Protein AF-0000000076745855 (afdb_homodimer)

Sequence (560 aa):
MFISVYEHQSVTKAADSLKVTQSTVSHGLNQLRKIVKDELFVASGRSIAPTPKATELINHAREIVIAMQTFASPQQYDPSTDTNGFTVAANDYEIETIIKPMFHRFQKEAPKSSLHIAPAKTQLQWASLLRTGNVDLVLSPELTSNESDLVQTKVLSDVDVCFYNPSKQRAPKTLEQYCKMPHAIMSFGQSHQTEIDTLLHKSGKRRRVVASAPSFASIASLIKETNIIATMPARLAESIFEDFEQAPLPFELPPFNIVKVWHNRNKQSQRHSWFKDLMKMFISVYEHQSVTKAADSLKVTQSTVSHGLNQLRKIVKDELFVASGRSIAPTPKATELINHAREIVIAMQTFASPQQYDPSTDTNGFTVAANDYEIETIIKPMFHRFQKEAPKSSLHIAPAKTQLQWASLLRTGNVDLVLSPELTSNESDLVQTKVLSDVDVCFYNPSKQRAPKTLEQYCKMPHAIMSFGQSHQTEIDTLLHKSGKRRRVVASAPSFASIASLIKETNIIATMPARLAESIFEDFEQAPLPFELPPFNIVKVWHNRNKQSQRHSWFKDLMK

Secondary structure (DSSP, 8-state):
-HHHHHHHT-HHHHHHHHTS-HHHHHHHHHHHHHHHTS-SEEEETTEEEE-HHHHHHHHHHHHHHHHHHHHH--PPP-GGG--S-EEEEE-HHHIIIIIHHHHHHHHHH-TT--EEEEEP--HHHHHHHHHHTS-SEEEEEPP----TTEEEEEEEEE-EEEEE-TTT-----SHHHHHHSEEEEE-SSS----HHHHHHHHTT---EEEEEESSHHHHHHHHTTSS-EEEEEGGGGGTTTTTSEEE--SS----EEEEEEEEGGGTT-HHHHHHHHTT-/-HHHHHHHT-HHHHHHHHTS-HHHHHHHHHHHHHHHTS-SEEEETTEEEE-HHHHHHHHHHHHHHHHHHHHH--PPP-GGG----EEEEE-HHHIIIIIHHHHHHHHHH-TT--EEEEEP--HHHHHHHHHHTS-SEEEEEPP----TTEEEEEEEEE-EEEEE-TTT-PPP-SHHHHHHSEEEEE-SSS----HHHHHHHHTT---EEEEEESSHHHHHHHHTTSS-EEEEEGGGGGTTTTTSEEE--SS----EEEEEEEEGGGTT-HHHHHHHHTT-

Nearest PDB structures (foldseek):
  9f14-assembly1_A  TM=6.151E-01  e=1.549E-17  Klebsiella aerogenes
  3fxq-assembly1_A  TM=5.606E-01  e=2.799E-16  Comamonas testosteroni
  5y2v-assembly1_C  TM=5.536E-01  e=9.251E-16  Synechocystis sp. PCC 6803 substr. Kazusa
  3hhg-assembly1_D  TM=5.554E-01  e=1.011E-14  Neisseria meningitidis serogroup B
  7dwo-assembly1_A  TM=5.468E-01  e=3.743E-12  Aliivibrio fischeri ES114

Structure (mmCIF, N/CA/C/O backbone):
data_AF-0000000076745855-model_v1
#
loop_
_entity.id
_entity.type
_entity.pdbx_description
1 polymer 'Transcriptional regulator'
#
loop_
_atom_site.group_PDB
_atom_site.id
_atom_site.type_symbol
_atom_site.label_atom_id
_atom_site.label_alt_id
_atom_site.label_comp_id
_atom_site.label_asym_id
_atom_site.label_entity_id
_atom_site.label_seq_id
_atom_site.pdbx_PDB_ins_code
_atom_site.Cartn_x
_atom_site.Cartn_y
_atom_site.Cartn_z
_atom_site.occupancy
_atom_site.B_iso_or_equiv
_atom_site.auth_seq_id
_atom_site.auth_comp_id
_atom_site.auth_asym_id
_atom_site.auth_atom_id
_atom_site.pdbx_PDB_model_num
ATOM 1 N N . MET A 1 1 ? 3.566 21.266 27.062 1 74.88 1 MET A N 1
ATOM 2 C CA . MET A 1 1 ? 4.984 21.031 27.328 1 74.88 1 MET A CA 1
ATOM 3 C C . MET A 1 1 ? 5.488 19.812 26.578 1 74.88 1 MET A C 1
ATOM 5 O O . MET A 1 1 ? 6.434 19.906 25.781 1 74.88 1 MET A O 1
ATOM 9 N N . PHE A 1 2 ? 4.832 18.703 26.781 1 83.19 2 PHE A N 1
ATOM 10 C CA . PHE A 1 2 ? 5.215 17.469 26.109 1 83.19 2 PHE A CA 1
ATOM 11 C C . PHE A 1 2 ? 5.176 17.641 24.594 1 83.19 2 PHE A C 1
ATOM 13 O O . PHE A 1 2 ? 6.148 17.328 23.906 1 83.19 2 PHE A O 1
ATOM 20 N N . ILE A 1 3 ? 4.191 18.188 24.125 1 76.25 3 ILE A N 1
ATOM 21 C CA . ILE A 1 3 ? 4.016 18.391 22.703 1 76.25 3 ILE A CA 1
ATOM 22 C C . ILE A 1 3 ? 5.121 19.281 22.156 1 76.25 3 ILE A C 1
ATOM 24 O O . ILE A 1 3 ? 5.707 19.016 21.109 1 76.25 3 ILE A O 1
ATOM 28 N N . SER A 1 4 ? 5.383 20.281 22.875 1 76 4 SER A N 1
ATOM 29 C CA . SER A 1 4 ? 6.41 21.219 22.453 1 76 4 SER A CA 1
ATOM 30 C C . SER A 1 4 ? 7.785 20.562 22.406 1 76 4 SER A C 1
ATOM 32 O O . SER A 1 4 ? 8.562 20.797 21.469 1 76 4 SER A O 1
ATOM 34 N N . VAL A 1 5 ? 8.031 19.781 23.344 1 81.44 5 VAL A N 1
ATOM 35 C CA . VAL A 1 5 ? 9.312 19.094 23.359 1 81.44 5 VAL A CA 1
ATOM 36 C C . VAL A 1 5 ? 9.383 18.094 22.203 1 81.44 5 VAL A C 1
ATOM 38 O O . VAL A 1 5 ? 10.43 17.938 21.578 1 81.44 5 VAL A O 1
ATOM 41 N N . TYR A 1 6 ? 8.289 17.484 21.984 1 79.38 6 TYR A N 1
ATOM 42 C CA . TYR A 1 6 ? 8.211 16.547 20.875 1 79.38 6 TYR A CA 1
ATOM 43 C C . TYR A 1 6 ? 8.477 17.234 19.547 1 79.38 6 TYR A C 1
ATOM 45 O O . TYR A 1 6 ? 9.211 16.719 18.703 1 79.38 6 TYR A O 1
ATOM 53 N N . GLU A 1 7 ? 7.984 18.344 19.359 1 75 7 GLU A N 1
ATOM 54 C CA . GLU A 1 7 ? 8.078 19.094 18.109 1 75 7 GLU A CA 1
ATOM 55 C C . GLU A 1 7 ? 9.477 19.672 17.922 1 75 7 GLU A C 1
ATOM 57 O O . GLU A 1 7 ? 10.016 19.641 16.812 1 75 7 GLU A O 1
ATOM 62 N N . HIS A 1 8 ? 10.062 20.141 18.953 1 72.94 8 HIS A N 1
ATOM 63 C CA . HIS A 1 8 ? 11.336 20.844 18.859 1 72.94 8 HIS A CA 1
ATOM 64 C C . HIS A 1 8 ? 12.508 19.906 19.109 1 72.94 8 HIS A C 1
ATOM 66 O O . HIS A 1 8 ? 13.656 20.234 18.828 1 72.94 8 HIS A O 1
ATOM 72 N N . GLN A 1 9 ? 12.211 18.75 19.672 1 77.88 9 GLN A N 1
ATOM 73 C CA . GLN A 1 9 ? 13.203 17.766 20.109 1 77.88 9 GLN A CA 1
ATOM 74 C C . GLN A 1 9 ? 14.297 18.438 20.938 1 77.88 9 GLN A C 1
ATOM 76 O O . GLN A 1 9 ? 15.484 18.141 20.766 1 77.88 9 GLN A O 1
ATOM 81 N N . SER A 1 10 ? 13.875 19.344 21.625 1 78.94 10 SER A N 1
ATOM 82 C CA . SER A 1 10 ? 14.734 20.109 22.516 1 78.94 10 SER A CA 1
ATOM 83 C C . SER A 1 10 ? 13.938 20.703 23.672 1 78.94 10 SER A C 1
ATOM 85 O O . SER A 1 10 ? 12.898 21.328 23.469 1 78.94 10 SER A O 1
ATOM 87 N N . VAL A 1 11 ? 14.492 20.516 24.875 1 83.44 11 VAL A N 1
ATOM 88 C CA . VAL A 1 11 ? 13.836 21.062 26.047 1 83.44 11 VAL A CA 1
ATOM 89 C C . VAL A 1 11 ? 13.992 22.578 26.078 1 83.44 11 VAL A C 1
ATOM 91 O O . VAL A 1 11 ? 13.047 23.297 26.391 1 83.44 11 VAL A O 1
ATOM 94 N N . THR A 1 12 ? 15.164 22.953 25.672 1 84.12 12 THR A N 1
ATOM 95 C CA . THR A 1 12 ? 15.461 24.391 25.688 1 84.12 12 THR A CA 1
ATOM 96 C C . THR A 1 12 ? 14.578 25.141 24.688 1 84.12 12 THR A C 1
ATOM 98 O O . THR A 1 12 ? 13.969 26.141 25.031 1 84.12 12 THR A O 1
ATOM 101 N N . LYS A 1 13 ? 14.484 24.609 23.578 1 84.12 13 LYS A N 1
ATOM 102 C CA . LYS A 1 13 ? 13.68 25.25 22.531 1 84.12 13 LYS A CA 1
ATOM 103 C C . LYS A 1 13 ? 12.195 25.203 22.891 1 84.12 13 LYS A C 1
ATOM 105 O O . LYS A 1 13 ? 11.461 26.156 22.609 1 84.12 13 LYS A O 1
ATOM 110 N N . ALA A 1 14 ? 11.852 24.125 23.406 1 84.12 14 ALA A N 1
ATOM 111 C CA . ALA A 1 14 ? 10.469 24 23.859 1 84.12 14 ALA A CA 1
ATOM 112 C C . ALA A 1 14 ? 10.141 25.047 24.922 1 84.12 14 ALA A C 1
ATOM 114 O O . ALA A 1 14 ? 9.086 25.688 24.875 1 84.12 14 ALA A O 1
ATOM 115 N N . ALA A 1 15 ? 11 25.25 25.812 1 82.44 15 ALA A N 1
ATOM 116 C CA . ALA A 1 15 ? 10.812 26.25 26.875 1 82.44 15 ALA A CA 1
ATOM 117 C C . ALA A 1 15 ? 10.688 27.656 26.297 1 82.44 15 ALA A C 1
ATOM 119 O O . ALA A 1 15 ? 9.805 28.422 26.688 1 82.44 15 ALA A O 1
ATOM 120 N N . ASP A 1 16 ? 11.523 27.859 25.391 1 81.5 16 ASP A N 1
ATOM 121 C CA . ASP A 1 16 ? 11.508 29.156 24.734 1 81.5 16 ASP A CA 1
ATOM 122 C C . ASP A 1 16 ? 10.188 29.391 24 1 81.5 16 ASP A C 1
ATOM 124 O O . ASP 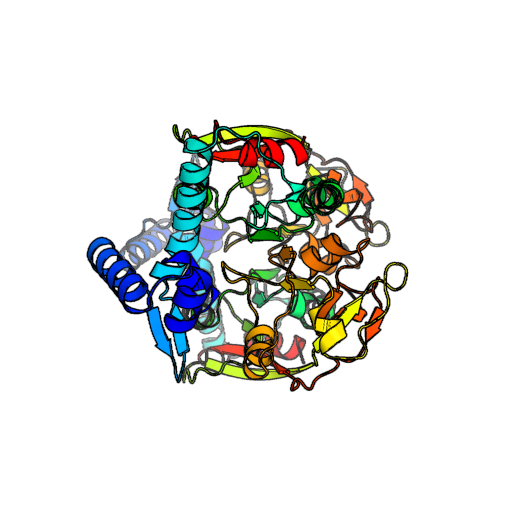A 1 16 ? 9.594 30.469 24.094 1 81.5 16 ASP A O 1
ATOM 128 N N . SER A 1 17 ? 9.773 28.406 23.391 1 79.81 17 SER A N 1
ATOM 129 C CA . SER A 1 17 ? 8.547 28.516 22.594 1 79.81 17 SER A CA 1
ATOM 130 C C . SER A 1 17 ? 7.332 28.719 23.5 1 79.81 17 SER A C 1
ATOM 132 O O . SER A 1 17 ? 6.371 29.375 23.109 1 79.81 17 SER A O 1
ATOM 134 N N . LEU A 1 18 ? 7.395 28.172 24.578 1 75.69 18 LEU A N 1
ATOM 135 C CA . LEU A 1 18 ? 6.281 28.219 25.531 1 75.69 18 LEU A CA 1
ATOM 136 C C . LEU A 1 18 ? 6.422 29.406 26.469 1 75.69 18 LEU A C 1
ATOM 138 O O . LEU A 1 18 ? 5.523 29.688 27.266 1 75.69 18 LEU A O 1
ATOM 142 N N . LYS A 1 19 ? 7.555 30.109 26.344 1 83.44 19 LYS A N 1
ATOM 143 C CA . LYS A 1 19 ? 7.871 31.234 27.219 1 83.44 19 LYS A CA 1
ATOM 144 C C . LYS A 1 19 ? 7.832 30.844 28.688 1 83.44 19 LYS A C 1
ATOM 146 O O . LYS A 1 19 ? 7.238 31.531 29.516 1 83.44 19 LYS A O 1
ATOM 151 N N . VAL A 1 20 ? 8.32 29.688 28.953 1 80.75 20 VAL A N 1
ATOM 152 C CA . VAL A 1 20 ? 8.531 29.203 30.312 1 80.75 20 VAL A CA 1
ATOM 153 C C . VAL A 1 20 ? 10 28.844 30.516 1 80.75 20 VAL A C 1
ATOM 155 O O . VAL A 1 20 ? 10.797 28.922 29.578 1 80.75 20 VAL A O 1
ATOM 158 N N . THR A 1 21 ? 10.32 28.609 31.688 1 80 21 THR A N 1
ATOM 159 C CA . THR A 1 21 ? 11.703 28.234 31.984 1 80 21 THR A CA 1
ATOM 160 C C . THR A 1 21 ? 11.961 26.781 31.609 1 80 21 THR A C 1
ATOM 162 O O . THR A 1 21 ? 11.031 25.984 31.547 1 80 21 THR A O 1
ATOM 165 N N . GLN A 1 22 ? 13.211 26.516 31.344 1 85.19 22 GLN A N 1
ATOM 166 C CA . GLN A 1 22 ? 13.617 25.141 31.062 1 85.19 22 GLN A CA 1
ATOM 167 C C . GLN A 1 22 ? 13.25 24.219 32.219 1 85.19 22 GLN A C 1
ATOM 169 O O . GLN A 1 22 ? 12.891 23.062 31.984 1 85.19 22 GLN A O 1
ATOM 174 N N . SER A 1 23 ? 13.406 24.688 33.406 1 83.19 23 SER A N 1
ATOM 175 C CA . SER A 1 23 ? 13.07 23.891 34.562 1 83.19 23 SER A CA 1
ATOM 176 C C . SER A 1 23 ? 11.602 23.5 34.594 1 83.19 23 SER A C 1
ATOM 178 O O . SER A 1 23 ? 11.258 22.375 34.938 1 83.19 23 SER A O 1
ATOM 180 N N . THR A 1 24 ? 10.859 24.375 34.219 1 76.88 24 THR A N 1
ATOM 181 C CA . THR A 1 24 ? 9.422 24.125 34.156 1 76.88 24 THR A CA 1
ATOM 182 C C . THR A 1 24 ? 9.109 23.016 33.156 1 76.88 24 THR A C 1
ATOM 184 O O . THR A 1 24 ? 8.32 22.109 33.438 1 76.88 24 THR A O 1
ATOM 187 N N . VAL A 1 25 ? 9.727 23.109 32 1 82.06 25 VAL A N 1
ATOM 188 C CA . VAL A 1 25 ? 9.523 22.094 30.984 1 82.06 25 VAL A CA 1
ATOM 189 C C . VAL A 1 25 ? 10.055 20.75 31.469 1 82.06 25 VAL A C 1
ATOM 191 O O . VAL A 1 25 ? 9.391 19.719 31.328 1 82.06 25 VAL A O 1
ATOM 194 N N . SER A 1 26 ? 11.141 20.75 32.062 1 83.12 26 SER A N 1
ATOM 195 C CA . SER A 1 26 ? 11.75 19.531 32.594 1 83.12 26 SER A CA 1
ATOM 196 C C . SER A 1 26 ? 10.891 18.906 33.688 1 83.12 26 SER A C 1
ATOM 198 O O . SER A 1 26 ? 10.719 17.688 33.719 1 83.12 26 SER A O 1
ATOM 200 N N . HIS A 1 27 ? 10.461 19.734 34.5 1 77 27 HIS A N 1
ATOM 201 C CA . HIS A 1 27 ? 9.602 19.266 35.562 1 77 27 HIS A CA 1
ATOM 202 C C . HIS A 1 27 ? 8.328 18.625 35 1 77 27 HIS A C 1
ATOM 204 O O . HIS A 1 27 ? 7.926 17.547 35.438 1 77 27 HIS A O 1
ATOM 210 N N . GLY A 1 28 ? 7.734 19.328 34.125 1 78.19 28 GLY A N 1
ATOM 211 C CA . GLY A 1 28 ? 6.555 18.797 33.469 1 78.19 28 GLY A CA 1
ATOM 212 C C . GLY A 1 28 ? 6.816 17.469 32.781 1 78.19 28 GLY A C 1
ATOM 213 O O . GLY A 1 28 ? 6.012 16.531 32.906 1 78.19 28 GLY A O 1
ATOM 214 N N . LEU A 1 29 ? 7.883 17.406 32.156 1 83.25 29 LEU A N 1
ATOM 215 C CA . LEU A 1 29 ? 8.25 16.188 31.438 1 83.25 29 LEU A CA 1
ATOM 216 C C . LEU A 1 29 ? 8.508 15.047 32.438 1 83.25 29 LEU A C 1
ATOM 218 O O . LEU A 1 29 ? 8.125 13.906 32.188 1 83.25 29 LEU A O 1
ATOM 222 N N . ASN A 1 30 ? 9.141 15.406 33.5 1 80.06 30 ASN A N 1
ATOM 223 C CA . ASN A 1 30 ? 9.414 14.406 34.531 1 80.06 30 ASN A CA 1
ATOM 224 C C . ASN A 1 30 ? 8.125 13.859 35.125 1 80.06 30 ASN A C 1
ATOM 226 O O . ASN A 1 30 ? 8.023 12.664 35.406 1 80.06 30 ASN A O 1
ATOM 230 N N . GLN A 1 31 ? 7.258 14.719 35.344 1 77.38 31 GLN A N 1
ATOM 231 C CA . GLN A 1 31 ? 5.965 14.273 35.875 1 77.38 31 GLN A CA 1
ATOM 232 C C . GLN A 1 31 ? 5.289 13.32 34.875 1 77.38 31 GLN A C 1
ATOM 234 O O . GLN A 1 31 ? 4.719 12.305 35.281 1 77.38 31 GLN A O 1
ATOM 239 N N . LEU A 1 32 ? 5.387 13.703 33.688 1 80 32 LEU A N 1
ATOM 240 C CA . LEU A 1 32 ? 4.77 12.867 32.656 1 80 32 LEU A CA 1
ATOM 241 C C . LEU A 1 32 ? 5.473 11.523 32.562 1 80 32 LEU A C 1
ATOM 243 O O . LEU A 1 32 ? 4.824 10.492 32.375 1 80 32 LEU A O 1
ATOM 247 N N . ARG A 1 33 ? 6.742 11.539 32.656 1 81.94 33 ARG A N 1
ATOM 248 C CA . ARG A 1 33 ? 7.527 10.312 32.656 1 81.94 33 ARG A CA 1
ATOM 249 C C . ARG A 1 33 ? 7.07 9.359 33.75 1 81.94 33 ARG A C 1
ATOM 251 O O . ARG A 1 33 ? 6.957 8.148 33.531 1 81.94 33 ARG A O 1
ATOM 258 N N . LYS A 1 34 ? 6.828 9.938 34.812 1 75.81 34 LYS A N 1
ATOM 259 C CA . LYS A 1 34 ? 6.391 9.141 35.969 1 75.81 34 LYS A CA 1
ATOM 260 C C . LYS A 1 34 ? 5.016 8.523 35.719 1 75.81 34 LYS A C 1
ATOM 262 O O . LYS A 1 34 ? 4.762 7.379 36.094 1 75.81 34 LYS A O 1
ATOM 267 N N . ILE A 1 35 ? 4.301 9.211 35.125 1 72.25 35 ILE A N 1
ATOM 268 C CA . ILE A 1 35 ? 2.93 8.781 34.906 1 72.25 35 ILE A CA 1
ATOM 269 C C . ILE A 1 35 ? 2.918 7.672 33.844 1 72.25 35 ILE A C 1
ATOM 271 O O . ILE A 1 35 ? 2.221 6.668 34 1 72.25 35 ILE A O 1
ATOM 275 N N . VAL A 1 36 ? 3.709 7.887 32.844 1 75.94 36 VAL A N 1
ATOM 276 C CA . VAL A 1 36 ? 3.617 6.992 31.688 1 75.94 36 VAL A CA 1
ATOM 277 C C . VAL A 1 36 ? 4.652 5.875 31.828 1 75.94 36 VAL A C 1
ATOM 279 O O . VAL A 1 36 ? 4.652 4.926 31.031 1 75.94 36 VAL A O 1
ATOM 282 N N . LYS A 1 37 ? 5.523 5.992 32.781 1 79.88 37 LYS A N 1
ATOM 283 C CA . LYS A 1 37 ? 6.582 5.023 33.062 1 79.88 37 LYS A CA 1
ATOM 284 C C . LYS A 1 37 ? 7.438 4.797 31.812 1 79.88 37 LYS A C 1
ATOM 286 O O . LYS A 1 37 ? 7.684 3.65 31.422 1 79.88 37 LYS A O 1
ATOM 291 N N . ASP A 1 38 ? 7.75 5.832 31.156 1 80.38 38 ASP A N 1
ATOM 292 C CA . ASP A 1 38 ? 8.602 5.906 29.969 1 80.38 38 ASP A CA 1
ATOM 293 C C . ASP A 1 38 ? 9.438 7.18 29.984 1 80.38 38 ASP A C 1
ATOM 295 O O . ASP A 1 38 ? 8.969 8.234 30.422 1 80.38 38 ASP A O 1
ATOM 299 N N . GLU A 1 39 ? 10.648 7.094 29.484 1 85.06 39 GLU A N 1
ATOM 300 C CA . GLU A 1 39 ? 11.539 8.25 29.438 1 85.06 39 GLU A CA 1
ATOM 301 C C . GLU A 1 39 ? 11.016 9.305 28.469 1 85.06 39 GLU A C 1
ATOM 303 O O . GLU A 1 39 ? 11.367 10.484 28.578 1 85.06 39 GLU A O 1
ATOM 308 N N . LEU A 1 40 ? 10.172 8.953 27.516 1 82.38 40 LEU A N 1
ATOM 309 C CA . LEU A 1 40 ? 9.523 9.773 26.5 1 82.38 40 LEU A CA 1
ATOM 310 C C . LEU A 1 40 ? 10.531 10.305 25.5 1 82.38 40 LEU A C 1
ATOM 312 O O . LEU A 1 40 ? 10.305 10.242 24.281 1 82.38 40 LEU A O 1
ATOM 316 N N . PHE A 1 41 ? 11.703 10.773 26.047 1 84.81 41 PHE A N 1
ATOM 317 C CA . PHE A 1 41 ? 12.781 11.258 25.188 1 84.81 41 PHE A CA 1
ATOM 318 C C . PHE A 1 41 ? 14.125 10.734 25.672 1 84.81 41 PHE A C 1
ATOM 320 O O . PHE A 1 41 ? 14.375 10.664 26.891 1 84.81 41 PHE A O 1
ATOM 327 N N . VAL A 1 42 ? 14.875 10.258 24.625 1 79.56 42 VAL A N 1
ATOM 328 C CA . VAL A 1 42 ? 16.219 9.766 24.953 1 79.56 42 VAL A CA 1
ATOM 329 C C . VAL A 1 42 ? 17.266 10.586 24.203 1 79.56 42 VAL A C 1
ATOM 331 O O . VAL A 1 42 ? 16.969 11.188 23.156 1 79.56 42 VAL A O 1
ATOM 334 N N . ALA A 1 43 ? 18.453 10.57 24.828 1 73.69 43 ALA A N 1
ATOM 335 C CA . ALA A 1 43 ? 19.562 11.297 24.203 1 73.69 43 ALA A CA 1
ATOM 336 C C . ALA A 1 43 ? 19.891 10.727 22.828 1 73.69 43 ALA A C 1
ATOM 338 O O . ALA A 1 43 ? 19.906 9.5 22.656 1 73.69 43 ALA A O 1
ATOM 339 N N . SER A 1 44 ? 19.891 11.531 21.953 1 69.25 44 SER A N 1
ATOM 340 C CA . SER A 1 44 ? 20.328 11.211 20.609 1 69.25 44 SER A CA 1
ATOM 341 C C . SER A 1 44 ? 21.344 12.219 20.109 1 69.25 44 SER A C 1
ATOM 343 O O . SER A 1 44 ? 21 13.195 19.438 1 69.25 44 SER A O 1
ATOM 345 N N . GLY A 1 45 ? 22.594 11.945 20.281 1 56.69 45 GLY A N 1
ATOM 346 C CA . GLY A 1 45 ? 23.625 12.938 20 1 56.69 45 GLY A CA 1
ATOM 347 C C . GLY A 1 45 ? 23.469 14.211 20.812 1 56.69 45 GLY A C 1
ATOM 348 O O . GLY A 1 45 ? 23.422 14.172 22.047 1 56.69 45 GLY A O 1
ATOM 349 N N . ARG A 1 46 ? 23.438 15.484 20.219 1 63.56 46 ARG A N 1
ATOM 350 C CA . ARG A 1 46 ? 23.297 16.766 20.875 1 63.56 46 ARG A CA 1
ATOM 351 C C . ARG A 1 46 ? 21.828 17.141 21.047 1 63.56 46 ARG A C 1
ATOM 353 O O . ARG A 1 46 ? 21.5 18.219 21.547 1 63.56 46 ARG A O 1
ATOM 360 N N . SER A 1 47 ? 20.938 16.219 20.562 1 71 47 SER A N 1
ATOM 361 C CA . SER A 1 47 ? 19.5 16.469 20.656 1 71 47 SER A CA 1
ATOM 362 C C . SER A 1 47 ? 18.797 15.305 21.359 1 71 47 SER A C 1
ATOM 364 O O . SER A 1 47 ? 19.438 14.414 21.906 1 71 47 SER A O 1
ATOM 366 N N . ILE A 1 48 ? 17.516 15.484 21.641 1 77.31 48 ILE A N 1
ATOM 367 C CA . ILE A 1 48 ? 16.719 14.406 22.203 1 77.31 48 ILE A CA 1
ATOM 368 C C . ILE A 1 48 ? 15.781 13.828 21.141 1 77.31 48 ILE A C 1
ATOM 370 O O . ILE A 1 48 ? 15.391 14.531 20.219 1 77.31 48 ILE A O 1
ATOM 374 N N . ALA A 1 49 ? 15.609 12.477 21.25 1 76.81 49 ALA A N 1
ATOM 375 C CA . ALA A 1 49 ? 14.703 11.773 20.344 1 76.81 49 ALA A CA 1
ATOM 376 C C . ALA A 1 49 ? 13.547 11.141 21.109 1 76.81 49 ALA A C 1
ATOM 378 O O . ALA A 1 49 ? 13.734 10.625 22.219 1 76.81 49 ALA A O 1
ATOM 379 N N . PRO A 1 50 ? 12.312 11.227 20.5 1 78 50 PRO A N 1
ATOM 380 C CA . PRO A 1 50 ? 11.172 10.594 21.172 1 78 50 PRO A CA 1
ATOM 381 C C . PRO A 1 50 ? 11.289 9.07 21.203 1 78 50 PRO A C 1
ATOM 383 O O . PRO A 1 50 ? 11.805 8.461 20.266 1 78 50 PRO A O 1
ATOM 386 N N . THR A 1 51 ? 10.844 8.516 22.344 1 75.56 51 THR A N 1
ATOM 387 C CA . THR A 1 51 ? 10.68 7.07 22.422 1 75.56 51 THR A CA 1
ATOM 388 C C . THR A 1 51 ? 9.484 6.621 21.578 1 75.56 51 THR A C 1
ATOM 390 O O . THR A 1 51 ? 8.656 7.441 21.188 1 75.56 51 THR A O 1
ATOM 393 N N . PRO A 1 52 ? 9.461 5.324 21.328 1 64.25 52 PRO A N 1
ATOM 394 C CA . PRO A 1 52 ? 8.258 4.812 20.656 1 64.25 52 PRO A CA 1
ATOM 395 C C . PRO A 1 52 ? 6.977 5.156 21.422 1 64.25 52 PRO A C 1
ATOM 397 O O . PRO A 1 52 ? 5.969 5.516 20.797 1 64.25 52 PRO A O 1
ATOM 400 N N . LYS A 1 53 ? 7.062 5.125 22.656 1 69.69 53 LYS A N 1
ATOM 401 C CA . LYS A 1 53 ? 5.91 5.465 23.484 1 69.69 53 LYS A CA 1
ATOM 402 C C . LYS A 1 53 ? 5.543 6.941 23.328 1 69.69 53 LYS A C 1
ATOM 404 O O . LYS A 1 53 ? 4.363 7.289 23.266 1 69.69 53 LYS A O 1
ATOM 409 N N . ALA A 1 54 ? 6.531 7.781 23.344 1 72.5 54 ALA A N 1
ATOM 410 C CA . ALA A 1 54 ? 6.281 9.203 23.125 1 72.5 54 ALA A CA 1
ATOM 411 C C . ALA A 1 54 ? 5.59 9.445 21.797 1 72.5 54 ALA A C 1
ATOM 413 O O . ALA A 1 54 ? 4.656 10.25 21.703 1 72.5 54 ALA A O 1
ATOM 414 N N . THR A 1 55 ? 6.016 8.695 20.891 1 67.81 55 THR A N 1
ATOM 415 C CA . THR A 1 55 ? 5.465 8.828 19.547 1 67.81 55 THR A CA 1
ATOM 416 C C . THR A 1 55 ? 4.008 8.375 19.516 1 67.81 55 THR A C 1
ATOM 418 O O . THR A 1 55 ? 3.184 8.969 18.812 1 67.81 55 THR A O 1
ATOM 421 N N . GLU A 1 56 ? 3.771 7.445 20.297 1 66.44 56 GLU A N 1
ATOM 422 C CA . GLU A 1 56 ? 2.4 6.965 20.406 1 66.44 56 GLU A CA 1
ATOM 423 C C . GLU A 1 56 ? 1.52 7.977 21.141 1 66.44 56 GLU A C 1
ATOM 425 O O . GLU A 1 56 ? 0.355 8.164 20.781 1 66.44 56 GLU A O 1
ATOM 430 N N . LEU A 1 57 ? 2.115 8.672 22.047 1 71.75 57 LEU A N 1
ATOM 431 C CA . LEU A 1 57 ? 1.337 9.492 22.969 1 71.75 57 LEU A CA 1
ATOM 432 C C . LEU A 1 57 ? 1.073 10.875 22.375 1 71.75 57 LEU A C 1
ATOM 434 O O . LEU A 1 57 ? 0.15 11.57 22.812 1 71.75 57 LEU A O 1
ATOM 438 N N . ILE A 1 58 ? 1.898 11.195 21.438 1 73.81 58 ILE A N 1
ATOM 439 C CA . ILE A 1 58 ? 1.875 12.578 21 1 73.81 58 ILE A CA 1
ATOM 440 C C . ILE A 1 58 ? 0.501 12.914 20.422 1 73.81 58 ILE A C 1
ATOM 442 O O . ILE A 1 58 ? -0.037 14 20.672 1 73.81 58 ILE A O 1
ATOM 446 N 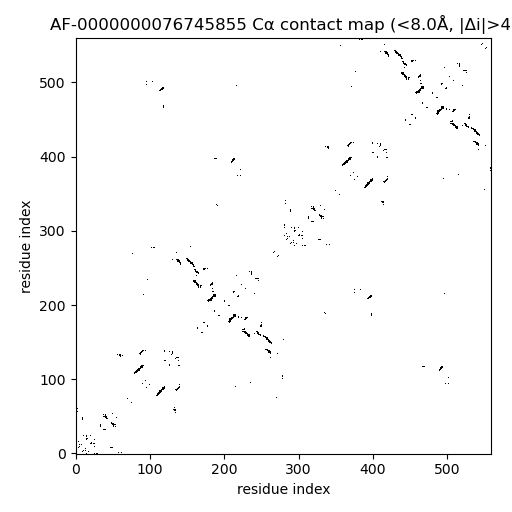N . ASN A 1 59 ? 0 12.055 19.797 1 64.19 59 ASN A N 1
ATOM 447 C CA . ASN A 1 59 ? -1.303 12.328 19.188 1 64.19 59 ASN A CA 1
ATOM 448 C C . ASN A 1 59 ? -2.389 12.469 20.266 1 64.19 59 ASN A C 1
ATOM 450 O O . ASN A 1 59 ? -3.248 13.344 20.156 1 64.19 59 ASN A O 1
ATOM 454 N N . HIS A 1 60 ? -2.246 11.648 21.188 1 65 60 HIS A N 1
ATOM 455 C CA . HIS A 1 60 ? -3.184 11.742 22.297 1 65 60 HIS A CA 1
ATOM 456 C C . HIS A 1 60 ? -3.045 13.07 23.031 1 65 60 HIS A C 1
ATOM 458 O O . HIS A 1 60 ? -4.047 13.703 23.375 1 65 60 HIS A O 1
ATOM 464 N N . ALA A 1 61 ? -1.898 13.398 23.25 1 70.5 61 ALA A N 1
ATOM 465 C CA . ALA A 1 61 ? -1.635 14.664 23.938 1 70.5 61 ALA A CA 1
ATOM 466 C C . ALA A 1 61 ? -2.215 15.844 23.172 1 70.5 61 ALA A C 1
ATOM 468 O O . ALA A 1 61 ? -2.826 16.734 23.75 1 70.5 61 ALA A O 1
ATOM 469 N N . ARG A 1 62 ? -2.053 15.695 21.906 1 65.62 62 ARG A N 1
ATOM 470 C CA . ARG A 1 62 ? -2.566 16.766 21.062 1 65.62 62 ARG A CA 1
ATOM 471 C C . ARG A 1 62 ? -4.086 16.859 21.156 1 65.62 62 ARG A C 1
ATOM 473 O O . ARG A 1 62 ? -4.637 17.969 21.25 1 65.62 62 ARG A O 1
ATOM 480 N N . GLU A 1 63 ? -4.691 15.852 21.25 1 61.56 63 GLU A N 1
ATOM 481 C CA . GLU A 1 63 ? -6.145 15.805 21.375 1 61.56 63 GLU A CA 1
ATOM 482 C C . GLU A 1 63 ? -6.602 16.438 22.688 1 61.56 63 GLU A C 1
ATOM 484 O O . GLU A 1 63 ? -7.602 17.156 22.719 1 61.56 63 GLU A O 1
ATOM 489 N N . ILE A 1 64 ? -5.906 16.109 23.656 1 60.53 64 ILE A N 1
ATOM 490 C CA . ILE A 1 64 ? -6.242 16.625 24.984 1 60.53 64 ILE A CA 1
ATOM 491 C C . ILE A 1 64 ? -6.102 18.141 25 1 60.53 64 ILE A C 1
ATOM 493 O O . ILE A 1 64 ? -6.957 18.844 25.531 1 60.53 64 ILE A O 1
ATOM 497 N N . VAL A 1 65 ? -5.07 18.547 24.422 1 61.38 65 VAL A N 1
ATOM 498 C CA . VAL A 1 65 ? -4.84 20 24.406 1 61.38 65 VAL A CA 1
ATOM 499 C C . VAL A 1 65 ? -5.965 20.688 23.625 1 61.38 65 VAL A C 1
ATOM 501 O O . VAL A 1 65 ? -6.48 21.719 24.062 1 61.38 65 VAL A O 1
ATOM 504 N N . ILE A 1 66 ? -6.344 20.094 22.594 1 58.44 66 ILE A N 1
ATOM 505 C CA . ILE A 1 66 ? -7.426 20.641 21.797 1 58.44 66 ILE A CA 1
ATOM 506 C C . ILE A 1 66 ? -8.719 20.641 22.594 1 58.44 66 ILE A C 1
ATOM 508 O O . ILE A 1 66 ? -9.461 21.625 22.594 1 58.44 66 ILE A O 1
ATOM 512 N N . ALA A 1 67 ? -8.922 19.578 23.25 1 57.62 67 ALA A N 1
ATOM 513 C CA . ALA A 1 67 ? -10.117 19.469 24.078 1 57.62 67 ALA A CA 1
ATOM 514 C C . ALA A 1 67 ? -10.125 20.531 25.188 1 57.62 67 ALA A C 1
ATOM 516 O O . ALA A 1 67 ? -11.164 21.125 25.469 1 57.62 67 ALA A O 1
ATOM 517 N N . MET A 1 68 ? -9.039 20.734 25.703 1 57.06 68 MET A N 1
ATOM 518 C CA . MET A 1 68 ? -8.914 21.719 26.766 1 57.06 68 MET A CA 1
ATOM 519 C C . MET A 1 68 ? -9.141 23.125 26.234 1 57.06 68 MET A C 1
ATOM 521 O O . MET A 1 68 ? -9.758 23.953 26.906 1 57.06 68 MET A O 1
ATOM 525 N N . GLN A 1 69 ? -8.617 23.266 25.156 1 56.19 69 GLN A N 1
ATOM 526 C CA . GLN A 1 69 ? -8.789 24.578 24.531 1 56.19 69 GLN A CA 1
ATOM 527 C C . GLN A 1 69 ? -10.258 24.828 24.188 1 56.19 69 GLN A C 1
ATOM 529 O O . GLN A 1 69 ? -10.758 25.938 24.359 1 56.19 69 GLN A O 1
ATOM 534 N N . THR A 1 70 ? -10.828 23.844 23.719 1 56.81 70 THR A N 1
ATOM 535 C CA . THR A 1 70 ? -12.242 23.938 23.391 1 56.81 70 THR A CA 1
ATOM 536 C C . THR A 1 70 ? -13.062 24.203 24.656 1 56.81 70 THR A C 1
ATOM 538 O O . THR A 1 70 ? -14.055 24.938 24.625 1 56.81 70 THR A O 1
ATOM 541 N N . PHE A 1 71 ? -12.734 23.594 25.641 1 53.53 71 PHE A N 1
ATOM 542 C CA . PHE A 1 71 ? -13.398 23.797 26.922 1 53.53 71 PHE A CA 1
ATOM 543 C C . PHE A 1 71 ? -13.242 25.234 27.391 1 53.53 71 PHE A C 1
ATOM 545 O O . PHE A 1 71 ? -14.188 25.844 27.891 1 53.53 71 PHE A O 1
ATOM 552 N N . ALA A 1 72 ? -12.109 25.734 27.266 1 53.88 72 ALA A N 1
ATOM 553 C CA . ALA A 1 72 ? -11.812 27.078 27.781 1 53.88 72 ALA A CA 1
ATOM 554 C C . ALA A 1 72 ? -12.484 28.141 26.938 1 53.88 72 ALA A C 1
ATOM 556 O O . ALA A 1 72 ? -12.859 29.203 27.438 1 53.88 72 ALA A O 1
ATOM 557 N N . SER A 1 73 ? -12.562 28.047 25.703 1 51.38 73 SER A N 1
ATOM 558 C CA . SER A 1 73 ? -13.211 29.031 24.859 1 51.38 73 SER A CA 1
ATOM 559 C C . SER A 1 73 ? -14.125 28.375 23.828 1 51.38 73 SER A C 1
ATOM 561 O O . SER A 1 73 ? -13.656 27.859 22.812 1 51.38 73 SER A O 1
ATOM 563 N N . PRO A 1 74 ? -15.336 28.219 24.297 1 55.41 74 PRO A N 1
ATOM 564 C CA . PRO A 1 74 ? -16.312 27.609 23.391 1 55.41 74 PRO A CA 1
ATOM 565 C C . PRO A 1 74 ? -16.312 28.266 22.016 1 55.41 74 PRO A C 1
ATOM 567 O O . PRO A 1 74 ? -17.375 28.359 21.375 1 55.41 74 PRO A O 1
ATOM 570 N N . GLN A 1 75 ? -15.18 28.75 21.609 1 63.12 75 GLN A N 1
ATOM 571 C CA . GLN A 1 75 ? -15.188 29.375 20.297 1 63.12 75 GLN A CA 1
ATOM 572 C C . GLN A 1 75 ? -15.406 28.328 19.203 1 63.12 75 GLN A C 1
ATOM 574 O O . GLN A 1 75 ? -15.039 27.156 19.359 1 63.12 75 GLN A O 1
ATOM 579 N N . GLN A 1 76 ? -16.203 28.719 18.25 1 82.25 76 GLN A N 1
ATOM 580 C CA . GLN A 1 76 ? -16.5 27.938 17.062 1 82.25 76 GLN A CA 1
ATOM 581 C C . GLN A 1 76 ? -15.219 27.5 16.359 1 82.25 76 GLN A C 1
ATOM 583 O O . GLN A 1 76 ? -14.266 28.266 16.25 1 82.25 76 GLN A O 1
ATOM 588 N N . TYR A 1 77 ? -15.055 26.328 16.047 1 86.81 77 TYR A N 1
ATOM 589 C CA . TYR A 1 77 ? -13.906 25.797 15.328 1 86.81 77 TYR A CA 1
ATOM 590 C C . TYR A 1 77 ? -13.719 26.5 13.992 1 86.81 77 TYR A C 1
ATOM 592 O O . TYR A 1 77 ? -14.68 26.703 13.242 1 86.81 77 TYR A O 1
ATOM 600 N N . ASP A 1 78 ? -12.492 26.969 13.766 1 92.5 78 ASP A N 1
ATOM 601 C CA . ASP A 1 78 ? -12.125 27.609 12.508 1 92.5 78 ASP A CA 1
ATOM 602 C C . ASP A 1 78 ? -11 26.828 11.82 1 92.5 78 ASP A C 1
ATOM 604 O O . ASP A 1 78 ? -9.836 26.938 12.219 1 92.5 78 ASP A O 1
ATOM 608 N N . PRO A 1 79 ? -11.32 26.109 10.734 1 95.12 79 PRO A N 1
ATOM 609 C CA . PRO A 1 79 ? -10.297 25.312 10.055 1 95.12 79 PRO A CA 1
ATOM 610 C C . PRO A 1 79 ? -9.172 26.172 9.477 1 95.12 79 PRO A C 1
ATOM 612 O O . PRO A 1 79 ? -8.039 25.703 9.344 1 95.12 79 PRO A O 1
ATOM 615 N N . SER A 1 80 ? -9.43 27.344 9.195 1 95.56 80 SER A N 1
ATOM 616 C CA . SER A 1 80 ? -8.445 28.188 8.531 1 95.56 80 SER A CA 1
ATOM 617 C C . SER A 1 80 ? -7.254 28.484 9.438 1 95.56 80 SER A C 1
ATOM 619 O O . SER A 1 80 ? -6.184 28.859 8.961 1 95.56 80 SER A O 1
ATOM 621 N N . THR A 1 81 ? -7.488 28.266 10.719 1 92.94 81 THR A N 1
ATOM 622 C CA . THR A 1 81 ? -6.418 28.578 11.664 1 92.94 81 THR A CA 1
ATOM 623 C C . THR A 1 81 ? -5.844 27.297 12.266 1 92.94 81 THR A C 1
ATOM 625 O O . THR A 1 81 ? -4.887 27.344 13.039 1 92.94 81 THR A O 1
ATOM 628 N N . ASP A 1 82 ? -6.363 26.203 11.922 1 91.56 82 ASP A N 1
ATOM 629 C CA . ASP A 1 82 ? -5.934 24.922 12.477 1 91.56 82 ASP A CA 1
ATOM 630 C C . ASP A 1 82 ? -4.578 24.5 11.914 1 91.56 82 ASP A C 1
ATOM 632 O O . ASP A 1 82 ? -4.418 24.375 10.695 1 91.56 82 ASP A O 1
ATOM 636 N N . THR A 1 83 ? -3.629 24.266 12.773 1 89.62 83 THR A N 1
ATOM 637 C CA . THR A 1 83 ? -2.291 23.875 12.344 1 89.62 83 THR A CA 1
ATOM 638 C C . THR A 1 83 ? -2.045 22.391 12.625 1 89.62 83 THR A C 1
ATOM 640 O O . THR A 1 83 ? -0.993 21.859 12.273 1 89.62 83 THR A O 1
ATOM 643 N N . ASN A 1 84 ? -3.053 21.797 13.227 1 86.31 84 ASN A N 1
ATOM 644 C CA . ASN A 1 84 ? -2.908 20.375 13.555 1 86.31 84 ASN A CA 1
ATOM 645 C C . ASN A 1 84 ? -3.289 19.484 12.375 1 86.31 84 ASN A C 1
ATOM 647 O O . ASN A 1 84 ? -4.238 19.781 11.648 1 86.31 84 ASN A O 1
ATOM 651 N N . GLY A 1 85 ? -2.654 18.391 12.281 1 91.38 85 GLY A N 1
ATOM 652 C CA . GLY A 1 85 ? -2.908 17.484 11.188 1 91.38 85 GLY A CA 1
ATOM 653 C C . GLY A 1 85 ? -4.09 16.562 11.438 1 91.38 85 GLY A C 1
ATOM 654 O O . GLY A 1 85 ? -4.523 16.391 12.578 1 91.38 85 GLY A O 1
ATOM 655 N N . PHE A 1 86 ? -4.594 16.047 10.367 1 94 86 PHE A N 1
ATOM 656 C CA . PHE A 1 86 ? -5.609 15 10.383 1 94 86 PHE A CA 1
ATOM 657 C C . PHE A 1 86 ? -5.039 13.688 9.867 1 94 86 PHE A C 1
ATOM 659 O O . PHE A 1 86 ? -4.211 13.68 8.953 1 94 86 PHE A O 1
ATOM 666 N N . THR A 1 87 ? -5.512 12.594 10.461 1 92.88 87 THR A N 1
ATOM 667 C CA . THR A 1 87 ? -5.074 11.273 10.016 1 92.88 87 THR A CA 1
ATOM 668 C C . THR A 1 87 ? -6.273 10.406 9.633 1 92.88 87 THR A C 1
ATOM 670 O O . THR A 1 87 ? -7.215 10.258 10.422 1 92.88 87 THR A O 1
ATOM 673 N N . VAL A 1 88 ? -6.18 9.844 8.469 1 94.69 88 VAL A N 1
ATOM 674 C CA . VAL A 1 88 ? -7.223 8.953 7.961 1 94.69 88 VAL A CA 1
ATOM 675 C C . VAL A 1 88 ? -6.602 7.629 7.52 1 94.69 88 VAL A C 1
ATOM 677 O O . VAL A 1 88 ? -5.562 7.617 6.848 1 94.69 88 VAL A O 1
ATOM 680 N N . ALA A 1 89 ? -7.215 6.547 7.941 1 93.06 89 ALA A N 1
ATOM 681 C CA . ALA A 1 89 ? -6.805 5.246 7.422 1 93.06 89 ALA A CA 1
ATOM 682 C C . ALA A 1 89 ? -7.656 4.836 6.227 1 93.06 89 ALA A C 1
ATOM 684 O O . ALA A 1 89 ? -8.891 4.855 6.297 1 93.06 89 ALA A O 1
ATOM 685 N N . ALA A 1 90 ? -6.973 4.477 5.145 1 93.25 90 ALA A N 1
ATOM 686 C CA . ALA A 1 90 ? -7.684 4.156 3.908 1 93.25 90 ALA A CA 1
ATOM 687 C C . ALA A 1 90 ? -6.797 3.354 2.959 1 93.25 90 ALA A C 1
ATOM 689 O O . ALA A 1 90 ? -5.578 3.529 2.943 1 93.25 90 ALA A O 1
ATOM 690 N N . ASN A 1 91 ? -7.465 2.559 2.148 1 91.44 91 ASN A N 1
ATOM 691 C CA . ASN A 1 91 ? -6.777 1.945 1.018 1 91.44 91 ASN A CA 1
ATOM 692 C C . ASN A 1 91 ? -6.883 2.807 -0.237 1 91.44 91 ASN A C 1
ATOM 694 O O . ASN A 1 91 ? -7.496 3.875 -0.212 1 91.44 91 ASN A O 1
ATOM 698 N N . ASP A 1 92 ? -6.188 2.355 -1.315 1 93.94 92 ASP A N 1
ATOM 699 C CA . ASP A 1 92 ? -6.117 3.213 -2.496 1 93.94 92 ASP A CA 1
ATOM 700 C C . ASP A 1 92 ? -7.488 3.35 -3.156 1 93.94 92 ASP A C 1
ATOM 702 O O . ASP A 1 92 ? -7.75 4.332 -3.855 1 93.94 92 ASP A O 1
ATOM 706 N N . TYR A 1 93 ? -8.445 2.438 -2.834 1 95.94 93 TYR A N 1
ATOM 707 C CA . TYR A 1 93 ? -9.797 2.645 -3.33 1 95.94 93 TYR A CA 1
ATOM 708 C C . TYR A 1 93 ? -10.422 3.885 -2.705 1 95.94 93 TYR A C 1
ATOM 710 O O . TYR A 1 93 ? -10.938 4.754 -3.414 1 95.94 93 TYR A O 1
ATOM 718 N N . GLU A 1 94 ? -10.383 3.977 -1.419 1 96.25 94 GLU A N 1
ATOM 719 C CA . GLU A 1 94 ? -10.977 5.109 -0.719 1 96.25 94 GLU A CA 1
ATOM 720 C C . GLU A 1 94 ? -10.211 6.398 -1.005 1 96.25 94 GLU A C 1
ATOM 722 O O . GLU A 1 94 ? -10.805 7.48 -1.059 1 96.25 94 GLU A O 1
ATOM 727 N N . ILE A 1 95 ? -8.961 6.266 -1.157 1 96.31 95 ILE A N 1
ATOM 728 C CA . ILE A 1 95 ? -8.172 7.445 -1.509 1 96.31 95 ILE A CA 1
ATOM 729 C C . ILE A 1 95 ? -8.688 8.031 -2.824 1 96.31 95 ILE A C 1
ATOM 731 O O . ILE A 1 95 ? -8.945 9.227 -2.918 1 96.31 95 ILE A O 1
ATOM 735 N N . GLU A 1 96 ? -8.914 7.227 -3.783 1 96.88 96 GLU A N 1
ATOM 736 C CA . GLU A 1 96 ? -9.312 7.668 -5.117 1 96.88 96 GLU A CA 1
ATOM 737 C C . GLU A 1 96 ? -10.75 8.18 -5.113 1 96.88 96 GLU A C 1
ATOM 739 O O . GLU A 1 96 ? -11.078 9.141 -5.82 1 96.88 96 GLU A O 1
ATOM 744 N N . THR A 1 97 ? -11.602 7.574 -4.305 1 97.06 97 THR A N 1
ATOM 745 C CA . THR A 1 97 ? -13.031 7.812 -4.477 1 97.06 97 THR A CA 1
ATOM 746 C C . THR A 1 97 ? -13.531 8.836 -3.461 1 97.06 97 THR A C 1
ATOM 748 O O . THR A 1 97 ? -14.562 9.469 -3.672 1 97.06 97 THR A O 1
ATOM 751 N N . ILE A 1 98 ? -12.805 8.977 -2.396 1 97.5 98 ILE A N 1
ATOM 752 C CA . ILE A 1 98 ? -13.32 9.828 -1.333 1 97.5 98 ILE A CA 1
ATOM 753 C C . ILE A 1 98 ? -12.305 10.922 -1.003 1 97.5 98 ILE A C 1
ATOM 755 O O . ILE A 1 98 ? -12.625 12.109 -1.047 1 97.5 98 ILE A O 1
ATOM 759 N N . ILE A 1 99 ? -11.078 10.586 -0.746 1 97.75 99 ILE A N 1
ATOM 760 C CA . ILE A 1 99 ? -10.094 11.523 -0.209 1 97.75 99 ILE A CA 1
ATOM 761 C C . ILE A 1 99 ? -9.664 12.5 -1.3 1 97.75 99 ILE A C 1
ATOM 763 O O . ILE A 1 99 ? -9.641 13.719 -1.081 1 97.75 99 ILE A O 1
ATOM 767 N N . LYS A 1 100 ? -9.312 11.977 -2.436 1 96.69 100 LYS A N 1
ATOM 768 C CA . LYS A 1 100 ? -8.836 12.82 -3.527 1 96.69 100 LYS A CA 1
ATOM 769 C C . LYS A 1 100 ? -9.867 13.883 -3.893 1 96.69 100 LYS A C 1
ATOM 771 O O . LYS A 1 100 ? -9.539 15.07 -3.982 1 96.69 100 LYS A O 1
ATOM 776 N N . PRO A 1 101 ? -11.133 13.547 -3.977 1 96.12 101 PRO A N 1
ATOM 777 C CA . PRO A 1 101 ? -12.133 14.555 -4.336 1 96.12 101 PRO A CA 1
ATOM 778 C C . PRO A 1 101 ? -12.258 15.656 -3.287 1 96.12 101 PRO A C 1
ATOM 780 O O . PRO A 1 101 ? -12.562 16.797 -3.627 1 96.12 101 PRO A O 1
ATOM 783 N N . MET A 1 102 ? -12.039 15.328 -2.102 1 96.56 102 MET A N 1
ATOM 784 C CA . MET A 1 102 ? -12.234 16.328 -1.058 1 96.56 102 MET A CA 1
ATOM 785 C C . MET A 1 102 ? -10.945 17.078 -0.771 1 96.56 102 MET A C 1
ATOM 787 O O . MET A 1 102 ? -10.945 18.078 -0.052 1 96.56 102 MET A O 1
ATOM 791 N N . PHE A 1 103 ? -9.859 16.672 -1.24 1 97.69 103 PHE A N 1
ATOM 792 C CA . PHE A 1 103 ? -8.547 17.172 -0.845 1 97.69 103 PHE A CA 1
ATOM 793 C C . PHE A 1 103 ? -8.391 18.641 -1.203 1 97.69 103 PHE A C 1
ATOM 795 O O . PHE A 1 103 ? -7.809 19.406 -0.437 1 97.69 103 PHE A O 1
ATOM 802 N N . HIS A 1 104 ? -8.914 19 -2.328 1 94.19 104 HIS A N 1
ATOM 803 C CA . HIS A 1 104 ? -8.836 20.406 -2.742 1 94.19 104 HIS A CA 1
ATOM 804 C C . HIS A 1 104 ? -9.523 21.312 -1.739 1 94.19 104 HIS A C 1
ATOM 806 O O . HIS A 1 104 ? -8.977 22.359 -1.354 1 94.19 104 HIS A O 1
ATOM 812 N N . ARG A 1 105 ? -10.688 20.891 -1.371 1 96.25 105 ARG A N 1
ATOM 813 C CA . ARG A 1 105 ? -11.422 21.656 -0.379 1 96.25 105 ARG A CA 1
ATOM 814 C C . ARG A 1 105 ? -10.68 21.703 0.948 1 96.25 105 ARG A C 1
ATOM 816 O O . ARG A 1 105 ? -10.625 22.75 1.604 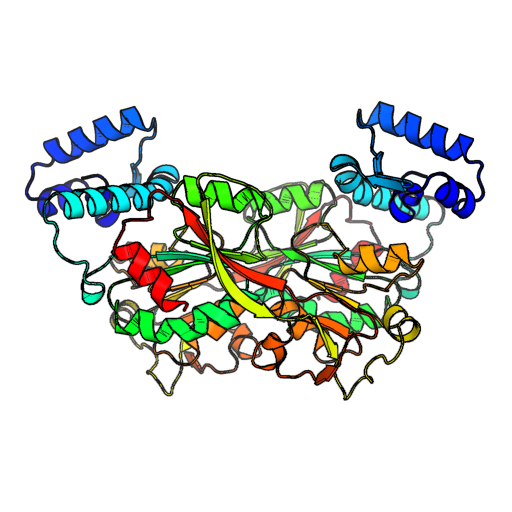1 96.25 105 ARG A O 1
ATOM 823 N N . PHE A 1 106 ? -10.141 20.625 1.358 1 97.75 106 PHE A N 1
ATOM 824 C CA . PHE A 1 106 ? -9.336 20.547 2.574 1 97.75 106 PHE A CA 1
ATOM 825 C C . PHE A 1 106 ? -8.203 21.562 2.549 1 97.75 106 PHE A C 1
ATOM 827 O O . PHE A 1 106 ? -8.023 22.328 3.5 1 97.75 106 PHE A O 1
ATOM 834 N N . GLN A 1 107 ? -7.488 21.625 1.441 1 96 107 GLN A N 1
ATOM 835 C CA . GLN A 1 107 ? -6.344 22.516 1.312 1 96 107 GLN A CA 1
ATOM 836 C C . GLN A 1 107 ? -6.777 23.969 1.361 1 96 107 GLN A C 1
ATOM 838 O O . GLN A 1 107 ? -6.082 24.812 1.929 1 96 107 GLN A O 1
ATOM 843 N N . LYS A 1 108 ? -7.863 24.234 0.786 1 96.38 108 LYS A N 1
ATOM 844 C CA . LYS A 1 108 ? -8.375 25.609 0.727 1 96.38 108 LYS A CA 1
ATOM 845 C C . LYS A 1 108 ? -8.883 26.062 2.092 1 96.38 108 LYS A C 1
ATOM 847 O O . LYS A 1 108 ? -8.578 27.172 2.535 1 96.38 108 LYS A O 1
ATOM 852 N N . GLU A 1 109 ? -9.602 25.234 2.748 1 97.38 109 GLU A N 1
ATOM 853 C CA . GLU A 1 109 ? -10.289 25.609 3.979 1 97.38 109 GLU A CA 1
ATOM 854 C C . GLU A 1 109 ? -9.367 25.484 5.188 1 97.38 109 GLU A C 1
ATOM 856 O O . GLU A 1 109 ? -9.523 26.219 6.172 1 97.38 109 GLU A O 1
ATOM 861 N N . ALA A 1 110 ? -8.438 24.594 5.152 1 97.38 110 ALA A N 1
ATOM 862 C CA . ALA A 1 110 ? -7.469 24.391 6.23 1 97.38 110 ALA A CA 1
ATOM 863 C C . ALA A 1 110 ? -6.039 24.469 5.703 1 97.38 110 ALA A C 1
ATOM 865 O O . ALA A 1 110 ? -5.281 23.5 5.812 1 97.38 110 ALA A O 1
ATOM 866 N N . PRO A 1 111 ? -5.652 25.578 5.242 1 95.94 111 PRO A N 1
ATOM 867 C CA . PRO A 1 111 ? -4.383 25.719 4.523 1 95.94 111 PRO A CA 1
ATOM 868 C C . PRO A 1 111 ? -3.17 25.516 5.426 1 95.94 111 PRO A C 1
ATOM 870 O O . PRO A 1 111 ? -2.061 25.297 4.93 1 95.94 111 PRO A O 1
ATOM 873 N N . LYS A 1 112 ? -3.348 25.594 6.699 1 95.5 112 LYS A N 1
ATOM 874 C CA . LYS A 1 112 ? -2.215 25.469 7.613 1 95.5 112 LYS A CA 1
ATOM 875 C C . LYS A 1 112 ? -2.119 24.047 8.18 1 95.5 112 LYS A C 1
ATOM 877 O O . LYS A 1 112 ? -1.167 23.719 8.891 1 95.5 112 LYS A O 1
ATOM 882 N N . SER A 1 113 ? -3.035 23.234 7.859 1 95.12 113 SER A N 1
ATOM 883 C CA . SER A 1 113 ? -3.076 21.875 8.375 1 95.12 113 SER A CA 1
ATOM 884 C C . SER A 1 113 ? -2.434 20.891 7.395 1 95.12 113 SER A C 1
ATOM 886 O O . SER A 1 113 ? -1.939 21.297 6.34 1 95.12 113 SER A O 1
ATOM 888 N N . SER A 1 114 ? -2.375 19.609 7.855 1 95.94 114 SER A N 1
ATOM 889 C CA . SER A 1 114 ? -1.843 18.547 7.02 1 95.94 114 SER A CA 1
ATOM 890 C C . SER A 1 114 ? -2.752 17.312 7.047 1 95.94 114 SER A C 1
ATOM 892 O O . SER A 1 114 ? -3.531 17.141 7.984 1 95.94 114 SER A O 1
ATOM 894 N N . LEU A 1 115 ? -2.66 16.594 5.98 1 96.81 115 LEU A N 1
ATOM 895 C CA . LEU A 1 115 ? -3.424 15.352 5.875 1 96.81 115 LEU A CA 1
ATOM 896 C C . LEU A 1 115 ? -2.494 14.148 5.789 1 96.81 115 LEU A C 1
ATOM 898 O O . LEU A 1 115 ? -1.68 14.047 4.867 1 96.81 115 LEU A O 1
ATOM 902 N N . HIS A 1 116 ? -2.695 13.258 6.711 1 94.81 116 HIS A N 1
ATOM 903 C CA . HIS A 1 116 ? -1.932 12.016 6.734 1 94.81 116 HIS A CA 1
ATOM 904 C C . HIS A 1 116 ? -2.826 10.812 6.434 1 94.81 116 HIS A C 1
ATOM 906 O O . HIS A 1 116 ? -3.814 10.586 7.137 1 94.81 116 HIS A O 1
ATOM 912 N N . ILE A 1 117 ? -2.398 10.07 5.445 1 94.88 117 ILE A N 1
ATOM 913 C CA . ILE A 1 117 ? -3.146 8.875 5.09 1 94.88 117 ILE A CA 1
ATOM 914 C C . ILE A 1 117 ? -2.35 7.633 5.492 1 94.88 117 ILE A C 1
ATOM 916 O O . ILE A 1 117 ? -1.276 7.371 4.941 1 94.88 117 ILE A O 1
ATOM 920 N N . ALA A 1 118 ? -2.934 6.883 6.383 1 89.75 118 ALA A N 1
ATOM 921 C CA . ALA A 1 118 ? -2.32 5.641 6.852 1 89.75 118 ALA A CA 1
ATOM 922 C C . ALA A 1 118 ? -2.883 4.438 6.102 1 89.75 118 ALA A C 1
ATOM 924 O O . ALA A 1 118 ? -4.043 4.445 5.68 1 89.75 118 ALA A O 1
ATOM 925 N N . PRO A 1 119 ? -1.985 3.439 5.941 1 81.94 119 PRO A N 1
ATOM 926 C CA . PRO A 1 119 ? -2.516 2.236 5.297 1 81.94 119 PRO A CA 1
ATOM 927 C C . PRO A 1 119 ? -3.594 1.545 6.125 1 81.94 119 PRO A C 1
ATOM 929 O O . PRO A 1 119 ? -3.502 1.508 7.355 1 81.94 119 PRO A O 1
ATOM 932 N N . ALA A 1 120 ? -4.617 1.151 5.312 1 67.56 120 ALA A N 1
ATOM 933 C CA . ALA A 1 120 ? -5.688 0.434 5.996 1 67.56 120 ALA A CA 1
ATOM 934 C C . ALA A 1 120 ? -5.238 -0.968 6.398 1 67.56 120 ALA A C 1
ATOM 936 O O . ALA A 1 120 ? -4.543 -1.646 5.637 1 67.56 120 ALA A O 1
ATOM 937 N N . LYS A 1 121 ? -5.352 -1.238 7.629 1 66 121 LYS A N 1
ATOM 938 C CA . LYS A 1 121 ? -5.066 -2.545 8.211 1 66 121 LYS A CA 1
ATOM 939 C C . LYS A 1 121 ? -6.324 -3.404 8.281 1 66 121 LYS A C 1
ATOM 941 O O . LYS A 1 121 ? -7.336 -3.086 7.648 1 66 121 LYS A O 1
ATOM 946 N N . THR A 1 122 ? -6.219 -4.52 8.836 1 61.47 122 THR A N 1
ATOM 947 C CA . THR A 1 122 ? -7.383 -5.367 9.047 1 61.47 122 THR A CA 1
ATOM 948 C C . THR A 1 122 ? -8.414 -4.66 9.922 1 61.47 122 THR A C 1
ATOM 950 O O . THR A 1 122 ? -8.086 -3.707 10.633 1 61.47 122 THR A O 1
ATOM 953 N N . GLN A 1 123 ? -9.641 -5.062 9.75 1 61.94 123 GLN A N 1
ATOM 954 C CA . GLN A 1 123 ? -10.734 -4.496 10.531 1 61.94 123 GLN A CA 1
ATOM 955 C C . GLN A 1 123 ? -10.398 -4.465 12.016 1 61.94 123 GLN A C 1
ATOM 957 O O . GLN A 1 123 ? -10.703 -3.49 12.711 1 61.94 123 GLN A O 1
ATOM 962 N N . LEU A 1 124 ? -9.797 -5.504 12.422 1 60.91 124 LEU A N 1
ATOM 963 C CA . LEU A 1 124 ? -9.484 -5.625 13.844 1 60.91 124 LEU A CA 1
ATOM 964 C C . LEU A 1 124 ? -8.477 -4.566 14.273 1 60.91 124 LEU A C 1
ATOM 966 O O . LEU A 1 124 ? -8.5 -4.102 15.414 1 60.91 124 LEU A O 1
ATOM 970 N N . GLN A 1 125 ? -7.82 -4.117 13.406 1 73.69 125 GLN A N 1
ATOM 971 C CA . GLN A 1 125 ? -6.758 -3.186 13.766 1 73.69 125 GLN A CA 1
ATOM 972 C C . GLN A 1 125 ? -7.25 -1.742 13.711 1 73.69 125 GLN A C 1
ATOM 974 O O . GLN A 1 125 ? -6.676 -0.861 14.352 1 73.69 125 GLN A O 1
ATOM 979 N N . TRP A 1 126 ? -8.383 -1.577 13.148 1 76.31 126 TRP A N 1
ATOM 980 C CA . TRP A 1 126 ? -8.891 -0.22 12.992 1 76.31 126 TRP A CA 1
ATOM 981 C C . TRP A 1 126 ? -9.406 0.33 14.32 1 76.31 126 TRP A C 1
ATOM 983 O O . TRP A 1 126 ? -9.211 1.508 14.625 1 76.31 126 TRP A O 1
ATOM 993 N N . ALA A 1 127 ? -10.047 -0.626 15.008 1 74.94 127 ALA A N 1
ATOM 994 C CA . ALA A 1 127 ? -10.602 -0.209 16.297 1 74.94 127 ALA A CA 1
ATOM 995 C C . ALA A 1 127 ? -9.5 0.314 17.219 1 74.94 127 ALA A C 1
ATOM 997 O O . ALA A 1 127 ? -9.664 1.358 17.859 1 74.94 127 ALA A O 1
ATOM 998 N N . SER A 1 128 ? -8.508 -0.421 17.156 1 76.44 128 SER A N 1
ATOM 999 C CA . SER A 1 128 ? -7.395 -0.034 18.031 1 76.44 128 SER A CA 1
ATOM 1000 C C . SER A 1 128 ? -6.797 1.303 17.594 1 76.44 128 SER A C 1
ATOM 1002 O O . SER A 1 128 ? -6.465 2.139 18.438 1 76.44 128 SER A O 1
ATOM 1004 N N . LEU A 1 129 ? -6.723 1.551 16.344 1 78.38 129 LEU A N 1
ATOM 1005 C CA . LEU A 1 129 ? -6.184 2.797 15.812 1 78.38 129 LEU A CA 1
ATOM 1006 C C . LEU A 1 129 ? -7.059 3.982 16.219 1 78.38 129 LEU A C 1
ATOM 1008 O O . LEU A 1 129 ? -6.547 5.055 16.547 1 78.38 129 LEU A O 1
ATOM 1012 N N . LEU A 1 130 ? -8.289 3.744 16.25 1 82.12 130 LEU A N 1
ATOM 1013 C CA . LEU A 1 130 ? -9.234 4.797 16.594 1 82.12 130 LEU A CA 1
ATOM 1014 C C . LEU A 1 130 ? -9.25 5.055 18.094 1 82.12 130 LEU A C 1
ATOM 1016 O O . LEU A 1 130 ? -9.32 6.203 18.531 1 82.12 130 LEU A O 1
ATOM 1020 N N . ARG A 1 131 ? -9.133 3.975 18.797 1 76.19 131 ARG A N 1
ATOM 1021 C CA . ARG A 1 131 ? -9.18 4.078 20.25 1 76.19 131 ARG A CA 1
ATOM 1022 C C . ARG A 1 131 ? -7.953 4.816 20.781 1 76.19 131 ARG A C 1
ATOM 1024 O O . ARG A 1 131 ? -8.062 5.605 21.734 1 76.19 131 ARG A O 1
ATOM 1031 N N . THR A 1 132 ? -6.852 4.605 20.125 1 73.06 132 THR A N 1
ATOM 1032 C CA . THR A 1 132 ? -5.613 5.23 20.578 1 73.06 132 THR A CA 1
ATOM 1033 C C . THR A 1 132 ? -5.527 6.676 20.094 1 73.06 132 THR A C 1
ATOM 1035 O O . THR A 1 132 ? -4.699 7.449 20.594 1 73.06 132 THR A O 1
ATOM 1038 N N . GLY A 1 133 ? -6.27 6.988 19.109 1 77 133 GLY A N 1
ATOM 1039 C CA . GLY A 1 133 ? -6.25 8.336 18.562 1 77 133 GLY A CA 1
ATOM 1040 C C . GLY A 1 133 ? -5.188 8.531 17.5 1 77 133 GLY A C 1
ATOM 1041 O O . GLY A 1 133 ? -4.953 9.648 17.047 1 77 133 GLY A O 1
ATOM 1042 N N . ASN A 1 134 ? -4.617 7.535 17.078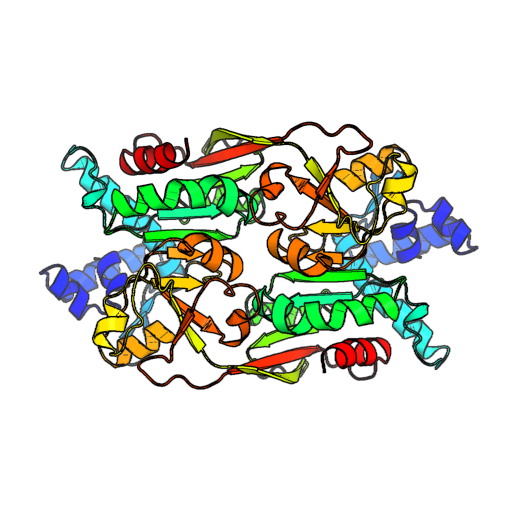 1 76.94 134 ASN A N 1
ATOM 1043 C CA . ASN A 1 134 ? -3.611 7.598 16.031 1 76.94 134 ASN A CA 1
ATOM 1044 C C . ASN A 1 134 ? -4.234 7.93 14.68 1 76.94 134 ASN A C 1
ATOM 1046 O O . ASN A 1 134 ? -3.555 8.438 13.781 1 76.94 134 ASN A O 1
ATOM 1050 N N . VAL A 1 135 ? -5.484 7.602 14.672 1 88.81 135 VAL A N 1
ATOM 1051 C CA . VAL A 1 135 ? -6.254 7.883 13.469 1 88.81 135 VAL A CA 1
ATOM 1052 C C . VAL A 1 135 ? -7.57 8.57 13.844 1 88.81 135 VAL A C 1
ATOM 1054 O O . VAL A 1 135 ? -8.227 8.18 14.812 1 88.81 135 VAL A O 1
ATOM 1057 N N . ASP A 1 136 ? -7.914 9.57 13.086 1 90.06 136 ASP A N 1
ATOM 1058 C CA . ASP A 1 136 ? -9.148 10.305 13.344 1 90.06 136 ASP A CA 1
ATOM 1059 C C . ASP A 1 136 ? -10.352 9.594 12.727 1 90.06 136 ASP A C 1
ATOM 1061 O O . ASP A 1 136 ? -11.453 9.633 13.281 1 90.06 136 ASP A O 1
ATOM 1065 N N . LEU A 1 137 ? -10.039 9.016 11.625 1 93 137 LEU A N 1
ATOM 1066 C CA . LEU A 1 137 ? -11.109 8.438 10.812 1 93 137 LEU A CA 1
ATOM 1067 C C . LEU A 1 137 ? -10.594 7.242 10.008 1 93 137 LEU A C 1
ATOM 1069 O O . LEU A 1 137 ? -9.461 7.254 9.531 1 93 137 LEU A O 1
ATOM 1073 N N . VAL A 1 138 ? -11.523 6.246 9.906 1 93.12 138 VAL A N 1
ATOM 1074 C CA . VAL A 1 138 ? -11.219 5.113 9.039 1 93.12 138 VAL A CA 1
ATOM 1075 C C . VAL A 1 138 ? -12.25 5.031 7.914 1 93.12 138 VAL A C 1
ATOM 1077 O O . VAL A 1 138 ? -13.453 5.148 8.164 1 93.12 138 VAL A O 1
ATOM 1080 N N . LEU A 1 139 ? -11.75 4.938 6.734 1 94.94 139 LEU A N 1
ATOM 1081 C CA . LEU A 1 139 ? -12.602 4.621 5.59 1 94.94 139 LEU A CA 1
ATOM 1082 C C . LEU A 1 139 ? -12.445 3.162 5.18 1 94.94 139 LEU A C 1
ATOM 1084 O O . LEU A 1 139 ? -11.336 2.711 4.879 1 94.94 139 LEU A O 1
ATOM 1088 N N . SER A 1 140 ? -13.594 2.461 5.211 1 91.81 140 SER A N 1
ATOM 1089 C CA . SER A 1 140 ? -13.5 1.026 4.961 1 91.81 140 SER A CA 1
ATOM 1090 C C . SER A 1 140 ? -14.859 0.451 4.559 1 91.81 140 SER A C 1
ATOM 1092 O O . SER A 1 140 ? -15.883 1.129 4.664 1 91.81 140 SER A O 1
ATOM 1094 N N . PRO A 1 141 ? -14.773 -0.774 4.043 1 88.56 141 PRO A N 1
ATOM 1095 C CA . PRO A 1 141 ? -16.062 -1.479 3.992 1 88.56 141 PRO A CA 1
ATOM 1096 C C . PRO A 1 141 ? -16.75 -1.55 5.352 1 88.56 141 PRO A C 1
ATOM 1098 O O . PRO A 1 141 ? -16.094 -1.461 6.391 1 88.56 141 PRO A O 1
ATOM 1101 N N . GLU A 1 142 ? -17.984 -1.71 5.324 1 87.31 142 GLU A N 1
ATOM 1102 C CA . GLU A 1 142 ? -18.812 -1.704 6.531 1 87.31 142 GLU A CA 1
ATOM 1103 C C . GLU A 1 142 ? -18.312 -2.736 7.539 1 87.31 142 GLU A C 1
ATOM 1105 O O . GLU A 1 142 ? -18 -3.871 7.172 1 87.31 142 GLU A O 1
ATOM 1110 N N . LEU A 1 143 ? -18.203 -2.279 8.758 1 77.94 143 LEU A N 1
ATOM 1111 C CA . LEU A 1 143 ? -17.781 -3.164 9.836 1 77.94 143 LEU A CA 1
ATOM 1112 C C . LEU A 1 143 ? -18.969 -3.975 10.359 1 77.94 143 LEU A C 1
ATOM 1114 O O . LEU A 1 143 ? -20.078 -3.457 10.469 1 77.94 143 LEU A O 1
ATOM 1118 N N . THR A 1 144 ? -18.641 -5.152 10.547 1 74.81 144 THR A N 1
ATOM 1119 C CA . THR A 1 144 ? -19.688 -6 11.102 1 74.81 144 THR A CA 1
ATOM 1120 C C . THR A 1 144 ? -19.594 -6.051 12.625 1 74.81 144 THR A C 1
ATOM 1122 O O . THR A 1 144 ? -20.531 -6.457 13.297 1 74.81 144 THR A O 1
ATOM 1125 N N . SER A 1 145 ? -18.453 -5.656 13.094 1 65.5 145 SER A N 1
ATOM 1126 C CA . SER A 1 145 ? -18.297 -5.754 14.539 1 65.5 145 SER A CA 1
ATOM 1127 C C . SER A 1 145 ? -19.062 -4.648 15.258 1 65.5 145 SER A C 1
ATOM 1129 O O . SER A 1 145 ? -19.234 -3.555 14.719 1 65.5 145 SER A O 1
ATOM 1131 N N . ASN A 1 146 ? -19.719 -5.082 16.297 1 65.31 146 ASN A N 1
ATOM 1132 C CA . ASN A 1 146 ? -20.469 -4.152 17.125 1 65.31 146 ASN A CA 1
ATOM 1133 C C . ASN A 1 146 ? -19.609 -3.594 18.266 1 65.31 146 ASN A C 1
ATOM 1135 O O . ASN A 1 146 ? -19.719 -4.043 19.406 1 65.31 146 ASN A O 1
ATOM 1139 N N . GLU A 1 147 ? -18.734 -2.855 17.766 1 72.5 147 GLU A N 1
ATOM 1140 C CA . GLU A 1 147 ? -17.984 -2.154 18.812 1 72.5 147 GLU A CA 1
ATOM 1141 C C . GLU A 1 147 ? -18.75 -0.921 19.297 1 72.5 147 GLU A C 1
ATOM 1143 O O . GLU A 1 147 ? -18.938 0.031 18.531 1 72.5 147 GLU A O 1
ATOM 1148 N N . SER A 1 148 ? -19.156 -0.865 20.484 1 77.94 148 SER A N 1
ATOM 1149 C CA . SER A 1 148 ? -20.078 0.14 21.031 1 77.94 148 SER A CA 1
ATOM 1150 C C . SER A 1 148 ? -19.406 1.512 21.078 1 77.94 148 SER A C 1
ATOM 1152 O O . SER A 1 148 ? -20.094 2.535 21.156 1 77.94 148 SER A O 1
ATOM 1154 N N . ASP A 1 149 ? -18.188 1.525 20.984 1 82.69 149 ASP A N 1
ATOM 1155 C CA . ASP A 1 149 ? -17.5 2.807 21.141 1 82.69 149 ASP A CA 1
ATOM 1156 C C . ASP A 1 149 ? -17.203 3.432 19.781 1 82.69 149 ASP A C 1
ATOM 1158 O O . ASP A 1 149 ? -16.656 4.531 19.719 1 82.69 149 ASP A O 1
ATOM 1162 N N . LEU A 1 150 ? -17.562 2.758 18.734 1 87.31 150 LEU A N 1
ATOM 1163 C CA . LEU A 1 150 ? -17.312 3.254 17.391 1 87.31 150 LEU A CA 1
ATOM 1164 C C . LEU A 1 150 ? -18.625 3.578 16.672 1 87.31 150 LEU A C 1
ATOM 1166 O O . LEU A 1 150 ? -19.625 2.877 16.859 1 87.31 150 LEU A O 1
ATOM 1170 N N . VAL A 1 151 ? -18.547 4.617 15.977 1 88.19 151 VAL A N 1
ATOM 1171 C CA . VAL A 1 151 ? -19.672 5.027 15.148 1 88.19 151 VAL A CA 1
ATOM 1172 C C . VAL A 1 151 ? -19.312 4.918 13.672 1 88.19 151 VAL A C 1
ATOM 1174 O O . VAL A 1 151 ? -18.188 5.223 13.281 1 88.19 151 VAL A O 1
ATOM 1177 N N . GLN A 1 152 ? -20.219 4.484 12.883 1 92.19 152 GLN A N 1
ATOM 1178 C CA . GLN A 1 152 ? -19.969 4.418 11.445 1 92.19 152 GLN A CA 1
ATOM 1179 C C . GLN A 1 152 ? -21.141 5 10.664 1 92.19 152 GLN A C 1
ATOM 1181 O O . GLN A 1 152 ? -22.297 4.836 11.055 1 92.19 152 GLN A O 1
ATOM 1186 N N . THR A 1 153 ? -20.844 5.707 9.586 1 93.81 153 THR A N 1
ATOM 1187 C CA . THR A 1 153 ? -21.844 6.234 8.664 1 93.81 153 THR A CA 1
ATOM 1188 C C . THR A 1 153 ? -21.469 5.906 7.219 1 93.81 153 THR A C 1
ATOM 1190 O O . THR A 1 153 ? -20.297 6 6.84 1 93.81 153 THR A O 1
ATOM 1193 N N . LYS A 1 154 ? -22.484 5.609 6.438 1 96.19 154 LYS A N 1
ATOM 1194 C CA . LYS A 1 154 ? -22.281 5.273 5.031 1 96.19 154 LYS A CA 1
ATOM 1195 C C . LYS A 1 154 ? -21.828 6.492 4.238 1 96.19 154 LYS A C 1
ATOM 1197 O O . LYS A 1 154 ? -22.375 7.586 4.402 1 96.19 154 LYS A O 1
ATOM 1202 N N . VAL A 1 155 ? -20.828 6.285 3.365 1 97.25 155 VAL A N 1
ATOM 1203 C CA . VAL A 1 155 ? -20.328 7.352 2.502 1 97.25 155 VAL A CA 1
ATOM 1204 C C . VAL A 1 155 ? -20.766 7.098 1.062 1 97.25 155 VAL A C 1
ATOM 1206 O O . VAL A 1 155 ? -21.25 8.008 0.39 1 97.25 155 VAL A O 1
ATOM 1209 N N . LEU A 1 156 ? -20.578 5.875 0.611 1 97.25 156 LEU A N 1
ATOM 1210 C CA . LEU A 1 156 ? -20.984 5.523 -0.744 1 97.25 156 LEU A CA 1
ATOM 1211 C C . LEU A 1 156 ? -21.234 4.023 -0.863 1 97.25 156 LEU A C 1
ATOM 1213 O O . LEU A 1 156 ? -20.969 3.266 0.071 1 97.25 156 LEU A O 1
ATOM 1217 N N . SER A 1 157 ? -21.844 3.654 -1.991 1 97.38 157 SER A N 1
ATOM 1218 C CA . SER A 1 157 ? -22.062 2.264 -2.379 1 97.38 157 SER A CA 1
ATOM 1219 C C . SER A 1 157 ? -21.422 1.967 -3.736 1 97.38 157 SER A C 1
ATOM 1221 O O . SER A 1 157 ? -21.297 2.861 -4.574 1 97.38 157 SER A O 1
ATOM 1223 N N . ASP A 1 158 ? -21.047 0.698 -3.883 1 97.69 158 ASP A N 1
ATOM 1224 C CA . ASP A 1 158 ? -20.438 0.29 -5.141 1 97.69 158 ASP A CA 1
ATOM 1225 C C . ASP A 1 158 ? -20.688 -1.188 -5.426 1 97.69 158 ASP A C 1
ATOM 1227 O O . ASP A 1 158 ? -21.297 -1.885 -4.609 1 97.69 158 ASP A O 1
ATOM 1231 N N . VAL A 1 159 ? -20.359 -1.634 -6.621 1 97.88 159 VAL A N 1
ATOM 1232 C CA . VAL A 1 159 ? -20.469 -3.027 -7.047 1 97.88 159 VAL A CA 1
ATOM 1233 C C . VAL A 1 159 ? -19.141 -3.479 -7.656 1 97.88 159 VAL A C 1
ATOM 1235 O O . VAL A 1 159 ? -18.359 -2.656 -8.148 1 97.88 159 VAL A O 1
ATOM 1238 N N . ASP A 1 160 ? -18.938 -4.801 -7.578 1 97.88 160 ASP A N 1
ATOM 1239 C CA . ASP A 1 160 ? -17.781 -5.352 -8.266 1 97.88 160 ASP A CA 1
ATOM 1240 C C . ASP A 1 160 ? -18.109 -5.691 -9.719 1 97.88 160 ASP A C 1
ATOM 1242 O O . ASP A 1 160 ? -19.203 -6.18 -10.016 1 97.88 160 ASP A O 1
ATOM 1246 N N . VAL A 1 161 ? -17.109 -5.465 -10.57 1 98.62 161 VAL A N 1
ATOM 1247 C CA . VAL A 1 161 ? -17.234 -5.77 -11.992 1 98.62 161 VAL A CA 1
ATOM 1248 C C . VAL A 1 161 ? -15.953 -6.426 -12.492 1 98.62 161 VAL A C 1
ATOM 1250 O O . VAL A 1 161 ? -14.953 -6.473 -11.773 1 98.62 161 VAL A O 1
ATOM 1253 N N . CYS A 1 162 ? -16.047 -6.941 -13.648 1 98.75 162 CYS A N 1
ATOM 1254 C CA . CYS A 1 162 ? -14.867 -7.527 -14.289 1 98.75 162 CYS A CA 1
ATOM 1255 C C . CYS A 1 162 ? -14.133 -6.492 -15.133 1 98.75 162 CYS A C 1
ATOM 1257 O O . CYS A 1 162 ? -14.719 -5.883 -16.031 1 98.75 162 CYS A O 1
ATOM 1259 N N . PHE A 1 163 ? -12.867 -6.266 -14.867 1 98.88 163 PHE A N 1
ATOM 1260 C CA . PHE A 1 163 ? -12.008 -5.426 -15.695 1 98.88 163 PHE A CA 1
ATOM 1261 C C . PHE A 1 163 ? -11.125 -6.281 -16.594 1 98.88 163 PHE A C 1
ATOM 1263 O O . PHE A 1 163 ? -10.578 -7.297 -16.156 1 98.88 163 PHE A O 1
ATOM 1270 N N . TYR A 1 164 ? -10.984 -5.855 -17.828 1 98.75 164 TYR A N 1
ATOM 1271 C CA . TYR A 1 164 ? -10.188 -6.59 -18.797 1 98.75 164 TYR A CA 1
ATOM 1272 C C . TYR A 1 164 ? -9.617 -5.652 -19.859 1 98.75 164 TYR A C 1
ATOM 1274 O O . TYR A 1 164 ? -10.125 -4.543 -20.047 1 98.75 164 TYR A O 1
ATOM 1282 N N . ASN A 1 165 ? -8.5 -6.027 -20.453 1 98.56 165 ASN A N 1
ATOM 1283 C CA . ASN A 1 165 ? -7.957 -5.332 -21.609 1 98.56 165 ASN A CA 1
ATOM 1284 C C . ASN A 1 165 ? -8.586 -5.832 -22.906 1 98.56 165 ASN A C 1
ATOM 1286 O O . ASN A 1 165 ? -8.336 -6.961 -23.328 1 98.56 165 ASN A O 1
ATOM 1290 N N . PRO A 1 166 ? -9.297 -4.977 -23.609 1 98 166 PRO A N 1
ATOM 1291 C CA . PRO A 1 166 ? -10.039 -5.43 -24.781 1 98 166 PRO A CA 1
ATOM 1292 C C . PRO A 1 166 ? -9.133 -5.773 -25.969 1 98 166 PRO A C 1
ATOM 1294 O O . PRO A 1 166 ? -9.555 -6.453 -26.906 1 98 166 PRO A O 1
ATOM 1297 N N . SER A 1 167 ? -7.941 -5.328 -25.938 1 98.19 167 SER A N 1
ATOM 1298 C CA . SER A 1 167 ? -6.996 -5.648 -27 1 98.19 167 SER A CA 1
ATOM 1299 C C . SER A 1 167 ? -6.383 -7.031 -26.797 1 98.19 167 SER A C 1
ATOM 1301 O O . SER A 1 167 ? -5.773 -7.582 -27.719 1 98.19 167 SER A O 1
ATOM 1303 N N . LYS A 1 168 ? -6.602 -7.605 -25.594 1 97.25 168 LYS A N 1
ATOM 1304 C CA . LYS A 1 168 ? -5.918 -8.859 -25.281 1 97.25 168 LYS A CA 1
ATOM 1305 C C . LYS A 1 168 ? -6.918 -9.992 -25.078 1 97.25 168 LYS A C 1
ATOM 1307 O O . LYS A 1 168 ? -6.551 -11.164 -25.141 1 97.25 168 LYS A O 1
ATOM 1312 N N . GLN A 1 169 ? -8.133 -9.617 -24.812 1 96.75 169 GLN A N 1
ATOM 1313 C CA . GLN A 1 169 ? -9.148 -10.633 -24.547 1 96.75 169 GLN A CA 1
ATOM 1314 C C . GLN A 1 169 ? -10.547 -10.023 -24.547 1 96.75 169 GLN A C 1
ATOM 1316 O O . GLN A 1 169 ? -10.695 -8.797 -24.516 1 96.75 169 GLN A O 1
ATOM 1321 N N . ARG A 1 170 ? -11.516 -10.891 -24.516 1 97.25 170 ARG A N 1
ATOM 1322 C CA . ARG A 1 170 ? -12.906 -10.477 -24.359 1 97.25 170 ARG A CA 1
ATOM 1323 C C . ARG A 1 170 ? -13.398 -10.75 -22.938 1 97.25 170 ARG A C 1
ATOM 1325 O O . ARG A 1 170 ? -12.82 -11.562 -22.219 1 97.25 170 ARG A O 1
ATOM 1332 N N . ALA A 1 171 ? -14.445 -10.086 -22.625 1 97.69 171 ALA A N 1
ATOM 1333 C CA . ALA A 1 171 ? -15.039 -10.312 -21.312 1 97.69 171 ALA A CA 1
ATOM 1334 C C . ALA A 1 171 ? -15.664 -11.703 -21.234 1 97.69 171 ALA A C 1
ATOM 1336 O O . ALA A 1 171 ? -16.203 -12.211 -22.219 1 97.69 171 ALA A O 1
ATOM 1337 N N . PRO A 1 172 ? -15.602 -12.273 -20.016 1 97.88 172 PRO A N 1
ATOM 1338 C CA . PRO A 1 172 ? -16.312 -13.547 -19.844 1 97.88 172 PRO A CA 1
ATOM 1339 C C . PRO A 1 172 ? -17.828 -13.367 -19.828 1 97.88 172 PRO A C 1
ATOM 1341 O O . PRO A 1 172 ? -18.344 -12.469 -19.172 1 97.88 172 PRO A O 1
ATOM 1344 N N . LYS A 1 173 ? -18.547 -14.312 -20.469 1 96.75 173 LYS A N 1
ATOM 1345 C CA . LYS A 1 173 ? -20 -14.242 -20.547 1 96.75 173 LYS A CA 1
ATOM 1346 C C . LYS A 1 173 ? -20.656 -15.281 -19.656 1 96.75 173 LYS A C 1
ATOM 1348 O O . LYS A 1 173 ? -21.828 -15.164 -19.312 1 96.75 173 LYS A O 1
ATOM 1353 N N . THR A 1 174 ? -19.875 -16.297 -19.391 1 97.31 174 THR A N 1
ATOM 1354 C CA . THR A 1 174 ? -20.391 -17.359 -18.531 1 97.31 174 THR A CA 1
ATOM 1355 C C . THR A 1 174 ? -19.469 -17.594 -17.344 1 97.31 174 THR A C 1
ATOM 1357 O O . THR A 1 174 ? -18.297 -17.203 -17.359 1 97.31 174 THR A O 1
ATOM 1360 N N . LEU A 1 175 ? -20.031 -18.297 -16.359 1 97.25 175 LEU A N 1
ATOM 1361 C CA . LEU A 1 175 ? -19.25 -18.641 -15.18 1 97.25 175 LEU A CA 1
ATOM 1362 C C . LEU A 1 175 ? -18.078 -19.547 -15.547 1 97.25 175 LEU A C 1
ATOM 1364 O O . LEU A 1 175 ? -16.984 -19.406 -14.992 1 97.25 175 LEU A O 1
ATOM 1368 N N . GLU A 1 176 ? -18.297 -20.406 -16.438 1 96.88 176 GLU A N 1
ATOM 1369 C CA . GLU A 1 176 ? -17.25 -21.312 -16.891 1 96.88 176 GLU A CA 1
ATOM 1370 C C . GLU A 1 176 ? -16.094 -20.547 -17.531 1 96.88 176 GLU A C 1
ATOM 1372 O O . GLU A 1 176 ? -14.93 -20.797 -17.234 1 96.88 176 GLU A O 1
ATOM 1377 N N . GLN A 1 177 ? -16.453 -19.625 -18.422 1 97.56 177 GLN A N 1
ATOM 1378 C CA . GLN A 1 177 ? -15.438 -18.797 -19.047 1 97.56 177 GLN A CA 1
ATOM 1379 C C . GLN A 1 177 ? -14.672 -17.984 -18 1 97.56 177 GLN A C 1
ATOM 1381 O O . GLN A 1 177 ? -13.438 -17.906 -18.062 1 97.56 177 GLN A O 1
ATOM 1386 N N . TYR A 1 178 ? -15.375 -17.438 -17.078 1 98.31 178 TYR A N 1
ATOM 1387 C CA . TYR A 1 178 ? -14.797 -16.641 -15.992 1 98.31 178 TYR A CA 1
ATOM 1388 C C . TYR A 1 178 ? -13.766 -17.453 -15.219 1 98.31 178 TYR A C 1
ATOM 1390 O O . TYR A 1 178 ? -12.656 -16.969 -14.953 1 98.31 178 TYR A O 1
ATOM 1398 N N . CYS A 1 179 ? -14.07 -18.656 -14.961 1 97.62 179 CYS A N 1
ATOM 1399 C CA . CYS A 1 179 ? -13.219 -19.516 -14.133 1 97.62 179 CYS A CA 1
ATOM 1400 C C . CYS A 1 179 ? -11.984 -19.969 -14.906 1 97.62 179 CYS A C 1
ATOM 1402 O O . CYS A 1 179 ? -10.938 -20.219 -14.312 1 97.62 179 CYS A O 1
ATOM 1404 N N . LYS A 1 180 ? -12.109 -20.047 -16.141 1 96.75 180 LYS A N 1
ATOM 1405 C CA . LYS A 1 180 ? -11.016 -20.547 -16.969 1 96.75 180 LYS A CA 1
ATOM 1406 C C . LYS A 1 180 ? -9.977 -19.453 -17.234 1 96.75 180 LYS A C 1
ATOM 1408 O O . LYS A 1 180 ? -8.812 -19.75 -17.484 1 96.75 180 LYS A O 1
ATOM 1413 N N . MET A 1 181 ? -10.359 -18.266 -17.219 1 97.75 181 MET A N 1
ATOM 1414 C CA . MET A 1 181 ? -9.461 -17.141 -17.5 1 97.75 181 MET A CA 1
ATOM 1415 C C . MET A 1 181 ? -8.492 -16.906 -16.359 1 97.75 181 MET A C 1
ATOM 1417 O O . MET A 1 181 ? -8.805 -17.219 -15.203 1 97.75 181 MET A O 1
ATOM 1421 N N . PRO A 1 182 ? -7.293 -16.375 -16.672 1 98.12 182 PRO A N 1
ATOM 1422 C CA . PRO A 1 182 ? -6.375 -16 -15.594 1 98.12 182 PRO A CA 1
ATOM 1423 C C . PRO A 1 182 ? -6.824 -14.758 -14.844 1 98.12 182 PRO A C 1
ATOM 1425 O O . PRO A 1 182 ? -7.246 -13.773 -15.453 1 98.12 182 PRO A O 1
ATOM 1428 N N . HIS A 1 183 ? -6.672 -14.82 -13.461 1 98.31 183 HIS A N 1
ATOM 1429 C CA . HIS A 1 183 ? -7.156 -13.742 -12.602 1 98.31 183 HIS A CA 1
ATOM 1430 C C . HIS A 1 183 ? -6.016 -13.109 -11.812 1 98.31 183 HIS A C 1
ATOM 1432 O O . HIS A 1 183 ? -5.102 -13.812 -11.367 1 98.31 183 HIS A O 1
ATOM 1438 N N . ALA A 1 184 ? -6.137 -11.836 -11.633 1 98.19 184 ALA A N 1
ATOM 1439 C CA . ALA A 1 184 ? -5.375 -11.141 -10.602 1 98.19 184 ALA A CA 1
ATOM 1440 C C . ALA A 1 184 ? -6.285 -10.672 -9.469 1 98.19 184 ALA A C 1
ATOM 1442 O O . ALA A 1 184 ? -7.414 -10.242 -9.711 1 98.19 184 ALA A O 1
ATOM 1443 N N . ILE A 1 185 ? -5.719 -10.75 -8.227 1 97 185 ILE A N 1
ATOM 1444 C CA . ILE A 1 185 ? -6.516 -10.336 -7.074 1 97 185 ILE A CA 1
ATOM 1445 C C . ILE A 1 185 ? -5.703 -9.391 -6.191 1 97 185 ILE A C 1
ATOM 1447 O O . ILE A 1 185 ? -4.473 -9.422 -6.215 1 97 185 ILE A O 1
ATOM 1451 N N . MET A 1 186 ? -6.449 -8.531 -5.512 1 93.62 186 MET A N 1
ATOM 1452 C CA . MET A 1 186 ? -5.824 -7.758 -4.445 1 93.62 186 MET A CA 1
ATOM 1453 C C . MET A 1 186 ? -5.77 -8.562 -3.15 1 93.62 186 MET A C 1
ATOM 1455 O O . MET A 1 186 ? -6.77 -9.148 -2.736 1 93.62 186 MET A O 1
ATOM 1459 N N . SER A 1 187 ? -4.586 -8.555 -2.537 1 86.38 187 SER A N 1
ATOM 1460 C CA . SER A 1 187 ? -4.43 -9.328 -1.312 1 86.38 187 SER A CA 1
ATOM 1461 C C . SER A 1 187 ? -3.514 -8.625 -0.32 1 86.38 187 SER A C 1
ATOM 1463 O O . SER A 1 187 ? -2.438 -8.148 -0.689 1 86.38 187 SER A O 1
ATOM 1465 N N . PHE A 1 188 ? -3.941 -8.391 1.012 1 70.25 188 PHE A N 1
ATOM 1466 C CA . PHE A 1 188 ? -3.16 -7.75 2.061 1 70.25 188 PHE A CA 1
ATOM 1467 C C . PHE A 1 188 ? -2.359 -8.773 2.85 1 70.25 188 PHE A C 1
ATOM 1469 O O . PHE A 1 188 ? -1.528 -8.414 3.686 1 70.25 188 PHE A O 1
ATOM 1476 N N . GLY A 1 189 ? -2.42 -9.938 2.479 1 65 189 GLY A N 1
ATOM 1477 C CA . GLY A 1 189 ? -1.755 -10.945 3.291 1 65 189 GLY A CA 1
ATOM 1478 C C . GLY A 1 189 ? -1.352 -12.172 2.5 1 65 189 GLY A C 1
ATOM 1479 O O . GLY A 1 189 ? -0.917 -12.062 1.352 1 65 189 GLY A O 1
ATOM 1480 N N . GLN A 1 190 ? -1.42 -13.125 3.305 1 61.44 190 GLN A N 1
ATOM 1481 C CA . GLN A 1 190 ? -0.939 -14.391 2.758 1 61.44 190 GLN A CA 1
ATOM 1482 C C . GLN A 1 190 ? -2.064 -15.156 2.062 1 61.44 190 GLN A C 1
ATOM 1484 O O . GLN A 1 190 ? -1.82 -16.172 1.405 1 61.44 190 GLN A O 1
ATOM 1489 N N . SER A 1 191 ? -3.193 -14.414 2.209 1 65.62 191 SER A N 1
ATOM 1490 C CA . SER A 1 191 ? -4.297 -15.125 1.573 1 65.62 191 SER A CA 1
ATOM 1491 C C . SER A 1 191 ? -4.289 -14.922 0.062 1 65.62 191 SER A C 1
ATOM 1493 O O . SER A 1 191 ? -4.027 -13.82 -0.42 1 65.62 191 SER A O 1
ATOM 1495 N N . HIS A 1 192 ? -4.527 -16.047 -0.567 1 75.81 192 HIS A N 1
ATOM 1496 C CA . HIS A 1 192 ? -4.605 -16 -2.023 1 75.81 192 HIS A CA 1
ATOM 1497 C C . HIS A 1 192 ? -6.043 -16.188 -2.502 1 75.81 192 HIS A C 1
ATOM 1499 O O . HIS A 1 192 ? -6.277 -16.609 -3.631 1 75.81 192 HIS A O 1
ATOM 1505 N N . GLN A 1 193 ? -6.941 -15.844 -1.525 1 83.06 193 GLN A N 1
ATOM 1506 C CA . GLN A 1 193 ? -8.352 -15.984 -1.865 1 83.06 193 GLN A CA 1
ATOM 1507 C C . GLN A 1 193 ? -9.148 -14.75 -1.445 1 83.06 193 GLN A C 1
ATOM 1509 O O . GLN A 1 193 ? -8.727 -14.008 -0.558 1 83.06 193 GLN A O 1
ATOM 1514 N N . THR A 1 194 ? -10.188 -14.586 -2.141 1 89.81 194 THR A N 1
ATOM 1515 C CA . THR A 1 194 ? -11.148 -13.539 -1.809 1 89.81 194 THR A CA 1
ATOM 1516 C C . THR A 1 194 ? -12.523 -14.141 -1.513 1 89.81 194 THR A C 1
ATOM 1518 O O . THR A 1 194 ? -12.695 -15.359 -1.569 1 89.81 194 THR A O 1
ATOM 1521 N N . GLU A 1 195 ? -13.469 -13.281 -1.136 1 87.94 195 GLU A N 1
ATOM 1522 C CA . GLU A 1 195 ? -14.836 -13.727 -0.893 1 87.94 195 GLU A CA 1
ATOM 1523 C C . GLU A 1 195 ? -15.422 -14.406 -2.125 1 87.94 195 GLU A C 1
ATOM 1525 O O . GLU A 1 195 ? -16.25 -15.312 -2.006 1 87.94 195 GLU A O 1
ATOM 1530 N N . ILE A 1 196 ? -14.953 -14.047 -3.248 1 94 196 ILE A N 1
ATOM 1531 C CA . ILE A 1 196 ? -15.43 -14.625 -4.5 1 94 196 ILE A CA 1
ATOM 1532 C C . ILE A 1 196 ? -15.07 -16.109 -4.555 1 94 196 ILE A C 1
ATOM 1534 O O . ILE A 1 196 ? -15.859 -16.922 -5.039 1 94 196 ILE A O 1
ATOM 1538 N N . ASP A 1 197 ? -13.961 -16.438 -4.082 1 92.06 197 ASP A N 1
ATOM 1539 C CA . ASP A 1 197 ? -13.539 -17.828 -4.086 1 92.06 197 ASP A CA 1
ATOM 1540 C C . ASP A 1 197 ? -14.445 -18.688 -3.209 1 92.06 197 ASP A C 1
ATOM 1542 O O . ASP A 1 197 ? -14.75 -19.828 -3.547 1 92.06 197 ASP A O 1
ATOM 1546 N N . THR A 1 198 ? -14.859 -18.125 -2.137 1 87.75 198 THR A N 1
ATOM 1547 C CA . THR A 1 198 ? -15.805 -18.812 -1.266 1 87.75 198 THR A CA 1
ATOM 1548 C C . THR A 1 198 ? -17.125 -19.062 -1.992 1 87.75 198 THR A C 1
ATOM 1550 O O . THR A 1 198 ? -17.688 -20.156 -1.907 1 87.75 198 THR A O 1
ATOM 1553 N N . LEU A 1 199 ? -17.547 -18.109 -2.658 1 90.69 199 LEU A N 1
ATOM 1554 C CA . LEU A 1 199 ? -18.781 -18.203 -3.414 1 90.69 199 LEU A CA 1
ATOM 1555 C C . LEU A 1 199 ? -18.672 -19.25 -4.516 1 90.69 199 LEU A C 1
ATOM 1557 O O . LEU A 1 199 ? -19.562 -20.078 -4.691 1 90.69 199 LEU A O 1
ATOM 1561 N N . LEU A 1 200 ? -17.578 -19.219 -5.234 1 93.19 200 LEU A N 1
ATOM 1562 C CA . LEU A 1 200 ? -17.359 -20.156 -6.328 1 93.19 200 LEU A CA 1
ATOM 1563 C C . LEU A 1 200 ? -17.266 -21.594 -5.812 1 93.19 200 LEU A C 1
ATOM 1565 O O . LEU A 1 200 ? -17.812 -22.516 -6.43 1 93.19 200 LEU A O 1
ATOM 1569 N N . HIS A 1 201 ? -16.688 -21.719 -4.734 1 88.31 201 HIS A N 1
ATOM 1570 C CA . HIS A 1 201 ? -16.531 -23.031 -4.133 1 88.31 201 HIS A CA 1
ATOM 1571 C C . HIS A 1 201 ? -17.875 -23.656 -3.809 1 88.31 201 HIS A C 1
ATOM 1573 O O . HIS A 1 201 ? -18.047 -24.875 -3.957 1 88.31 201 HIS A O 1
ATOM 1579 N N . LYS A 1 202 ? -18.75 -22.922 -3.34 1 88.75 202 LYS A N 1
ATOM 1580 C CA . LYS A 1 202 ? -20.094 -23.391 -3.029 1 88.75 202 LYS A CA 1
ATOM 1581 C C . LYS A 1 202 ? -20.766 -24 -4.262 1 88.75 202 LYS A C 1
ATOM 1583 O O . LYS A 1 202 ? -21.609 -24.891 -4.141 1 88.75 202 LYS A O 1
ATOM 1588 N N . SER A 1 203 ? -20.375 -23.578 -5.383 1 88.44 203 SER A N 1
ATOM 1589 C CA . SER A 1 203 ? -20.938 -24.078 -6.633 1 88.44 203 SER A CA 1
ATOM 1590 C C . SER A 1 203 ? -20.016 -25.125 -7.27 1 88.44 203 SER A C 1
ATOM 1592 O O . SER A 1 203 ? -20.188 -25.469 -8.438 1 88.44 203 SER A O 1
ATOM 1594 N N . GLY A 1 204 ? -18.953 -25.438 -6.586 1 91.44 204 GLY A N 1
ATOM 1595 C CA . GLY A 1 204 ? -18.016 -26.438 -7.074 1 91.44 204 GLY A CA 1
ATOM 1596 C C . GLY A 1 204 ? -17.078 -25.906 -8.141 1 91.44 204 GLY A C 1
ATOM 1597 O O . GLY A 1 204 ? -16.594 -26.672 -8.992 1 91.44 204 GLY A O 1
ATOM 1598 N N . LYS A 1 205 ? -16.984 -24.641 -8.172 1 94.25 205 LYS A N 1
ATOM 1599 C CA . LYS A 1 205 ? -16.141 -24 -9.18 1 94.25 205 LYS A CA 1
ATOM 1600 C C . LYS A 1 205 ? -14.914 -23.375 -8.531 1 94.25 205 LYS A C 1
ATOM 1602 O O . LYS A 1 205 ? -14.891 -23.125 -7.32 1 94.25 205 LYS A O 1
ATOM 1607 N N . ARG A 1 206 ? -13.883 -23.203 -9.391 1 93.75 206 ARG A N 1
ATOM 1608 C CA . ARG A 1 206 ? -12.648 -22.562 -8.961 1 93.75 206 ARG A CA 1
ATOM 1609 C C . ARG A 1 206 ? -12.07 -21.688 -10.078 1 93.75 206 ARG A C 1
ATOM 1611 O O . ARG A 1 206 ? -12.062 -22.094 -11.242 1 93.75 206 ARG A O 1
ATOM 1618 N N . ARG A 1 207 ? -11.641 -20.578 -9.625 1 95.19 207 ARG A N 1
ATOM 1619 C CA . ARG A 1 207 ? -10.953 -19.75 -10.609 1 95.19 207 ARG A CA 1
ATOM 1620 C C . ARG A 1 207 ? -9.445 -19.906 -10.508 1 95.19 207 ARG A C 1
ATOM 1622 O O . ARG A 1 207 ? -8.938 -20.453 -9.523 1 95.19 207 ARG A O 1
ATOM 1629 N N . ARG A 1 208 ? -8.797 -19.406 -11.539 1 93.62 208 ARG A N 1
ATOM 1630 C CA . ARG A 1 208 ? -7.348 -19.516 -11.617 1 93.62 208 ARG A CA 1
ATOM 1631 C C . ARG A 1 208 ? -6.684 -18.172 -11.297 1 93.62 208 ARG A C 1
ATOM 1633 O O . ARG A 1 208 ? -6.559 -17.312 -12.164 1 93.62 208 ARG A O 1
ATOM 1640 N N . VAL A 1 209 ? -6.164 -18.031 -10.117 1 95.69 209 VAL A N 1
ATOM 1641 C CA . VAL A 1 209 ? -5.449 -16.828 -9.727 1 95.69 209 VAL A CA 1
ATOM 1642 C C . VAL A 1 209 ? -3.971 -16.953 -10.094 1 95.69 209 VAL A C 1
ATOM 1644 O O . VAL A 1 209 ? -3.281 -17.844 -9.594 1 95.69 209 VAL A O 1
ATOM 1647 N N . VAL A 1 210 ? -3.5 -16.031 -10.906 1 96.94 210 VAL A N 1
ATOM 1648 C CA . VAL A 1 210 ? -2.135 -16.172 -11.398 1 96.94 210 VAL A CA 1
ATOM 1649 C C . VAL A 1 210 ? -1.26 -15.055 -10.828 1 96.94 210 VAL A C 1
ATOM 1651 O O . VAL A 1 210 ? -0.03 -15.117 -10.906 1 96.94 210 VAL A O 1
ATOM 1654 N N . ALA A 1 211 ? -1.906 -14.031 -10.227 1 97.12 211 ALA A N 1
ATOM 1655 C CA . ALA A 1 211 ? -1.153 -12.938 -9.625 1 97.12 211 ALA A CA 1
ATOM 1656 C C . ALA A 1 211 ? -1.938 -12.297 -8.484 1 97.12 211 ALA A C 1
ATOM 1658 O O . ALA A 1 211 ? -3.168 -12.227 -8.531 1 97.12 211 ALA A O 1
ATOM 1659 N N . SER A 1 212 ? -1.207 -11.828 -7.504 1 96.31 212 SER A N 1
ATOM 1660 C CA . SER A 1 212 ? -1.775 -11.016 -6.438 1 96.31 212 SER A CA 1
ATOM 1661 C C . SER A 1 212 ? -0.835 -9.875 -6.055 1 96.31 212 SER A C 1
ATOM 1663 O O . SER A 1 212 ? 0.386 -10.008 -6.152 1 96.31 212 SER A O 1
ATOM 1665 N N . ALA A 1 213 ? -1.399 -8.797 -5.691 1 94.81 213 ALA A N 1
ATOM 1666 C CA . ALA A 1 213 ? -0.649 -7.609 -5.277 1 94.81 213 ALA A CA 1
ATOM 1667 C C . ALA A 1 213 ? -1.37 -6.867 -4.156 1 94.81 213 ALA A C 1
ATOM 1669 O O . ALA A 1 213 ? -2.562 -7.086 -3.926 1 94.81 213 ALA A O 1
ATOM 1670 N N . PRO A 1 214 ? -0.654 -5.988 -3.543 1 91.06 214 PRO A N 1
ATOM 1671 C CA . PRO A 1 214 ? -1.205 -5.453 -2.295 1 91.06 214 PRO A CA 1
ATOM 1672 C C . PRO A 1 214 ? -2.078 -4.223 -2.516 1 91.06 214 PRO A C 1
ATOM 1674 O O . PRO A 1 214 ? -2.609 -3.656 -1.555 1 91.06 214 PRO A O 1
ATOM 1677 N N . SER A 1 215 ? -2.234 -3.756 -3.695 1 93 215 SER A N 1
ATOM 1678 C CA . SER A 1 215 ? -3.053 -2.578 -3.961 1 93 215 SER A CA 1
ATOM 1679 C C . SER A 1 215 ? -3.754 -2.686 -5.312 1 93 215 SER A C 1
ATOM 1681 O O . SER A 1 215 ? -3.316 -3.438 -6.188 1 93 215 SER A O 1
ATOM 1683 N N . PHE A 1 216 ? -4.832 -1.917 -5.465 1 96.12 216 PHE A N 1
ATOM 1684 C CA . PHE A 1 216 ? -5.535 -1.866 -6.742 1 96.12 216 PHE A CA 1
ATOM 1685 C C . PHE A 1 216 ? -4.645 -1.275 -7.828 1 96.12 216 PHE A C 1
ATOM 1687 O O . PHE A 1 216 ? -4.617 -1.773 -8.953 1 96.12 216 PHE A O 1
ATOM 1694 N N . ALA A 1 217 ? -3.902 -0.309 -7.426 1 96.31 217 ALA A N 1
ATOM 1695 C CA . ALA A 1 217 ? -3.029 0.36 -8.391 1 96.31 217 ALA A CA 1
ATOM 1696 C C . ALA A 1 217 ? -1.955 -0.592 -8.906 1 96.31 217 ALA A C 1
ATOM 1698 O O . ALA A 1 217 ? -1.65 -0.601 -10.102 1 96.31 217 ALA A O 1
ATOM 1699 N N . SER A 1 218 ? -1.4 -1.354 -8.023 1 95.62 218 SER A N 1
ATOM 1700 C CA . SER A 1 218 ? -0.365 -2.295 -8.438 1 95.62 218 SER A CA 1
ATOM 1701 C C . SER A 1 218 ? -0.931 -3.369 -9.359 1 95.62 218 SER A C 1
ATOM 1703 O O . SER A 1 218 ? -0.265 -3.793 -10.312 1 95.62 218 SER A O 1
ATOM 1705 N N . ILE A 1 219 ? -2.105 -3.773 -9.102 1 97.25 219 ILE A N 1
ATOM 1706 C CA . ILE A 1 219 ? -2.752 -4.766 -9.953 1 97.25 219 ILE A CA 1
ATOM 1707 C C . ILE A 1 219 ? -2.975 -4.184 -11.352 1 97.25 219 ILE A C 1
ATOM 1709 O O . ILE A 1 219 ? -2.611 -4.805 -12.352 1 97.25 219 ILE A O 1
ATOM 1713 N N . ALA A 1 220 ? -3.572 -3.049 -11.383 1 98.12 220 ALA A N 1
ATOM 1714 C CA . ALA A 1 220 ? -3.854 -2.414 -12.664 1 98.12 220 ALA A CA 1
ATOM 1715 C C . ALA A 1 220 ? -2.58 -2.26 -13.492 1 98.12 220 ALA A C 1
ATOM 1717 O O . ALA A 1 220 ? -2.568 -2.557 -14.688 1 98.12 220 ALA A O 1
ATOM 1718 N N . SER A 1 221 ? -1.554 -1.825 -12.828 1 96.81 221 SER A N 1
ATOM 1719 C CA . SER A 1 221 ? -0.287 -1.616 -13.523 1 96.81 221 SER A CA 1
ATOM 1720 C C . SER A 1 221 ? 0.292 -2.934 -14.023 1 96.81 221 SER A C 1
ATOM 1722 O O . SER A 1 221 ? 0.712 -3.033 -15.18 1 96.81 221 SER A O 1
ATOM 1724 N N . LEU A 1 222 ? 0.26 -3.904 -13.211 1 97.31 222 LEU A N 1
ATOM 1725 C CA . LEU A 1 222 ? 0.887 -5.191 -13.484 1 97.31 222 LEU A CA 1
ATOM 1726 C C . LEU A 1 222 ? 0.213 -5.883 -14.664 1 97.31 222 LEU A C 1
ATOM 1728 O O . LEU A 1 222 ? 0.885 -6.492 -15.5 1 97.31 222 LEU A O 1
ATOM 1732 N N . ILE A 1 223 ? -1.073 -5.73 -14.828 1 97.81 223 ILE A N 1
ATOM 1733 C CA . ILE A 1 223 ? -1.762 -6.59 -15.781 1 97.81 223 ILE A CA 1
ATOM 1734 C C . ILE A 1 223 ? -2.188 -5.773 -17 1 97.81 223 ILE A C 1
ATOM 1736 O O . ILE A 1 223 ? -2.902 -6.273 -17.875 1 97.81 223 ILE A O 1
ATOM 1740 N N . LYS A 1 224 ? -1.797 -4.539 -17.062 1 96.81 224 LYS A N 1
ATOM 1741 C CA . LYS A 1 224 ? -2.242 -3.594 -18.078 1 96.81 224 LYS A CA 1
ATOM 1742 C C . LYS A 1 224 ? -2.084 -4.18 -19.484 1 96.81 224 LYS A C 1
ATOM 1744 O O . LYS A 1 224 ? -2.953 -4 -20.328 1 96.81 224 LYS A O 1
ATOM 1749 N N . GLU A 1 225 ? -1.064 -4.918 -19.797 1 96.12 225 GLU A N 1
ATOM 1750 C CA . GLU A 1 225 ? -0.775 -5.418 -21.141 1 96.12 225 GLU A CA 1
ATOM 1751 C C . GLU A 1 225 ? -0.861 -6.941 -21.188 1 96.12 225 GLU A C 1
ATOM 1753 O O . GLU A 1 225 ? -0.098 -7.59 -21.906 1 96.12 225 GLU A O 1
ATOM 1758 N N . THR A 1 226 ? -1.718 -7.465 -20.359 1 97.38 226 THR A N 1
ATOM 1759 C CA . THR A 1 226 ? -1.885 -8.914 -20.297 1 97.38 226 THR A CA 1
ATOM 1760 C C . THR A 1 226 ? -3.332 -9.305 -20.578 1 97.38 226 THR A C 1
ATOM 1762 O O . THR A 1 226 ? -4.195 -8.438 -20.75 1 97.38 226 THR A O 1
ATOM 1765 N N . ASN A 1 227 ? -3.588 -10.625 -20.672 1 97.75 227 ASN A N 1
ATOM 1766 C CA . ASN A 1 227 ? -4.941 -11.148 -20.828 1 97.75 227 ASN A CA 1
ATOM 1767 C C . ASN A 1 227 ? -5.566 -11.484 -19.484 1 97.75 227 ASN A C 1
ATOM 1769 O O . ASN A 1 227 ? -6.602 -12.148 -19.422 1 97.75 227 ASN A O 1
ATOM 1773 N N . ILE A 1 228 ? -4.93 -11.062 -18.453 1 98.5 228 ILE A N 1
ATOM 1774 C CA . ILE A 1 228 ? -5.398 -11.336 -17.094 1 98.5 228 ILE A CA 1
ATOM 1775 C C . ILE A 1 228 ? -6.578 -10.422 -16.766 1 98.5 228 ILE A C 1
ATOM 1777 O O . ILE A 1 228 ? -6.543 -9.227 -17.047 1 98.5 228 ILE A O 1
ATOM 1781 N N . ILE A 1 229 ? -7.617 -10.977 -16.156 1 98.75 229 ILE A N 1
ATOM 1782 C CA . ILE A 1 229 ? -8.781 -10.195 -15.766 1 98.75 229 ILE A CA 1
ATOM 1783 C C . ILE A 1 229 ? -8.758 -9.969 -14.25 1 98.75 229 ILE A C 1
ATOM 1785 O O . ILE A 1 229 ? -8.062 -10.688 -13.523 1 98.75 229 ILE A O 1
ATOM 1789 N N . ALA A 1 230 ? -9.516 -8.984 -13.789 1 98.62 230 ALA A N 1
ATOM 1790 C CA . ALA A 1 230 ? -9.617 -8.664 -12.367 1 98.62 230 ALA A CA 1
ATOM 1791 C C . ALA A 1 230 ? -11.047 -8.258 -12 1 98.62 230 ALA A C 1
ATOM 1793 O O . ALA A 1 230 ? -11.695 -7.504 -12.727 1 98.62 230 ALA A O 1
ATOM 1794 N N . THR A 1 231 ? -11.531 -8.781 -10.93 1 98.25 231 THR A N 1
ATOM 1795 C CA . THR A 1 231 ? -12.797 -8.344 -10.359 1 98.25 231 THR A CA 1
ATOM 1796 C C . THR A 1 231 ? -12.57 -7.293 -9.281 1 98.25 231 THR A C 1
ATOM 1798 O O . THR A 1 231 ? -12.016 -7.59 -8.219 1 98.25 231 THR A O 1
ATOM 1801 N N . MET A 1 232 ? -12.992 -6.039 -9.617 1 98 232 MET A N 1
ATOM 1802 C CA . MET A 1 232 ? -12.727 -4.879 -8.773 1 98 232 MET A CA 1
ATOM 1803 C C . MET A 1 232 ? -13.945 -3.959 -8.719 1 98 232 MET A C 1
ATOM 1805 O O . MET A 1 232 ? -14.844 -4.051 -9.555 1 98 232 MET A O 1
ATOM 1809 N N . PRO A 1 233 ? -13.953 -2.994 -7.754 1 98 233 PRO A N 1
ATOM 1810 C CA . PRO A 1 233 ? -15.055 -2.025 -7.68 1 98 233 PRO A CA 1
ATOM 1811 C C . PRO A 1 233 ? -15.211 -1.21 -8.961 1 98 233 PRO A C 1
ATOM 1813 O O . PRO A 1 233 ? -14.219 -0.717 -9.508 1 98 233 PRO A O 1
ATOM 1816 N N . ALA A 1 234 ? -16.422 -0.981 -9.336 1 98.56 234 ALA A N 1
ATOM 1817 C CA . ALA A 1 234 ? -16.766 -0.376 -10.625 1 98.56 234 ALA A CA 1
ATOM 1818 C C . ALA A 1 234 ? -16.25 1.056 -10.711 1 98.56 234 ALA A C 1
ATOM 1820 O O . ALA A 1 234 ? -15.82 1.503 -11.781 1 98.56 234 ALA A O 1
ATOM 1821 N N . ARG A 1 235 ? -16.203 1.764 -9.641 1 98.25 235 ARG A N 1
ATOM 1822 C CA . ARG A 1 235 ? -15.859 3.18 -9.625 1 98.25 235 ARG A CA 1
ATOM 1823 C C . ARG A 1 235 ? -14.398 3.387 -10.016 1 98.25 235 ARG A C 1
ATOM 1825 O O . ARG A 1 235 ? -13.992 4.5 -10.352 1 98.25 235 ARG A O 1
ATOM 1832 N N . LEU A 1 236 ? -13.633 2.332 -9.984 1 98.25 236 LEU A N 1
ATOM 1833 C CA . LEU A 1 236 ? -12.211 2.447 -10.312 1 98.25 236 LEU A CA 1
ATOM 1834 C C . LEU A 1 236 ? -12.016 2.666 -11.812 1 98.25 236 LEU A C 1
ATOM 1836 O O . LEU A 1 236 ? -10.922 3.027 -12.25 1 98.25 236 LEU A O 1
ATOM 1840 N N . ALA A 1 237 ? -13.023 2.518 -12.602 1 98 237 ALA A N 1
ATOM 1841 C CA . ALA A 1 237 ? -12.961 2.736 -14.047 1 98 237 ALA A CA 1
ATOM 1842 C C . ALA A 1 237 ? -12.586 4.18 -14.367 1 98 237 ALA A C 1
ATOM 1844 O O . ALA A 1 237 ? -12.008 4.457 -15.422 1 98 237 ALA A O 1
ATOM 1845 N N . GLU A 1 238 ? -12.82 5.062 -13.469 1 95.69 238 GLU A N 1
ATOM 1846 C CA . GLU A 1 238 ? -12.609 6.484 -13.719 1 95.69 238 GLU A CA 1
ATOM 1847 C C . GLU A 1 238 ? -11.227 6.926 -13.242 1 95.69 238 GLU A C 1
ATOM 1849 O O . GLU A 1 238 ? -10.891 8.109 -13.305 1 95.69 238 GLU A O 1
ATOM 1854 N N . SER A 1 239 ? -10.445 6.004 -12.758 1 95.62 239 SER A N 1
ATOM 1855 C CA . SER A 1 239 ? -9.141 6.352 -12.195 1 95.62 239 SER A CA 1
ATOM 1856 C C . SER A 1 239 ? -8.133 5.23 -12.406 1 95.62 239 SER A C 1
ATOM 1858 O O . SER A 1 239 ? -7.598 5.066 -13.5 1 95.62 239 SER A O 1
ATOM 1860 N N . ILE A 1 240 ? -7.957 4.379 -11.398 1 97 240 ILE A N 1
ATOM 1861 C CA . ILE A 1 240 ? -6.898 3.379 -11.359 1 97 240 ILE A CA 1
ATOM 1862 C C . ILE A 1 240 ? -7.031 2.439 -12.555 1 97 240 ILE A C 1
ATOM 1864 O O . ILE A 1 240 ? -6.027 2.029 -13.141 1 97 240 ILE A O 1
ATOM 1868 N N . PHE A 1 241 ? -8.234 2.146 -12.977 1 98.25 241 PHE A N 1
ATOM 1869 C CA . PHE A 1 241 ? -8.469 1.179 -14.047 1 98.25 241 PHE A CA 1
ATOM 1870 C C . PHE A 1 241 ? -8.992 1.869 -15.297 1 98.25 241 PHE A C 1
ATOM 1872 O O . PHE A 1 241 ? -9.766 1.279 -16.062 1 98.25 241 PHE A O 1
ATOM 1879 N N . GLU A 1 242 ? -8.602 3.045 -15.508 1 96.81 242 GLU A N 1
ATOM 1880 C CA . GLU A 1 242 ? -9.086 3.844 -16.641 1 96.81 242 GLU A CA 1
ATOM 1881 C C . GLU A 1 242 ? -8.672 3.227 -17.969 1 96.81 242 GLU A C 1
ATOM 1883 O O . GLU A 1 242 ? -9.336 3.436 -18.984 1 96.81 242 GLU A O 1
ATOM 1888 N N . ASP A 1 243 ? -7.645 2.422 -18.031 1 96.88 243 ASP A N 1
ATOM 1889 C CA . ASP A 1 243 ? -7.129 1.857 -19.266 1 96.88 243 ASP A CA 1
ATOM 1890 C C . ASP A 1 243 ? -7.824 0.538 -19.609 1 96.88 243 ASP A C 1
ATOM 1892 O O . ASP A 1 243 ? -7.52 -0.092 -20.625 1 96.88 243 ASP A O 1
ATOM 1896 N N . PHE A 1 244 ? -8.742 0.129 -18.766 1 98.56 244 PHE A N 1
ATOM 1897 C CA . PHE A 1 244 ? -9.445 -1.137 -18.938 1 98.56 244 PHE A CA 1
ATOM 1898 C C . PHE A 1 244 ? -10.898 -0.899 -19.328 1 98.56 244 PHE A C 1
ATOM 1900 O O . PHE A 1 244 ? -11.438 0.195 -19.141 1 98.56 244 PHE A O 1
ATOM 1907 N N . GLU A 1 245 ? -11.469 -1.934 -19.891 1 98.62 245 GLU A N 1
ATOM 1908 C CA . GLU A 1 245 ? -12.922 -1.968 -20.031 1 98.62 245 GLU A CA 1
ATOM 1909 C C . GLU A 1 245 ? -13.578 -2.77 -18.922 1 98.62 245 GLU A C 1
ATOM 1911 O O . GLU A 1 245 ? -12.938 -3.627 -18.297 1 98.62 245 GLU A O 1
ATOM 1916 N N . GLN A 1 246 ? -14.781 -2.449 -18.641 1 98.06 246 GLN A N 1
ATOM 1917 C CA . GLN A 1 246 ? -15.508 -3.148 -17.594 1 98.06 246 GLN A CA 1
ATOM 1918 C C . GLN A 1 246 ? -16.672 -3.957 -18.172 1 98.06 246 GLN A C 1
ATOM 1920 O O . GLN A 1 246 ? -17.234 -3.584 -19.203 1 98.06 246 GLN A O 1
ATOM 1925 N N . ALA A 1 247 ? -17.031 -5.055 -17.547 1 98.38 247 ALA A N 1
ATOM 1926 C CA . ALA A 1 247 ? -18.188 -5.891 -17.875 1 98.38 247 ALA A CA 1
ATOM 1927 C C . ALA A 1 247 ? -18.844 -6.434 -16.609 1 98.38 247 ALA A C 1
ATOM 1929 O O . ALA A 1 247 ? -18.188 -6.598 -15.578 1 98.38 247 ALA A O 1
ATOM 1930 N N . PRO A 1 248 ? -20.172 -6.703 -16.703 1 97.75 248 PRO A N 1
ATOM 1931 C CA . PRO A 1 248 ? -20.812 -7.355 -15.547 1 97.75 248 PRO A CA 1
ATOM 1932 C C . PRO A 1 248 ? -20.234 -8.75 -15.273 1 97.75 248 PRO A C 1
ATOM 1934 O O . PRO A 1 248 ? -19.766 -9.422 -16.203 1 97.75 248 PRO A O 1
ATOM 1937 N N . LEU A 1 249 ? -20.344 -9.133 -14.031 1 98.06 249 LEU A N 1
ATOM 1938 C CA . LEU A 1 249 ? -19.953 -10.492 -13.68 1 98.06 249 LEU A CA 1
ATOM 1939 C C . LEU A 1 249 ? -21 -11.508 -14.148 1 98.06 249 LEU A C 1
ATOM 1941 O O . LEU A 1 249 ? -22.188 -11.203 -14.18 1 98.06 249 LEU A O 1
ATOM 1945 N N . PRO A 1 250 ? -20.609 -12.68 -14.469 1 97.25 250 PRO A N 1
ATOM 1946 C CA . PRO A 1 250 ? -21.547 -13.711 -14.891 1 97.25 250 PRO A CA 1
ATOM 1947 C C . PRO A 1 250 ? -22.219 -14.422 -13.711 1 97.25 250 PRO A C 1
ATOM 1949 O O . PRO A 1 250 ? -22.672 -15.555 -13.844 1 97.25 250 PRO A O 1
ATOM 1952 N N . PHE A 1 251 ? -22.188 -13.852 -12.594 1 96.19 251 PHE A N 1
ATOM 1953 C CA . PHE A 1 251 ? -22.875 -14.281 -11.383 1 96.19 251 PHE A CA 1
ATOM 1954 C C . PHE A 1 251 ? -23.266 -13.078 -10.523 1 96.19 251 PHE A C 1
ATOM 1956 O O . PHE A 1 251 ? -22.812 -11.961 -10.773 1 96.19 251 PHE A O 1
ATOM 1963 N N . GLU A 1 252 ? -24.031 -13.359 -9.586 1 93.81 252 GLU A N 1
ATOM 1964 C CA . GLU A 1 252 ? -24.516 -12.266 -8.75 1 93.81 252 GLU A CA 1
ATOM 1965 C C . GLU A 1 252 ? -23.625 -12.055 -7.531 1 93.81 252 GLU A C 1
ATOM 1967 O O . GLU A 1 252 ? -23.25 -13.008 -6.855 1 93.81 252 GLU A O 1
ATOM 1972 N N . LEU A 1 253 ? -23.25 -10.836 -7.309 1 94.88 253 LEU A N 1
ATOM 1973 C CA . LEU A 1 253 ? -22.578 -10.359 -6.109 1 94.88 253 LEU A CA 1
ATOM 1974 C C . LEU A 1 253 ? -23.266 -9.109 -5.559 1 94.88 253 LEU A C 1
ATOM 1976 O O . LEU A 1 253 ? -23.5 -8.148 -6.297 1 94.88 253 LEU A O 1
ATOM 1980 N N . PRO A 1 254 ? -23.609 -9.18 -4.32 1 94 254 PRO A N 1
ATOM 1981 C CA . PRO A 1 254 ? -24.266 -8 -3.76 1 94 254 PRO A CA 1
ATOM 1982 C C . PRO A 1 254 ? -23.375 -6.766 -3.762 1 94 254 PRO A C 1
ATOM 1984 O O . PRO A 1 254 ? -22.141 -6.887 -3.691 1 94 254 PRO A O 1
ATOM 1987 N N . PRO A 1 255 ? -24.078 -5.566 -3.805 1 96.5 255 PRO A N 1
ATOM 1988 C CA . PRO A 1 255 ? -23.297 -4.348 -3.607 1 96.5 255 PRO A CA 1
ATOM 1989 C C . PRO A 1 255 ? -22.703 -4.246 -2.203 1 96.5 255 PRO A C 1
ATOM 1991 O O . PRO A 1 255 ? -23.094 -5 -1.31 1 96.5 255 PRO A O 1
ATOM 1994 N N . PHE A 1 256 ? -21.719 -3.393 -2.084 1 95.19 256 PHE A N 1
ATOM 1995 C CA . PHE A 1 256 ? -21.125 -3.145 -0.773 1 95.19 256 PHE A CA 1
ATOM 1996 C C . PHE A 1 256 ? -21.125 -1.654 -0.454 1 95.19 256 PHE A C 1
ATOM 1998 O O . PHE A 1 256 ? -21.281 -0.821 -1.352 1 95.19 256 PHE A O 1
ATOM 2005 N N . ASN A 1 257 ? -20.938 -1.377 0.815 1 96.19 257 ASN A N 1
ATOM 2006 C CA . ASN A 1 257 ? -20.891 0.006 1.277 1 96.19 257 ASN A CA 1
ATOM 2007 C C . ASN A 1 257 ? -19.516 0.369 1.828 1 96.19 257 ASN A C 1
ATOM 2009 O O . ASN A 1 257 ? -18.844 -0.467 2.438 1 96.19 257 ASN A O 1
ATOM 2013 N N . ILE A 1 258 ? -19.172 1.592 1.542 1 96.25 258 ILE A N 1
ATOM 2014 C CA . ILE A 1 258 ? -18.031 2.189 2.234 1 96.25 258 ILE A CA 1
ATOM 2015 C C . ILE A 1 258 ? -18.531 3.137 3.324 1 96.25 258 ILE A C 1
ATOM 2017 O O . ILE A 1 258 ? -19.422 3.961 3.08 1 96.25 258 ILE A O 1
ATOM 2021 N N . VAL A 1 259 ? -17.891 2.947 4.449 1 94.88 259 VAL A N 1
ATOM 2022 C CA . VAL A 1 259 ? -18.312 3.752 5.59 1 94.88 259 VAL A CA 1
ATOM 2023 C C . VAL A 1 259 ? -17.125 4.535 6.137 1 94.88 259 VAL A C 1
ATOM 2025 O O . VAL A 1 259 ? -15.969 4.188 5.875 1 94.88 259 VAL A O 1
ATOM 2028 N N . LYS A 1 260 ? -17.406 5.605 6.77 1 95.38 260 LYS A N 1
ATOM 2029 C CA . LYS A 1 260 ? -16.453 6.285 7.637 1 95.38 260 LYS A CA 1
ATOM 2030 C C . LYS A 1 260 ? -16.703 5.941 9.102 1 95.38 260 LYS A C 1
ATOM 2032 O O . LYS A 1 260 ? -17.844 5.992 9.57 1 95.38 260 LYS A O 1
ATOM 2037 N N . VAL A 1 261 ? -15.648 5.59 9.805 1 92.62 261 VAL A N 1
ATOM 2038 C CA . VAL A 1 261 ? -15.719 5.137 11.188 1 92.62 261 VAL A CA 1
ATOM 2039 C C . VAL A 1 261 ? -14.891 6.066 12.078 1 92.62 261 VAL A C 1
ATOM 2041 O O . VAL A 1 261 ? -13.781 6.457 11.711 1 92.62 261 VAL A O 1
ATOM 2044 N N . TRP A 1 262 ? -15.453 6.414 13.203 1 90.69 262 TRP A N 1
ATOM 2045 C CA . TRP A 1 262 ? -14.727 7.242 14.164 1 90.69 262 TRP A CA 1
ATOM 2046 C C . TRP A 1 262 ? -15.109 6.887 15.594 1 90.69 262 TRP A C 1
ATOM 2048 O O . TRP A 1 262 ? -16.078 6.156 15.82 1 90.69 262 TRP A O 1
ATOM 2058 N N . HIS A 1 263 ? -14.289 7.27 16.5 1 86 263 HIS A N 1
ATOM 2059 C CA . HIS A 1 263 ? -14.531 6.992 17.906 1 86 263 HIS A CA 1
ATOM 2060 C C . HIS A 1 263 ? -15.578 7.949 18.484 1 86 263 HIS A C 1
ATOM 2062 O O . HIS A 1 263 ? -15.547 9.148 18.203 1 86 263 HIS A O 1
ATOM 2068 N N . ASN A 1 264 ? -16.359 7.473 19.422 1 82.56 264 ASN A N 1
ATOM 2069 C CA . ASN A 1 264 ? -17.453 8.219 20.016 1 82.56 264 ASN A CA 1
ATOM 2070 C C . ASN A 1 264 ? -16.953 9.43 20.797 1 82.56 264 ASN A C 1
ATOM 2072 O O . ASN A 1 264 ? -17.672 10.414 20.953 1 82.56 264 ASN A O 1
ATOM 2076 N N . ARG A 1 265 ? -15.836 9.398 21.203 1 78.5 265 ARG A N 1
ATOM 2077 C CA . ARG A 1 265 ? -15.258 10.508 21.953 1 78.5 265 ARG A CA 1
ATOM 2078 C C . ARG A 1 265 ? -15.234 11.781 21.125 1 78.5 265 ARG A C 1
ATOM 2080 O O . ARG A 1 265 ? -15.242 12.891 21.672 1 78.5 265 ARG A O 1
ATOM 2087 N N . ASN A 1 266 ? -15.25 11.586 19.812 1 81.94 266 ASN A N 1
ATOM 2088 C CA . ASN A 1 266 ? -15.156 12.734 18.922 1 81.94 266 ASN A CA 1
ATOM 2089 C C . ASN A 1 266 ? -16.516 13.156 18.391 1 81.94 266 ASN A C 1
ATOM 2091 O O . ASN A 1 266 ? -16.609 13.961 17.469 1 81.94 266 ASN A O 1
ATOM 2095 N N . LYS A 1 267 ? -17.5 12.664 19 1 76.56 267 LYS A N 1
ATOM 2096 C CA . LYS A 1 267 ? -18.859 12.93 18.531 1 76.56 267 LYS A CA 1
ATOM 2097 C C . LYS A 1 267 ? -19.203 14.414 18.641 1 76.56 267 LYS A C 1
ATOM 2099 O O . LYS A 1 267 ? -19.875 14.969 17.781 1 76.56 267 LYS A O 1
ATOM 2104 N N . GLN A 1 268 ? -18.656 15.094 19.625 1 76.06 268 GLN A N 1
ATOM 2105 C CA . GLN A 1 268 ? -19.031 16.484 19.859 1 76.06 268 GLN A CA 1
ATOM 2106 C C . GLN A 1 268 ? -17.922 17.438 19.391 1 76.06 268 GLN A C 1
ATOM 2108 O O . GLN A 1 268 ? -18.016 18.656 19.578 1 76.06 268 GLN A O 1
ATOM 2113 N N . SER A 1 269 ? -16.969 16.859 18.828 1 83.12 269 SER A N 1
ATOM 2114 C CA . SER A 1 269 ? -15.852 17.672 18.344 1 83.12 269 SER A CA 1
ATOM 2115 C C . SER A 1 269 ? -16.203 18.406 17.062 1 83.12 269 SER A C 1
ATOM 2117 O O . SER A 1 269 ? -16.453 17.766 16.031 1 83.12 269 SER A O 1
ATOM 2119 N N . GLN A 1 270 ? -16.203 19.734 17.109 1 87.19 270 GLN A N 1
ATOM 2120 C CA . GLN A 1 270 ? -16.453 20.516 15.906 1 87.19 270 GLN A CA 1
ATOM 2121 C C . GLN A 1 270 ? -15.391 20.266 14.844 1 87.19 270 GLN A C 1
ATOM 2123 O O . GLN A 1 270 ? -15.703 20.234 13.648 1 87.19 270 GLN A O 1
ATOM 2128 N N . ARG A 1 271 ? -14.156 20.125 15.258 1 89.81 271 ARG A N 1
ATOM 2129 C CA . ARG A 1 271 ? -13.031 19.844 14.367 1 89.81 271 ARG A CA 1
ATOM 2130 C C . ARG A 1 271 ? -13.25 18.547 13.602 1 89.81 271 ARG A C 1
ATOM 2132 O O . ARG A 1 271 ? -13.117 18.5 12.375 1 89.81 271 ARG A O 1
ATOM 2139 N N . HIS A 1 272 ? -13.703 17.562 14.305 1 90.44 272 HIS A N 1
ATOM 2140 C CA . HIS A 1 272 ? -13.953 16.266 13.688 1 90.44 272 HIS A CA 1
ATOM 2141 C C . HIS A 1 272 ? -15.195 16.297 12.812 1 90.44 272 HIS A C 1
ATOM 2143 O O . HIS A 1 272 ? -15.234 15.664 11.75 1 90.44 272 HIS A O 1
ATOM 2149 N N . SER A 1 273 ? -16.141 17 13.281 1 91.81 273 SER A N 1
ATOM 2150 C CA . SER A 1 273 ? -17.344 17.141 12.484 1 91.81 273 SER A CA 1
ATOM 2151 C C . SER A 1 273 ? -17.062 17.812 11.148 1 91.81 273 SER A C 1
ATOM 2153 O O . SER A 1 273 ? -17.531 17.359 10.102 1 91.81 273 SER A O 1
ATOM 2155 N N . TRP A 1 274 ? -16.281 18.828 11.211 1 94.88 274 TRP A N 1
ATOM 2156 C CA . TRP A 1 274 ? -15.883 19.516 9.984 1 94.88 274 TRP A CA 1
ATOM 2157 C C . TRP A 1 274 ? -15.172 18.562 9.031 1 94.88 274 TRP A C 1
ATOM 2159 O O . TRP A 1 274 ? -15.508 18.484 7.848 1 94.88 274 TRP A O 1
ATOM 2169 N N . PHE A 1 275 ? -14.25 17.844 9.539 1 96.75 275 PHE A N 1
ATOM 2170 C CA . PHE A 1 275 ? -13.453 16.922 8.734 1 96.75 275 PHE A CA 1
ATOM 2171 C C . PHE A 1 275 ? -14.336 15.844 8.109 1 96.75 275 PHE A C 1
ATOM 2173 O O . PHE A 1 275 ? -14.211 15.547 6.918 1 96.75 275 PHE A O 1
ATOM 2180 N N . LYS A 1 276 ? -15.227 15.297 8.82 1 95.19 276 LYS A N 1
ATOM 2181 C CA . LYS A 1 276 ? -16.156 14.289 8.336 1 95.19 276 LYS A CA 1
ATOM 2182 C C . LYS A 1 276 ? -17.078 14.852 7.25 1 95.19 276 LYS A C 1
ATOM 2184 O O . LYS A 1 276 ? -17.406 14.164 6.285 1 95.19 276 LYS A O 1
ATOM 2189 N N . ASP A 1 277 ? -17.406 16.047 7.359 1 95 277 ASP A N 1
ATOM 2190 C CA . ASP A 1 277 ? -18.328 16.688 6.434 1 95 277 ASP A CA 1
ATOM 2191 C C . ASP A 1 277 ? -17.688 16.922 5.07 1 95 277 ASP A C 1
ATOM 2193 O O . ASP A 1 277 ? -18.375 17.078 4.066 1 95 277 ASP A O 1
ATOM 2197 N N . LEU A 1 278 ? -16.359 16.984 5.039 1 95.94 278 LEU A N 1
ATOM 2198 C CA . LEU A 1 278 ? -15.656 17.109 3.77 1 95.94 278 LEU A CA 1
ATOM 2199 C C . LEU A 1 278 ? -15.898 15.883 2.889 1 95.94 278 LEU A C 1
ATOM 2201 O O . LEU A 1 278 ? -15.719 15.945 1.67 1 95.94 278 LEU A O 1
ATOM 2205 N N . MET A 1 279 ? -16.219 14.703 3.486 1 93.38 279 MET A N 1
ATOM 2206 C CA . MET A 1 279 ? -16.297 13.438 2.766 1 93.38 279 MET A CA 1
ATOM 2207 C C . MET A 1 279 ? -17.75 13.078 2.475 1 93.38 279 MET A C 1
ATOM 2209 O O . MET A 1 279 ? -18.062 11.93 2.156 1 93.38 279 MET A O 1
ATOM 2213 N N . LYS A 1 280 ? -18.641 14.031 2.539 1 84.06 280 LYS A N 1
ATOM 2214 C CA . LYS A 1 280 ? -20.047 13.812 2.227 1 84.06 280 LYS A CA 1
ATOM 2215 C C . LYS A 1 280 ? -20.312 13.984 0.734 1 84.06 280 LYS A C 1
ATOM 2217 O O . LYS A 1 280 ? -19.641 14.781 0.068 1 84.06 280 LYS A O 1
ATOM 2222 N N . MET B 1 1 ? 1.116 -35.625 1.537 1 74.56 1 MET B N 1
ATOM 2223 C CA . MET B 1 1 ? -0.185 -35.875 2.152 1 74.56 1 MET B CA 1
ATOM 2224 C C . MET B 1 1 ? -0.845 -34.562 2.576 1 74.56 1 MET B C 1
ATOM 2226 O O . MET B 1 1 ? -1.959 -34.281 2.146 1 74.56 1 MET B O 1
ATOM 2230 N N . PHE B 1 2 ? -0.145 -33.781 3.361 1 82.44 2 PHE B N 1
ATOM 2231 C CA . PHE B 1 2 ? -0.674 -32.5 3.818 1 82.44 2 PHE B CA 1
ATOM 2232 C C . PHE B 1 2 ? -1.028 -31.609 2.637 1 82.44 2 PHE B C 1
ATOM 2234 O O . PHE B 1 2 ? -2.137 -31.078 2.562 1 82.44 2 PHE B O 1
ATOM 2241 N N . ILE B 1 3 ? -0.212 -31.547 1.741 1 75.5 3 ILE B N 1
ATOM 2242 C CA . ILE B 1 3 ? -0.411 -30.688 0.573 1 75.5 3 ILE B CA 1
ATOM 2243 C C . ILE B 1 3 ? -1.63 -31.172 -0.212 1 75.5 3 ILE B C 1
ATOM 2245 O O . ILE B 1 3 ? -2.461 -30.359 -0.633 1 75.5 3 ILE B O 1
ATOM 2249 N N . SER B 1 4 ? -1.72 -32.406 -0.365 1 75.62 4 SER B N 1
ATOM 2250 C CA . SER B 1 4 ? -2.832 -33 -1.119 1 75.62 4 SER B CA 1
ATOM 2251 C C . SER B 1 4 ? -4.164 -32.719 -0.428 1 75.62 4 SER B C 1
ATOM 2253 O O . SER B 1 4 ? -5.156 -32.406 -1.084 1 75.62 4 SER B O 1
ATOM 2255 N N . VAL B 1 5 ? -4.156 -32.844 0.804 1 81.62 5 VAL B N 1
ATOM 2256 C CA . VAL B 1 5 ? -5.383 -32.562 1.548 1 81.62 5 VAL B CA 1
ATOM 2257 C C . VAL B 1 5 ? -5.734 -31.078 1.437 1 81.62 5 VAL B C 1
ATOM 2259 O O . VAL B 1 5 ? -6.91 -30.719 1.309 1 81.62 5 VAL B O 1
ATOM 2262 N N . TYR B 1 6 ? -4.727 -30.297 1.502 1 79.12 6 TYR B N 1
ATOM 2263 C CA . TYR B 1 6 ? -4.934 -28.859 1.37 1 79.12 6 TYR B CA 1
ATOM 2264 C C . TYR B 1 6 ? -5.531 -28.516 0.013 1 79.12 6 TYR B C 1
ATOM 2266 O O . TYR B 1 6 ? -6.453 -27.703 -0.078 1 79.12 6 TYR B O 1
ATOM 2274 N N . GLU B 1 7 ? -5.137 -29.125 -0.988 1 75.44 7 GLU B N 1
ATOM 2275 C CA . GLU B 1 7 ? -5.555 -28.844 -2.359 1 75.44 7 GLU B CA 1
ATOM 2276 C C . GLU B 1 7 ? -6.965 -29.359 -2.621 1 75.44 7 GLU B C 1
ATOM 2278 O O . GLU B 1 7 ? -7.766 -28.703 -3.275 1 75.44 7 GLU B O 1
ATOM 2283 N N . HIS B 1 8 ? -7.273 -30.516 -2.119 1 72.75 8 HIS B N 1
ATOM 2284 C CA . HIS B 1 8 ? -8.539 -31.172 -2.438 1 72.75 8 HIS B CA 1
ATOM 2285 C C . HIS B 1 8 ? -9.594 -30.875 -1.376 1 72.75 8 HIS B C 1
ATOM 2287 O O . HIS B 1 8 ? -10.781 -31.125 -1.593 1 72.75 8 HIS B O 1
ATOM 2293 N N . GLN B 1 9 ? -9.141 -30.375 -0.229 1 77.88 9 GLN B N 1
ATOM 2294 C CA . GLN B 1 9 ? -9.984 -30.141 0.94 1 77.88 9 GLN B CA 1
ATOM 2295 C C . GLN B 1 9 ? -10.828 -31.359 1.27 1 77.88 9 GLN B C 1
ATOM 2297 O O . GLN B 1 9 ? -12.016 -31.234 1.579 1 77.88 9 GLN B O 1
ATOM 2302 N N . SER B 1 10 ? -10.273 -32.375 1.041 1 78.88 10 SER B N 1
ATOM 2303 C CA . SER B 1 10 ? -10.883 -33.688 1.293 1 78.88 10 SER B CA 1
ATOM 2304 C C . SER B 1 10 ? -9.82 -34.75 1.534 1 78.88 10 SER B C 1
ATOM 2306 O O . SER B 1 10 ? -8.859 -34.875 0.768 1 78.88 10 SER B O 1
ATOM 2308 N N . VAL B 1 11 ? -10.047 -35.5 2.604 1 83.62 11 VAL B N 1
ATOM 2309 C CA . VAL B 1 11 ? -9.109 -36.594 2.922 1 83.62 11 VAL B CA 1
ATOM 2310 C C . VAL B 1 11 ? -9.273 -37.719 1.917 1 83.62 11 VAL B C 1
ATOM 2312 O O . VAL B 1 11 ? -8.289 -38.281 1.443 1 83.62 11 VAL B O 1
ATOM 2315 N N . THR B 1 12 ? -10.516 -37.906 1.583 1 83.94 12 THR B N 1
ATOM 2316 C CA . THR B 1 12 ? -10.812 -39 0.658 1 83.94 12 THR B CA 1
ATOM 2317 C C . THR B 1 12 ? -10.219 -38.719 -0.721 1 83.94 12 THR B C 1
ATOM 2319 O O . THR B 1 12 ? -9.555 -39.562 -1.31 1 83.94 12 THR B O 1
ATOM 2322 N N . LYS B 1 13 ? -10.414 -37.594 -1.147 1 83.75 13 LYS B N 1
ATOM 2323 C CA . LYS B 1 13 ? -9.906 -37.219 -2.467 1 83.75 13 LYS B CA 1
ATOM 2324 C C . LYS B 1 13 ? -8.383 -37.156 -2.48 1 83.75 13 LYS B C 1
ATOM 2326 O O . LYS B 1 13 ? -7.754 -37.531 -3.471 1 83.75 13 LYS B O 1
ATOM 2331 N N . ALA B 1 14 ? -7.891 -36.688 -1.445 1 83.69 14 ALA B N 1
ATOM 2332 C CA . ALA B 1 14 ? -6.438 -36.656 -1.313 1 83.69 14 ALA B CA 1
ATOM 2333 C C . ALA B 1 14 ? -5.859 -38.062 -1.365 1 83.69 14 ALA B C 1
ATOM 2335 O O . ALA B 1 14 ? -4.863 -38.312 -2.045 1 83.69 14 ALA B O 1
ATOM 2336 N N . ALA B 1 15 ? -6.469 -38.969 -0.717 1 81.88 15 ALA B N 1
ATOM 2337 C CA . ALA B 1 15 ? -6.023 -40.375 -0.71 1 81.88 15 ALA B CA 1
ATOM 2338 C C . ALA B 1 15 ? -6.066 -40.969 -2.113 1 81.88 15 ALA B C 1
ATOM 2340 O O . ALA B 1 15 ? -5.121 -41.625 -2.543 1 81.88 15 ALA B O 1
ATOM 2341 N N . ASP B 1 16 ? -7.105 -40.656 -2.721 1 80.94 16 ASP B N 1
ATOM 2342 C CA . ASP B 1 16 ? -7.277 -41.125 -4.086 1 80.94 16 ASP B CA 1
ATOM 2343 C C . ASP B 1 16 ? -6.184 -40.594 -5.004 1 80.94 16 ASP B C 1
ATOM 2345 O O . ASP B 1 16 ? -5.598 -41.344 -5.793 1 80.94 16 ASP B O 1
ATOM 2349 N N . SER B 1 17 ? -5.922 -39.406 -4.824 1 79.38 17 SER B N 1
ATOM 2350 C CA . SER B 1 17 ? -4.938 -38.75 -5.672 1 79.38 17 SER B CA 1
ATOM 2351 C C . SER B 1 17 ? -3.537 -39.281 -5.422 1 79.38 17 SER B C 1
ATOM 2353 O O . SER B 1 17 ? -2.713 -39.344 -6.34 1 79.38 17 SER B O 1
ATOM 2355 N N . LEU B 1 18 ? -3.309 -39.625 -4.273 1 75.38 18 LEU B N 1
ATOM 2356 C CA . LEU B 1 18 ? -1.991 -40.125 -3.869 1 75.38 18 LEU B CA 1
ATOM 2357 C C . LEU B 1 18 ? -1.896 -41.625 -4.012 1 75.38 18 LEU B C 1
ATOM 2359 O O . LEU B 1 18 ? -0.823 -42.219 -3.82 1 75.38 18 LEU B O 1
ATOM 2363 N N . LYS B 1 19 ? -3.02 -42.25 -4.355 1 82 19 LYS B N 1
ATOM 2364 C CA . LYS B 1 19 ? -3.115 -43.688 -4.48 1 82 19 LYS B CA 1
ATOM 2365 C C . LYS B 1 19 ? -2.697 -44.375 -3.186 1 82 19 LYS B C 1
ATOM 2367 O O . LYS B 1 19 ? -1.921 -45.344 -3.211 1 82 19 LYS B O 1
ATOM 2372 N N . VAL B 1 20 ? -3.098 -43.812 -2.109 1 80.19 20 VAL B N 1
ATOM 2373 C CA . VAL B 1 20 ? -2.943 -44.406 -0.784 1 80.19 20 VAL B CA 1
ATOM 2374 C C . VAL B 1 20 ? -4.309 -44.531 -0.113 1 80.19 20 VAL B C 1
ATOM 2376 O O . VAL B 1 20 ? -5.32 -44.094 -0.662 1 80.19 20 VAL B O 1
ATOM 2379 N N . THR B 1 21 ? -4.324 -45.219 0.941 1 79.5 21 THR B N 1
ATOM 2380 C CA . THR B 1 21 ? -5.578 -45.375 1.663 1 79.5 21 THR B CA 1
ATOM 2381 C C . THR B 1 21 ? -5.91 -44.125 2.469 1 79.5 21 THR B C 1
ATOM 2383 O O . THR B 1 21 ? -5.016 -43.344 2.805 1 79.5 21 THR B O 1
ATOM 2386 N N . GLN B 1 22 ? -7.164 -43.969 2.711 1 85.06 22 GLN B N 1
ATOM 2387 C CA . GLN B 1 22 ? -7.617 -42.875 3.551 1 85.06 22 GLN B CA 1
ATOM 2388 C C . GLN B 1 22 ? -6.957 -42.906 4.926 1 85.06 22 GLN B C 1
ATOM 2390 O O . GLN B 1 22 ? -6.645 -41.875 5.508 1 85.06 22 GLN B O 1
ATOM 2395 N N . SER B 1 23 ? -6.789 -44.062 5.438 1 82.62 23 SER B N 1
ATOM 2396 C CA . SER B 1 23 ? -6.156 -44.25 6.742 1 82.62 23 SER B CA 1
ATOM 2397 C C . SER B 1 23 ? -4.727 -43.719 6.738 1 82.62 23 SER B C 1
ATOM 2399 O O . SER B 1 23 ? -4.285 -43.094 7.711 1 82.62 23 SER B O 1
ATOM 2401 N N . THR B 1 24 ? -4.117 -43.938 5.719 1 75.69 24 THR B N 1
ATOM 2402 C CA . THR B 1 24 ? -2.742 -43.469 5.582 1 75.69 24 THR B CA 1
ATOM 2403 C C . THR B 1 24 ? -2.678 -41.938 5.598 1 75.69 24 THR B C 1
ATOM 2405 O O . THR B 1 24 ? -1.833 -41.375 6.277 1 75.69 24 THR B O 1
ATOM 2408 N N . VAL B 1 25 ? -3.58 -41.375 4.855 1 81.62 25 VAL B N 1
ATOM 2409 C CA . VAL B 1 25 ? -3.631 -39.906 4.816 1 81.62 25 VAL B CA 1
ATOM 2410 C C . VAL B 1 25 ? -4.008 -39.375 6.191 1 81.62 25 VAL B C 1
ATOM 2412 O O . VAL B 1 25 ? -3.393 -38.406 6.684 1 81.62 25 VAL B O 1
ATOM 2415 N N . SER B 1 26 ? -4.887 -39.938 6.816 1 82.88 26 SER B N 1
ATOM 2416 C CA . SER B 1 26 ? -5.332 -39.531 8.141 1 82.88 26 SER B CA 1
ATOM 2417 C C . SER B 1 26 ? -4.215 -39.656 9.172 1 82.88 26 SER B C 1
ATOM 2419 O O . SER B 1 26 ? -4.023 -38.781 10.008 1 82.88 26 SER B O 1
ATOM 2421 N N . HIS B 1 27 ? -3.604 -40.719 9.07 1 76.62 27 HIS B N 1
ATOM 2422 C CA . HIS B 1 27 ? -2.49 -40.969 9.984 1 76.62 27 HIS B CA 1
ATOM 2423 C C . HIS B 1 27 ? -1.391 -39.938 9.789 1 76.62 27 HIS B C 1
ATOM 2425 O O . HIS B 1 27 ? -0.873 -39.375 10.766 1 76.62 27 HIS B O 1
ATOM 2431 N N . GLY B 1 28 ? -1.047 -39.719 8.586 1 77.69 28 GLY B N 1
ATOM 2432 C CA . GLY B 1 28 ? -0.069 -38.688 8.281 1 77.69 28 GLY B CA 1
ATOM 2433 C C . GLY B 1 28 ? -0.479 -37.312 8.781 1 77.69 28 GLY B C 1
ATOM 2434 O O . GLY B 1 28 ? 0.338 -36.594 9.344 1 77.69 28 GLY B O 1
ATOM 2435 N N . LEU B 1 29 ? -1.687 -37.031 8.578 1 82.75 29 LEU B N 1
ATOM 2436 C CA . LEU B 1 29 ? -2.203 -35.75 9.016 1 82.75 29 LEU B CA 1
ATOM 2437 C C . LEU B 1 29 ? -2.191 -35.656 10.539 1 82.75 29 LEU B C 1
ATOM 2439 O O . LEU B 1 29 ? -1.868 -34.594 11.094 1 82.75 29 LEU B O 1
ATOM 2443 N N . ASN B 1 30 ? -2.512 -36.719 11.156 1 80 30 ASN B N 1
ATOM 2444 C CA . ASN B 1 30 ? -2.502 -36.75 12.617 1 80 30 ASN B CA 1
ATOM 2445 C C . ASN B 1 30 ? -1.095 -36.562 13.172 1 80 30 ASN B C 1
ATOM 2447 O O . ASN B 1 30 ? -0.912 -35.844 14.172 1 80 30 ASN B O 1
ATOM 2451 N N . GLN B 1 31 ? -0.212 -37.156 12.555 1 77.12 31 GLN B N 1
ATOM 2452 C CA . GLN B 1 31 ? 1.172 -36.938 12.977 1 77.12 31 GLN B CA 1
ATOM 2453 C C . GLN B 1 31 ? 1.584 -35.469 12.828 1 77.12 31 GLN B C 1
ATOM 2455 O O . GLN B 1 31 ? 2.252 -34.938 13.711 1 77.12 31 GLN B O 1
ATOM 2460 N N . LEU B 1 32 ? 1.169 -34.969 11.742 1 79.75 32 LEU B N 1
ATOM 2461 C CA . LEU B 1 32 ? 1.511 -33.562 11.5 1 79.75 32 LEU B CA 1
ATOM 2462 C C . LEU B 1 32 ? 0.818 -32.656 12.5 1 79.75 32 LEU B C 1
ATOM 2464 O O . LEU B 1 32 ? 1.41 -31.672 12.969 1 79.75 32 LEU B O 1
ATOM 2468 N N . ARG B 1 33 ? -0.37 -32.969 12.82 1 82.19 33 ARG B N 1
ATOM 2469 C CA . ARG B 1 33 ? -1.12 -32.188 13.82 1 82.19 33 ARG B CA 1
ATOM 2470 C C . ARG B 1 33 ? -0.387 -32.188 15.156 1 82.19 33 ARG B C 1
ATOM 2472 O O . ARG B 1 33 ? -0.325 -31.141 15.82 1 82.19 33 ARG B O 1
ATOM 2479 N N . LYS B 1 34 ? 0.129 -33.25 15.445 1 76.69 34 LYS B N 1
ATOM 2480 C CA . LYS B 1 34 ? 0.854 -33.375 16.703 1 76.69 34 LYS B CA 1
ATOM 2481 C C . LYS B 1 34 ? 2.121 -32.531 16.703 1 76.69 34 LYS B C 1
ATOM 2483 O O . LYS B 1 34 ? 2.477 -31.922 17.719 1 76.69 34 LYS B O 1
ATOM 2488 N N . ILE B 1 35 ? 2.643 -32.5 15.68 1 71.56 35 ILE B N 1
ATOM 2489 C CA . ILE B 1 35 ? 3.906 -31.766 15.547 1 71.56 35 ILE B CA 1
ATOM 2490 C C . ILE B 1 35 ? 3.65 -30.266 15.578 1 71.56 35 ILE B C 1
ATOM 2492 O O . ILE B 1 35 ? 4.371 -29.516 16.25 1 71.56 35 ILE B O 1
ATOM 2496 N N . VAL B 1 36 ? 2.645 -29.906 14.883 1 75.56 36 VAL B N 1
ATOM 2497 C CA . VAL B 1 36 ? 2.443 -28.469 14.688 1 75.56 36 VAL B CA 1
ATOM 2498 C C . VAL B 1 36 ? 1.486 -27.938 15.75 1 75.56 36 VAL B C 1
ATOM 2500 O O . VAL B 1 36 ? 1.295 -26.719 15.867 1 75.56 36 VAL B O 1
ATOM 2503 N N . LYS B 1 37 ? 0.884 -28.812 16.516 1 80 37 LYS B N 1
ATOM 2504 C CA . LYS B 1 37 ? -0.065 -28.469 17.578 1 80 37 LYS B CA 1
ATOM 2505 C C . LYS B 1 37 ? -1.204 -27.609 17.031 1 80 37 LYS B C 1
ATOM 2507 O O . LYS B 1 37 ? -1.531 -26.578 17.609 1 80 37 LYS B O 1
ATOM 2512 N N . ASP B 1 38 ? -1.692 -27.969 15.906 1 80.19 38 ASP B N 1
ATOM 2513 C CA . ASP B 1 38 ? -2.822 -27.375 15.203 1 80.19 38 ASP B CA 1
ATOM 2514 C C . ASP B 1 38 ? -3.641 -28.438 14.477 1 80.19 38 ASP B C 1
ATOM 2516 O O . ASP B 1 38 ? -3.084 -29.406 13.945 1 80.19 38 ASP B O 1
ATOM 2520 N N . GLU B 1 39 ? -4.941 -28.25 14.445 1 84.62 39 GLU B N 1
ATOM 2521 C CA . GLU B 1 39 ? -5.82 -29.203 13.773 1 84.62 39 GLU B CA 1
ATOM 2522 C C . GLU B 1 39 ? -5.582 -29.203 12.266 1 84.62 39 GLU B C 1
ATOM 2524 O O . GLU B 1 39 ? -5.906 -30.188 11.586 1 84.62 39 GLU B O 1
ATOM 2529 N N . LEU B 1 40 ? -5.039 -28.188 11.672 1 82.94 40 LEU B N 1
ATOM 2530 C CA . LEU B 1 40 ? -4.672 -27.984 10.273 1 82.94 40 LEU B CA 1
ATOM 2531 C C . LEU B 1 40 ? -5.91 -27.859 9.398 1 82.94 40 LEU B C 1
ATOM 2533 O O . LEU B 1 40 ? -6 -26.953 8.562 1 82.94 40 LEU B O 1
ATOM 2537 N N . PHE B 1 41 ? -6.906 -28.781 9.664 1 85 41 PHE B N 1
ATOM 2538 C CA . PHE B 1 41 ? -8.172 -28.734 8.938 1 85 41 PHE B CA 1
ATOM 2539 C C . PHE B 1 41 ? -9.344 -28.938 9.883 1 85 41 PHE B C 1
ATOM 2541 O O . PHE B 1 41 ? -9.273 -29.734 10.812 1 85 41 PHE B O 1
ATOM 2548 N N . VAL B 1 42 ? -10.359 -28.016 9.594 1 80.06 42 VAL B N 1
ATOM 2549 C CA . VAL B 1 42 ? -11.57 -28.125 10.406 1 80.06 42 VAL B CA 1
ATOM 2550 C C . VAL B 1 42 ? -12.773 -28.391 9.516 1 80.06 42 VAL B C 1
ATOM 2552 O O . VAL B 1 42 ? -12.758 -28.062 8.32 1 80.06 42 VAL B O 1
ATOM 2555 N N . ALA B 1 43 ? -13.789 -29 10.18 1 75 43 ALA B N 1
ATOM 2556 C CA . ALA B 1 43 ? -15.016 -29.297 9.445 1 75 43 ALA B CA 1
ATOM 2557 C C . ALA B 1 43 ? -15.688 -28.016 8.953 1 75 43 ALA B C 1
ATOM 2559 O O . ALA B 1 43 ? -15.75 -27.016 9.68 1 75 43 ALA B O 1
ATOM 2560 N N . SER B 1 44 ? -15.953 -28.062 7.762 1 71.19 44 SER B N 1
ATOM 2561 C CA . SER B 1 44 ? -16.734 -27.016 7.125 1 71.19 44 SER B CA 1
ATOM 2562 C C . SER B 1 44 ? -17.844 -27.578 6.258 1 71.19 44 SER B C 1
ATOM 2564 O O . SER B 1 44 ? -17.656 -27.781 5.055 1 71.19 44 SER B O 1
ATOM 2566 N N . GLY B 1 45 ? -19 -27.688 6.824 1 57.94 45 GLY B N 1
ATOM 2567 C CA . GLY B 1 45 ? -20.062 -28.391 6.121 1 57.94 45 GLY B CA 1
ATOM 2568 C C . GLY B 1 45 ? -19.719 -29.812 5.777 1 57.94 45 GLY B C 1
ATOM 2569 O O . GLY B 1 45 ? -19.375 -30.609 6.66 1 57.94 45 GLY B O 1
ATOM 2570 N N . ARG B 1 46 ? -19.859 -30.281 4.512 1 65.56 46 ARG B N 1
ATOM 2571 C CA . ARG B 1 46 ? -19.562 -31.625 4.047 1 65.56 46 ARG B CA 1
ATOM 2572 C C . ARG B 1 46 ? -18.094 -31.75 3.637 1 65.56 46 ARG B C 1
ATOM 2574 O O . ARG B 1 46 ? -17.656 -32.812 3.188 1 65.56 46 ARG B O 1
ATOM 2581 N N . SER B 1 47 ? -17.344 -30.625 3.781 1 73.19 47 SER B N 1
ATOM 2582 C CA . SER B 1 47 ? -15.93 -30.625 3.424 1 73.19 47 SER B CA 1
ATOM 2583 C C . SER B 1 47 ? -15.07 -30.125 4.578 1 73.19 47 SER B C 1
ATOM 2585 O O . SER B 1 47 ? -15.547 -29.984 5.703 1 73.19 47 SER B O 1
ATOM 2587 N N . ILE B 1 48 ? -13.734 -30.203 4.402 1 78.25 48 ILE B N 1
ATOM 2588 C CA . ILE B 1 48 ? -12.812 -29.672 5.395 1 78.25 48 ILE B CA 1
ATOM 2589 C C . ILE B 1 48 ? -12.188 -28.375 4.879 1 78.25 48 ILE B C 1
ATOM 2591 O O . ILE B 1 48 ? -12.047 -28.188 3.668 1 78.25 48 ILE B O 1
ATOM 2595 N N . ALA B 1 49 ? -11.961 -27.438 5.852 1 78.06 49 ALA B N 1
ATOM 2596 C CA . ALA B 1 49 ? -11.312 -26.172 5.539 1 78.06 49 ALA B CA 1
ATOM 2597 C C . ALA B 1 49 ? -10 -26.031 6.297 1 78.06 49 ALA B C 1
ATOM 2599 O O . ALA B 1 49 ? -9.891 -26.438 7.457 1 78.06 49 ALA B O 1
ATOM 2600 N N . PRO B 1 50 ? -8.945 -25.484 5.594 1 79.5 50 PRO B N 1
ATOM 2601 C CA . PRO B 1 50 ? -7.672 -25.281 6.285 1 79.5 50 PRO B CA 1
ATOM 2602 C C . PRO B 1 50 ? -7.77 -24.219 7.391 1 79.5 50 PRO B C 1
ATOM 2604 O O . PRO B 1 50 ? -8.516 -23.25 7.258 1 79.5 50 PRO B O 1
ATOM 2607 N N . THR B 1 51 ? -7.02 -24.5 8.5 1 76.56 51 THR B N 1
ATOM 2608 C CA . THR B 1 51 ? -6.832 -23.484 9.523 1 76.56 51 THR B CA 1
ATOM 2609 C C . THR B 1 51 ? -5.895 -22.391 9.031 1 76.56 51 THR B C 1
ATOM 2611 O O . THR B 1 51 ? -5.203 -22.562 8.023 1 76.56 51 THR B O 1
ATOM 2614 N N . PRO B 1 52 ? -5.906 -21.297 9.734 1 65.25 52 PRO B N 1
ATOM 2615 C CA . PRO B 1 52 ? -4.918 -20.266 9.398 1 65.25 52 PRO B CA 1
ATOM 2616 C C . PRO B 1 52 ? -3.486 -20.797 9.438 1 65.25 52 PRO B C 1
ATOM 2618 O O . PRO B 1 52 ? -2.68 -20.453 8.562 1 65.25 52 PRO B O 1
ATOM 2621 N N . LYS B 1 53 ? -3.234 -21.609 10.328 1 70.56 53 LYS B N 1
ATOM 2622 C CA . LYS B 1 53 ? -1.907 -22.203 10.438 1 70.56 53 LYS B CA 1
ATOM 2623 C C . LYS B 1 53 ? -1.604 -23.109 9.242 1 70.56 53 LYS B C 1
ATOM 2625 O O . LYS B 1 53 ? -0.485 -23.109 8.727 1 70.56 53 LYS B O 1
ATOM 2630 N N . ALA B 1 54 ? -2.582 -23.891 8.859 1 73.25 54 ALA B N 1
ATOM 2631 C CA . ALA B 1 54 ? -2.404 -24.734 7.672 1 73.25 54 ALA B CA 1
ATOM 2632 C C . ALA B 1 54 ? -2.092 -23.875 6.441 1 73.25 54 ALA B C 1
ATOM 2634 O O . ALA B 1 54 ? -1.225 -24.234 5.641 1 73.25 54 ALA B O 1
ATOM 2635 N N . THR B 1 55 ? -2.721 -22.828 6.426 1 68.31 55 THR B N 1
ATOM 2636 C CA . THR B 1 55 ? -2.537 -21.922 5.297 1 68.31 55 THR B CA 1
ATOM 2637 C C . THR B 1 55 ? -1.139 -21.312 5.309 1 68.31 55 THR B C 1
ATOM 2639 O O . THR B 1 55 ? -0.526 -21.125 4.258 1 68.31 55 THR B O 1
ATOM 2642 N N . GLU B 1 56 ? -0.674 -21.141 6.457 1 66.81 56 GLU B N 1
ATOM 2643 C CA . GLU B 1 56 ? 0.688 -20.641 6.613 1 66.81 56 GLU B CA 1
ATOM 2644 C C . GLU B 1 56 ? 1.716 -21.703 6.242 1 66.81 56 GLU B C 1
ATOM 2646 O O . GLU B 1 56 ? 2.736 -21.391 5.621 1 66.81 56 GLU B O 1
ATOM 2651 N N . LEU B 1 57 ? 1.393 -22.891 6.508 1 71.56 57 LEU B N 1
ATOM 2652 C CA . LEU B 1 57 ? 2.371 -23.969 6.422 1 71.56 57 LEU B CA 1
ATOM 2653 C C . LEU B 1 57 ? 2.457 -24.516 5.004 1 71.56 57 LEU B C 1
ATOM 2655 O O . LEU B 1 57 ? 3.453 -25.141 4.633 1 71.56 57 LEU B O 1
ATOM 2659 N N . ILE B 1 58 ? 1.409 -24.25 4.297 1 73.75 58 ILE B N 1
ATOM 2660 C CA . ILE B 1 58 ? 1.303 -24.938 3.014 1 73.75 58 ILE B CA 1
ATOM 2661 C C . ILE B 1 58 ? 2.477 -24.547 2.119 1 73.75 58 ILE B C 1
ATOM 2663 O O . ILE B 1 58 ? 3.051 -25.391 1.431 1 73.75 58 ILE B O 1
ATOM 2667 N N . ASN B 1 59 ? 2.816 -23.391 2.174 1 64.69 59 ASN B N 1
ATOM 2668 C CA . ASN B 1 59 ? 3.918 -22.953 1.319 1 64.69 59 ASN B CA 1
ATOM 2669 C C . ASN B 1 59 ? 5.238 -23.594 1.74 1 64.69 59 ASN B C 1
ATOM 2671 O O . ASN B 1 59 ? 6.031 -24.016 0.892 1 64.69 59 ASN B O 1
ATOM 2675 N N . HIS B 1 60 ? 5.359 -23.703 2.98 1 65.25 60 HIS B N 1
ATOM 2676 C CA . HIS B 1 60 ? 6.555 -24.344 3.5 1 65.25 60 HIS B CA 1
ATOM 2677 C C . HIS B 1 60 ? 6.594 -25.828 3.102 1 65.25 60 HIS B C 1
ATOM 2679 O O . HIS B 1 60 ? 7.645 -26.328 2.707 1 65.25 60 HIS B O 1
ATOM 2685 N N . ALA B 1 61 ? 5.52 -26.422 3.244 1 70.06 61 ALA B N 1
ATOM 2686 C CA . ALA B 1 61 ? 5.426 -27.844 2.898 1 70.06 61 ALA B CA 1
ATOM 2687 C C . ALA B 1 61 ? 5.766 -28.062 1.429 1 70.06 61 ALA B C 1
ATOM 2689 O O . ALA B 1 61 ? 6.496 -29 1.091 1 70.06 61 ALA B O 1
ATOM 2690 N N . ARG B 1 62 ? 5.27 -27.172 0.66 1 65.88 62 ARG B N 1
ATOM 2691 C CA . ARG B 1 62 ? 5.531 -27.297 -0.771 1 65.88 62 ARG B CA 1
ATOM 2692 C C . ARG B 1 62 ? 7.023 -27.156 -1.067 1 65.88 62 ARG B C 1
ATOM 2694 O O . ARG B 1 62 ? 7.566 -27.906 -1.884 1 65.88 62 ARG B O 1
ATOM 2701 N N . GLU B 1 63 ? 7.625 -26.344 -0.414 1 61.44 63 GLU B N 1
ATOM 2702 C CA . GLU B 1 63 ? 9.062 -26.156 -0.587 1 61.44 63 GLU B CA 1
ATOM 2703 C C . GLU B 1 63 ? 9.836 -27.422 -0.22 1 61.44 63 GLU B C 1
ATOM 2705 O O . GLU B 1 63 ? 10.797 -27.781 -0.902 1 61.44 63 GLU B O 1
ATOM 2710 N N . ILE B 1 64 ? 9.43 -27.969 0.818 1 60.28 64 ILE B N 1
ATOM 2711 C CA . ILE B 1 64 ? 10.094 -29.188 1.292 1 60.28 64 ILE B CA 1
ATOM 2712 C C . ILE B 1 64 ? 9.93 -30.297 0.263 1 60.28 64 ILE B C 1
ATOM 2714 O O . ILE B 1 64 ? 10.883 -31.016 -0.039 1 60.28 64 ILE B O 1
ATOM 2718 N N . VAL B 1 65 ? 8.766 -30.406 -0.219 1 60.56 65 VAL B N 1
ATOM 2719 C CA . VAL B 1 65 ? 8.508 -31.453 -1.198 1 60.56 65 VAL B CA 1
ATOM 2720 C C . VAL B 1 65 ? 9.367 -31.219 -2.439 1 60.56 65 VAL B C 1
ATOM 2722 O O . VAL B 1 65 ? 9.961 -32.156 -2.975 1 60.56 65 VAL B O 1
ATOM 2725 N N . ILE B 1 66 ? 9.445 -30.016 -2.803 1 59.12 66 ILE B N 1
ATOM 2726 C CA . ILE B 1 66 ? 10.266 -29.672 -3.959 1 59.12 66 ILE B CA 1
ATOM 2727 C C . ILE B 1 66 ? 11.727 -30.016 -3.672 1 59.12 66 ILE B C 1
ATOM 2729 O O . ILE B 1 66 ? 12.414 -30.594 -4.523 1 59.12 66 ILE B O 1
ATOM 2733 N N . ALA B 1 67 ? 12.117 -29.688 -2.518 1 57.84 67 ALA B N 1
ATOM 2734 C CA . ALA B 1 67 ? 13.492 -29.984 -2.125 1 57.84 67 ALA B CA 1
ATOM 2735 C C . ALA B 1 67 ? 13.758 -31.484 -2.131 1 57.84 67 ALA B C 1
ATOM 2737 O O . ALA B 1 67 ? 14.812 -31.938 -2.578 1 57.84 67 ALA B O 1
ATOM 2738 N N . MET B 1 68 ? 12.82 -32.156 -1.685 1 56.75 68 MET B N 1
ATOM 2739 C CA . MET B 1 68 ? 12.945 -33.625 -1.634 1 56.75 68 MET B CA 1
ATOM 2740 C C . MET B 1 68 ? 12.977 -34.219 -3.039 1 56.75 68 MET B C 1
ATOM 2742 O O . MET B 1 68 ? 13.727 -35.156 -3.303 1 56.75 68 MET B O 1
ATOM 2746 N N . GLN B 1 69 ? 12.164 -33.688 -3.785 1 55.47 69 GLN B N 1
ATOM 2747 C CA . GLN B 1 69 ? 12.133 -34.156 -5.168 1 55.47 69 GLN B CA 1
ATOM 2748 C C . GLN B 1 69 ? 13.445 -33.844 -5.883 1 55.47 69 GLN B C 1
ATOM 2750 O O . GLN B 1 69 ? 13.953 -34.688 -6.645 1 55.47 69 GLN B O 1
ATOM 2755 N N . THR B 1 70 ? 13.867 -32.75 -5.625 1 56.12 70 THR B N 1
ATOM 2756 C CA . THR B 1 70 ? 15.148 -32.375 -6.203 1 56.12 70 THR B CA 1
ATOM 2757 C C . THR B 1 70 ? 16.266 -33.281 -5.695 1 56.12 70 THR B C 1
ATOM 2759 O O . THR B 1 70 ? 17.188 -33.625 -6.445 1 56.12 70 THR B O 1
ATOM 2762 N N . PHE B 1 71 ? 16.188 -33.594 -4.527 1 53.09 71 PHE B N 1
ATOM 2763 C CA . PHE B 1 71 ? 17.156 -34.5 -3.941 1 53.09 71 PHE B CA 1
ATOM 2764 C C . PHE B 1 71 ? 17.078 -35.875 -4.621 1 53.09 71 PHE B C 1
ATOM 2766 O O . PHE B 1 71 ? 18.109 -36.5 -4.887 1 53.09 71 PHE B O 1
ATOM 2773 N N . ALA B 1 72 ? 15.922 -36.312 -4.828 1 53.28 72 ALA B N 1
ATOM 2774 C CA . ALA B 1 72 ? 15.727 -37.656 -5.367 1 53.28 72 ALA B CA 1
ATOM 2775 C C . ALA B 1 72 ? 16.109 -37.719 -6.844 1 53.28 72 ALA B C 1
ATOM 2777 O O . ALA B 1 72 ? 16.562 -38.75 -7.332 1 53.28 72 ALA B O 1
ATOM 2778 N N . SER B 1 73 ? 15.828 -36.781 -7.633 1 51.38 73 SER B N 1
ATOM 2779 C CA . SER B 1 73 ? 16.188 -36.781 -9.047 1 51.38 73 SER B CA 1
ATOM 2780 C C . SER B 1 73 ? 16.797 -35.438 -9.453 1 51.38 73 SER B C 1
ATOM 2782 O O . SER B 1 73 ? 16.078 -34.438 -9.578 1 51.38 73 SER B O 1
ATOM 2784 N N . PRO B 1 74 ? 18.094 -35.438 -9.375 1 54.78 74 PRO B N 1
ATOM 2785 C CA . PRO B 1 74 ? 18.766 -34.188 -9.75 1 54.78 74 PRO B CA 1
ATOM 2786 C C . PRO B 1 74 ? 18.281 -33.625 -11.078 1 54.78 74 PRO B C 1
ATOM 2788 O O . PRO B 1 74 ? 19.078 -33.156 -11.898 1 54.78 74 PRO B O 1
ATOM 2791 N N . GLN B 1 75 ? 17.047 -33.844 -11.367 1 62.78 75 GLN B N 1
ATOM 2792 C CA . GLN B 1 75 ? 16.594 -33.281 -12.633 1 62.78 75 GLN B CA 1
ATOM 2793 C C . GLN B 1 75 ? 16.641 -31.734 -12.602 1 62.78 75 GLN B C 1
ATOM 2795 O O . GLN B 1 75 ? 16.453 -31.125 -11.547 1 62.78 75 GLN B O 1
ATOM 2800 N N . GLN B 1 76 ? 17.109 -31.219 -13.703 1 80.94 76 GLN B N 1
ATOM 2801 C CA . GLN B 1 76 ? 17.188 -29.781 -13.953 1 80.94 76 GLN B CA 1
ATOM 2802 C C . GLN B 1 76 ? 15.828 -29.109 -13.766 1 80.94 76 GLN B C 1
ATOM 2804 O O . GLN B 1 76 ? 14.805 -29.656 -14.164 1 80.94 76 GLN B O 1
ATOM 2809 N N . TYR B 1 77 ? 15.703 -28.156 -13.062 1 86.12 77 TYR B N 1
ATOM 2810 C CA . TYR B 1 77 ? 14.477 -27.406 -12.836 1 86.12 77 TYR B CA 1
ATOM 2811 C C . TYR B 1 77 ? 13.891 -26.906 -14.156 1 86.12 77 TYR B C 1
ATOM 2813 O O . TYR B 1 77 ? 14.617 -26.375 -15 1 86.12 77 TYR B O 1
ATOM 2821 N N . ASP B 1 78 ? 12.617 -27.188 -14.344 1 91.94 78 ASP B N 1
ATOM 2822 C CA . ASP B 1 78 ? 11.883 -26.719 -15.516 1 91.94 78 ASP B CA 1
ATOM 2823 C C . ASP B 1 78 ? 10.711 -25.828 -15.109 1 91.94 78 ASP B C 1
ATOM 2825 O O . ASP B 1 78 ? 9.688 -26.328 -14.641 1 91.94 78 ASP B O 1
ATOM 2829 N N . PRO B 1 79 ? 10.82 -24.516 -15.344 1 94.81 79 PRO B N 1
ATOM 2830 C CA . PRO B 1 79 ? 9.75 -23.594 -14.945 1 94.81 79 PRO B CA 1
ATOM 2831 C C . PRO B 1 79 ? 8.438 -23.875 -15.672 1 94.81 79 PRO B C 1
ATOM 2833 O O . PRO B 1 79 ? 7.359 -23.594 -15.141 1 94.81 79 PRO B O 1
ATOM 2836 N N . SER B 1 80 ? 8.492 -24.422 -16.766 1 95.25 80 SER B N 1
ATOM 2837 C CA . SER B 1 80 ? 7.293 -24.609 -17.578 1 95.25 80 SER B CA 1
ATOM 2838 C C . SER B 1 80 ? 6.332 -25.594 -16.938 1 95.25 80 SER B C 1
ATOM 2840 O O . SER B 1 80 ? 5.141 -25.609 -17.25 1 95.25 80 SER B O 1
ATOM 2842 N N . THR B 1 81 ? 6.887 -26.375 -16.031 1 92.25 81 THR B N 1
ATOM 2843 C CA . THR B 1 81 ? 6.051 -27.391 -15.398 1 92.25 81 THR B CA 1
ATOM 2844 C C . THR B 1 81 ? 5.773 -27.047 -13.938 1 92.25 81 THR B C 1
ATOM 2846 O O . THR B 1 81 ? 5.035 -27.75 -13.258 1 92.25 81 THR B O 1
ATOM 2849 N N . ASP B 1 82 ? 6.305 -26.016 -13.469 1 90.81 82 ASP B N 1
ATOM 2850 C CA . ASP B 1 82 ? 6.16 -25.609 -12.07 1 90.81 82 ASP B CA 1
ATOM 2851 C C . ASP B 1 82 ? 4.762 -25.062 -11.797 1 90.81 82 ASP B C 1
ATOM 2853 O O . ASP B 1 82 ? 4.336 -24.094 -12.43 1 90.81 82 ASP B O 1
ATOM 2857 N N . THR B 1 83 ? 4.082 -25.625 -10.844 1 89.19 83 THR B N 1
ATOM 2858 C CA . THR B 1 83 ? 2.732 -25.188 -10.508 1 89.19 83 THR B CA 1
ATOM 2859 C C . THR B 1 83 ? 2.723 -24.438 -9.18 1 89.19 83 THR B C 1
ATOM 2861 O O . THR B 1 83 ? 1.679 -23.953 -8.742 1 89.19 83 THR B O 1
ATOM 2864 N N . ASN B 1 84 ? 3.908 -24.359 -8.594 1 86.06 84 ASN B N 1
ATOM 2865 C CA . ASN B 1 84 ? 4.004 -23.672 -7.309 1 86.06 84 ASN B CA 1
ATOM 2866 C C . ASN B 1 84 ? 4.188 -22.172 -7.484 1 86.06 84 ASN B C 1
ATOM 2868 O O . ASN B 1 84 ? 4.898 -21.719 -8.391 1 86.06 84 ASN B O 1
ATOM 2872 N N . GLY B 1 85 ? 3.654 -21.438 -6.605 1 91.12 85 GLY B N 1
ATOM 2873 C CA . GLY B 1 85 ? 3.736 -19.984 -6.684 1 91.12 85 GLY B CA 1
ATOM 2874 C C . GLY B 1 85 ? 5.039 -19.438 -6.145 1 91.12 85 GLY B C 1
ATOM 2875 O O . GLY B 1 85 ? 5.754 -20.109 -5.406 1 91.12 85 GLY B O 1
ATOM 2876 N N . PHE B 1 86 ? 5.328 -18.25 -6.555 1 93.75 86 PHE B N 1
ATOM 2877 C CA . PHE B 1 86 ? 6.422 -17.453 -6.023 1 93.75 86 PHE B CA 1
ATOM 2878 C C . PHE B 1 86 ? 5.891 -16.25 -5.246 1 93.75 86 PHE B C 1
ATOM 2880 O O . PHE B 1 86 ? 4.879 -15.664 -5.625 1 93.75 86 PHE B O 1
ATOM 2887 N N . THR B 1 87 ? 6.609 -15.914 -4.176 1 92.69 87 THR B N 1
ATOM 2888 C CA . THR B 1 87 ? 6.223 -14.758 -3.379 1 92.69 87 THR B CA 1
ATOM 2889 C C . THR B 1 87 ? 7.379 -13.766 -3.271 1 92.69 87 THR B C 1
ATOM 2891 O O . THR B 1 87 ? 8.492 -14.141 -2.896 1 92.69 87 THR B O 1
ATOM 2894 N N . VAL B 1 88 ? 7.074 -12.539 -3.568 1 94.62 88 VAL B N 1
ATOM 2895 C CA . VAL B 1 88 ? 8.047 -11.461 -3.48 1 94.62 88 VAL B CA 1
ATOM 2896 C C . VAL B 1 88 ? 7.488 -10.32 -2.637 1 94.62 88 VAL B C 1
ATOM 2898 O O . VAL B 1 88 ? 6.328 -9.93 -2.801 1 94.62 88 VAL B O 1
ATOM 2901 N N . ALA B 1 89 ? 8.305 -9.828 -1.721 1 92.94 89 ALA B N 1
ATOM 2902 C CA . ALA B 1 89 ? 7.918 -8.625 -0.99 1 92.94 89 ALA B CA 1
ATOM 2903 C C . ALA B 1 89 ? 8.492 -7.379 -1.651 1 92.94 89 ALA B C 1
ATOM 2905 O O . ALA B 1 89 ? 9.703 -7.305 -1.91 1 92.94 89 ALA B O 1
ATOM 2906 N N . ALA B 1 90 ? 7.621 -6.418 -1.917 1 93.25 90 ALA B N 1
ATOM 2907 C CA . ALA B 1 90 ? 8.039 -5.215 -2.635 1 93.25 90 ALA B CA 1
ATOM 2908 C C . ALA B 1 90 ? 7.039 -4.078 -2.434 1 93.25 90 ALA B C 1
ATOM 2910 O O . ALA B 1 90 ? 5.84 -4.32 -2.271 1 93.25 90 ALA B O 1
ATOM 2911 N N . ASN B 1 91 ? 7.566 -2.877 -2.521 1 91.44 91 ASN B N 1
ATOM 2912 C CA . ASN B 1 91 ? 6.691 -1.715 -2.621 1 91.44 91 ASN B CA 1
ATOM 2913 C C . ASN B 1 91 ? 6.398 -1.358 -4.074 1 91.44 91 ASN B C 1
ATOM 2915 O O . ASN B 1 91 ? 6.883 -2.023 -4.992 1 91.44 91 ASN B O 1
ATOM 2919 N N . ASP B 1 92 ? 5.52 -0.331 -4.254 1 93.94 92 ASP B N 1
ATOM 2920 C CA . ASP B 1 92 ? 5.078 -0.043 -5.617 1 93.94 92 ASP B CA 1
ATOM 2921 C C . ASP B 1 92 ? 6.223 0.504 -6.461 1 93.94 92 ASP B C 1
ATOM 2923 O O . ASP B 1 92 ? 6.207 0.394 -7.691 1 93.94 92 ASP B O 1
ATOM 2927 N N . TYR B 1 93 ? 7.332 0.984 -5.816 1 96 93 TYR B N 1
ATOM 2928 C CA . TYR B 1 93 ? 8.5 1.361 -6.609 1 96 93 TYR B CA 1
ATOM 2929 C C . TYR B 1 93 ? 9.117 0.141 -7.277 1 96 93 TYR B C 1
ATOM 2931 O O . TYR B 1 93 ? 9.344 0.137 -8.492 1 96 93 TYR B O 1
ATOM 2939 N N . GLU B 1 94 ? 9.383 -0.874 -6.516 1 96.25 94 GLU B N 1
ATOM 2940 C CA . GLU B 1 94 ? 10.008 -2.082 -7.051 1 96.25 94 GLU B CA 1
ATOM 2941 C C . GLU B 1 94 ? 9.062 -2.816 -7.996 1 96.25 94 GLU B C 1
ATOM 2943 O O . GLU B 1 94 ? 9.5 -3.434 -8.969 1 96.25 94 GLU B O 1
ATOM 2948 N N . ILE B 1 95 ? 7.82 -2.754 -7.695 1 96.31 95 ILE B N 1
ATOM 2949 C CA . ILE B 1 95 ? 6.855 -3.369 -8.594 1 96.31 95 ILE B CA 1
ATOM 2950 C C . ILE B 1 95 ? 6.961 -2.734 -9.984 1 96.31 95 ILE B C 1
ATOM 2952 O O . ILE B 1 95 ? 7.062 -3.438 -10.992 1 96.31 95 ILE B O 1
ATOM 2956 N N . GLU B 1 96 ? 7.031 -1.472 -10.055 1 96.81 96 GLU B N 1
ATOM 2957 C CA . GLU B 1 96 ? 7.051 -0.741 -11.32 1 96.81 96 GLU B CA 1
ATOM 2958 C C . GLU B 1 96 ? 8.383 -0.929 -12.047 1 96.81 96 GLU B C 1
ATOM 2960 O O . GLU B 1 96 ? 8.422 -1.017 -13.273 1 96.81 96 GLU B O 1
ATOM 2965 N N . THR B 1 97 ? 9.461 -1.023 -11.289 1 97.06 97 THR B N 1
ATOM 2966 C CA . THR B 1 97 ? 10.773 -0.901 -11.914 1 97.06 97 THR B CA 1
ATOM 2967 C C . THR B 1 97 ? 11.391 -2.277 -12.148 1 97.06 97 THR B C 1
ATOM 2969 O O . THR B 1 97 ? 12.273 -2.432 -13 1 97.06 97 THR B O 1
ATOM 2972 N N . ILE B 1 98 ? 10.938 -3.236 -11.406 1 97.44 98 ILE B N 1
ATOM 2973 C CA . ILE B 1 98 ? 11.602 -4.531 -11.484 1 97.44 98 ILE B CA 1
ATOM 2974 C C . ILE B 1 98 ? 10.586 -5.613 -11.836 1 97.44 98 ILE B C 1
ATOM 2976 O O . ILE B 1 98 ? 10.75 -6.344 -12.812 1 97.44 98 ILE B O 1
ATOM 2980 N N . ILE B 1 99 ? 9.5 -5.711 -11.133 1 97.75 99 ILE B N 1
ATOM 2981 C CA . ILE B 1 99 ? 8.586 -6.84 -11.242 1 97.75 99 ILE B CA 1
ATOM 2982 C C . ILE B 1 99 ? 7.797 -6.738 -12.547 1 97.75 99 ILE B C 1
ATOM 2984 O O . ILE B 1 99 ? 7.688 -7.715 -13.297 1 97.75 99 ILE B O 1
ATOM 2988 N N . LYS B 1 100 ? 7.234 -5.59 -12.797 1 96.62 100 LYS B N 1
ATOM 2989 C CA . LYS B 1 100 ? 6.422 -5.402 -14 1 96.62 100 LYS B CA 1
ATOM 2990 C C . LYS B 1 100 ? 7.211 -5.73 -15.258 1 96.62 100 LYS B C 1
ATOM 2992 O O . LYS B 1 100 ? 6.742 -6.488 -16.109 1 96.62 100 LYS B O 1
ATOM 2997 N N . PRO B 1 101 ? 8.461 -5.305 -15.359 1 96.06 101 PRO B N 1
ATOM 2998 C CA . PRO B 1 101 ? 9.227 -5.609 -16.562 1 96.06 101 PRO B CA 1
ATOM 2999 C C . PRO B 1 101 ? 9.477 -7.102 -16.75 1 96.06 101 PRO B C 1
ATOM 3001 O O . PRO B 1 101 ? 9.562 -7.586 -17.875 1 96.06 101 PRO B O 1
ATOM 3004 N N . MET B 1 102 ? 9.586 -7.785 -15.703 1 96.44 102 MET B N 1
ATOM 3005 C CA . MET B 1 102 ? 9.922 -9.203 -15.828 1 96.44 102 MET B CA 1
ATOM 3006 C C . MET B 1 102 ? 8.664 -10.055 -15.891 1 96.44 102 MET B C 1
ATOM 3008 O O . MET B 1 102 ? 8.734 -11.25 -16.172 1 96.44 102 MET B O 1
ATOM 3012 N N . PHE B 1 103 ? 7.551 -9.562 -15.633 1 97.62 103 PHE B N 1
ATOM 3013 C CA . PHE B 1 103 ? 6.324 -10.328 -15.422 1 97.62 103 PHE B CA 1
ATOM 3014 C C . PHE B 1 103 ? 5.926 -11.062 -16.703 1 97.62 103 PHE B C 1
ATOM 3016 O O . PHE B 1 103 ? 5.473 -12.211 -16.641 1 97.62 103 PHE B O 1
ATOM 3023 N N . HIS B 1 104 ? 6.113 -10.414 -17.812 1 94.19 104 HIS B N 1
ATOM 3024 C CA . HIS B 1 104 ? 5.781 -11.055 -19.078 1 94.19 104 HIS B CA 1
ATOM 3025 C C . HIS B 1 104 ? 6.594 -12.328 -19.281 1 94.19 104 HIS B C 1
ATOM 3027 O O . HIS B 1 104 ? 6.043 -13.359 -19.672 1 94.19 104 HIS B O 1
ATOM 3033 N N . ARG B 1 105 ? 7.855 -12.18 -19.016 1 96.19 105 ARG B N 1
ATOM 3034 C CA . ARG B 1 105 ? 8.727 -13.352 -19.141 1 96.19 105 ARG B CA 1
ATOM 3035 C C . ARG B 1 105 ? 8.312 -14.438 -18.156 1 96.19 105 ARG B C 1
ATOM 3037 O O . ARG B 1 105 ? 8.312 -15.625 -18.5 1 96.19 105 ARG B O 1
ATOM 3044 N N . PHE B 1 106 ? 8.016 -14.078 -16.969 1 97.69 106 PHE B N 1
ATOM 3045 C CA . PHE B 1 106 ? 7.543 -15.008 -15.945 1 97.69 106 PHE B CA 1
ATOM 3046 C C . PHE B 1 106 ? 6.332 -15.789 -16.438 1 97.69 106 PHE B C 1
ATOM 3048 O O . PHE B 1 106 ? 6.305 -17.016 -16.359 1 97.69 106 PHE B O 1
ATOM 3055 N N . GLN B 1 107 ? 5.359 -15.086 -17 1 96 107 GLN B N 1
ATOM 3056 C CA . GLN B 1 107 ? 4.125 -15.711 -17.469 1 96 107 GLN B CA 1
ATOM 3057 C C . GLN B 1 107 ? 4.398 -16.672 -18.625 1 96 107 GLN B C 1
ATOM 3059 O O . GLN B 1 107 ? 3.773 -17.734 -18.703 1 96 107 GLN B O 1
ATOM 3064 N N . LYS B 1 108 ? 5.289 -16.312 -19.438 1 96.31 108 LYS B N 1
ATOM 3065 C CA . LYS B 1 108 ? 5.613 -17.125 -20.609 1 96.31 108 LYS B CA 1
ATOM 3066 C C . LYS B 1 108 ? 6.387 -18.375 -20.203 1 96.31 108 LYS B C 1
ATOM 3068 O O . LYS B 1 108 ? 6.082 -19.484 -20.672 1 96.31 108 LYS B O 1
ATOM 3073 N N . GLU B 1 109 ? 7.336 -18.234 -19.359 1 97.31 109 GLU B N 1
ATOM 3074 C CA . GLU B 1 109 ? 8.25 -19.312 -19.016 1 97.31 109 GLU B CA 1
ATOM 3075 C C . GLU B 1 109 ? 7.668 -20.234 -17.938 1 97.31 109 GLU B C 1
ATOM 3077 O O . GLU B 1 109 ? 7.977 -21.422 -17.891 1 97.31 109 GLU B O 1
ATOM 3082 N N . ALA B 1 110 ? 6.859 -19.703 -17.078 1 97.25 110 ALA B N 1
ATOM 3083 C CA . ALA B 1 110 ? 6.207 -20.469 -16.016 1 97.25 110 ALA B CA 1
ATOM 3084 C C . ALA B 1 110 ? 4.691 -20.281 -16.062 1 97.25 110 ALA B C 1
ATOM 3086 O O . ALA B 1 110 ? 4.094 -19.812 -15.102 1 97.25 110 ALA B O 1
ATOM 3087 N N . PRO B 1 111 ? 4.082 -20.75 -17.078 1 95.88 111 PRO B N 1
ATOM 3088 C CA . PRO B 1 111 ? 2.67 -20.453 -17.328 1 95.88 111 PRO B CA 1
ATOM 3089 C C . PRO B 1 111 ? 1.741 -21.109 -16.312 1 95.88 111 PRO B C 1
ATOM 3091 O O . PRO B 1 111 ? 0.577 -20.719 -16.188 1 95.88 111 PRO B O 1
ATOM 3094 N N . LYS B 1 112 ? 2.211 -22.062 -15.602 1 95.31 112 LYS B N 1
ATOM 3095 C CA . LYS B 1 112 ? 1.352 -22.781 -14.664 1 95.31 112 LYS B CA 1
ATOM 3096 C C . LYS B 1 112 ? 1.551 -22.281 -13.242 1 95.31 112 LYS B C 1
ATOM 3098 O O . LYS B 1 112 ? 0.841 -22.688 -12.32 1 95.31 112 LYS B O 1
ATOM 3103 N N . SER B 1 113 ? 2.447 -21.391 -13.07 1 94.81 113 SER B N 1
ATOM 3104 C CA . SER B 1 113 ? 2.756 -20.859 -11.75 1 94.81 113 SER B CA 1
ATOM 3105 C C . SER B 1 113 ? 2.008 -19.547 -11.492 1 94.81 113 SER B C 1
ATOM 3107 O O . SER B 1 113 ? 1.239 -19.094 -12.344 1 94.81 113 SER B O 1
ATOM 3109 N N . SER B 1 114 ? 2.191 -19.031 -10.242 1 95.75 114 SER B N 1
ATOM 3110 C CA . SER B 1 114 ? 1.593 -17.766 -9.852 1 95.75 114 SER B CA 1
ATOM 3111 C C . SER B 1 114 ? 2.607 -16.875 -9.148 1 95.75 114 SER B C 1
ATOM 3113 O O . SER B 1 114 ? 3.605 -17.359 -8.617 1 95.75 114 SER B O 1
ATOM 3115 N N . LEU B 1 115 ? 2.334 -15.602 -9.273 1 96.69 115 LEU B N 1
ATOM 3116 C CA . LEU B 1 115 ? 3.178 -14.609 -8.609 1 96.69 115 LEU B CA 1
ATOM 3117 C C . LEU B 1 115 ? 2.393 -13.852 -7.547 1 96.69 115 LEU B C 1
ATOM 3119 O O . LEU B 1 115 ? 1.389 -13.203 -7.855 1 96.69 115 LEU B O 1
ATOM 3123 N N . HIS B 1 116 ? 2.912 -13.906 -6.355 1 94.75 116 HIS B N 1
ATOM 3124 C CA . HIS B 1 116 ? 2.318 -13.18 -5.242 1 94.75 116 HIS B CA 1
ATOM 3125 C C . HIS B 1 116 ? 3.236 -12.062 -4.762 1 94.75 116 HIS B C 1
ATOM 3127 O O . HIS B 1 116 ? 4.383 -12.312 -4.387 1 94.75 116 HIS B O 1
ATOM 3133 N N . ILE B 1 117 ? 2.668 -10.883 -4.738 1 94.88 117 ILE B N 1
ATOM 3134 C CA . ILE B 1 117 ? 3.434 -9.734 -4.258 1 94.88 117 ILE B CA 1
ATOM 3135 C C . ILE B 1 117 ? 2.895 -9.289 -2.902 1 94.88 117 ILE B C 1
ATOM 3137 O O . ILE B 1 117 ? 1.756 -8.828 -2.801 1 94.88 117 ILE B O 1
ATOM 3141 N N . ALA B 1 118 ? 3.756 -9.375 -1.923 1 89.69 118 ALA B N 1
ATOM 3142 C CA . ALA B 1 118 ? 3.41 -8.953 -0.567 1 89.69 118 ALA B CA 1
ATOM 3143 C C . ALA B 1 118 ? 3.9 -7.539 -0.29 1 89.69 118 ALA B C 1
ATOM 3145 O O . ALA B 1 118 ? 4.914 -7.105 -0.844 1 89.69 118 ALA B O 1
ATOM 3146 N N . PRO B 1 119 ? 3.119 -6.855 0.564 1 81.94 119 PRO B N 1
ATOM 3147 C CA . PRO B 1 119 ? 3.602 -5.516 0.91 1 81.94 119 PRO B CA 1
ATOM 3148 C C . PRO B 1 119 ? 4.918 -5.543 1.682 1 81.94 119 PRO B C 1
ATOM 3150 O O . PRO B 1 119 ? 5.137 -6.438 2.506 1 81.94 119 PRO B O 1
ATOM 3153 N N . ALA B 1 120 ? 5.738 -4.559 1.227 1 67.5 120 ALA B N 1
ATOM 3154 C CA . ALA B 1 120 ? 7.016 -4.461 1.923 1 67.5 120 ALA B CA 1
ATOM 3155 C C . ALA B 1 120 ? 6.84 -3.889 3.324 1 67.5 120 ALA B C 1
ATOM 3157 O O . ALA B 1 120 ? 6.062 -2.949 3.525 1 67.5 120 ALA B O 1
ATOM 3158 N N . LYS B 1 121 ? 7.254 -4.605 4.258 1 65.88 121 LYS B N 1
ATOM 3159 C CA . LYS B 1 121 ? 7.266 -4.199 5.66 1 65.88 121 LYS B CA 1
ATOM 3160 C C . LYS B 1 121 ? 8.586 -3.533 6.031 1 65.88 121 LYS B C 1
ATOM 3162 O O . LYS B 1 121 ? 9.375 -3.168 5.156 1 65.88 121 LYS B O 1
ATOM 3167 N N . THR B 1 122 ? 8.742 -3.203 7.223 1 61.53 122 THR B N 1
ATOM 3168 C CA . THR B 1 122 ? 10.008 -2.65 7.695 1 61.53 122 THR B CA 1
ATOM 3169 C C . THR B 1 122 ? 11.148 -3.645 7.484 1 61.53 122 THR B C 1
ATOM 3171 O O . THR B 1 122 ? 10.906 -4.844 7.316 1 61.53 122 THR B O 1
ATOM 3174 N N . GLN B 1 123 ? 12.32 -3.105 7.375 1 61.91 123 GLN B N 1
ATOM 3175 C CA . GLN B 1 123 ? 13.516 -3.926 7.195 1 61.91 123 GLN B CA 1
ATOM 3176 C C . GLN B 1 123 ? 13.555 -5.074 8.203 1 61.91 123 GLN B C 1
ATOM 3178 O O . GLN B 1 123 ? 13.922 -6.195 7.852 1 61.91 123 GLN B O 1
ATOM 3183 N N . LEU B 1 124 ? 13.172 -4.734 9.359 1 60.69 124 LEU B N 1
ATOM 3184 C CA . LEU B 1 124 ? 13.242 -5.727 10.43 1 60.69 124 LEU B CA 1
ATOM 3185 C C . LEU B 1 124 ? 12.273 -6.875 10.172 1 60.69 124 LEU B C 1
ATOM 3187 O O . LEU B 1 124 ? 12.539 -8.016 10.555 1 60.69 124 LEU B O 1
ATOM 3191 N N . GLN B 1 125 ? 11.391 -6.625 9.43 1 73.5 125 GLN B N 1
ATOM 3192 C CA . GLN B 1 125 ? 10.367 -7.645 9.242 1 73.5 125 GLN B CA 1
ATOM 3193 C C . GLN B 1 125 ? 10.68 -8.516 8.023 1 73.5 125 GLN B C 1
ATOM 3195 O O . GLN B 1 125 ? 10.18 -9.641 7.914 1 73.5 125 GLN B O 1
ATOM 3200 N N . TRP B 1 126 ? 11.625 -8.109 7.293 1 76.06 126 TRP B N 1
ATOM 3201 C CA . TRP B 1 126 ? 11.938 -8.844 6.07 1 76.06 126 TRP B CA 1
ATOM 3202 C C . TRP B 1 126 ? 12.68 -10.133 6.379 1 76.06 126 TRP B C 1
ATOM 3204 O O . TRP B 1 126 ? 12.43 -11.172 5.754 1 76.06 126 TRP B O 1
ATOM 3214 N N . ALA B 1 127 ? 13.547 -9.938 7.367 1 74.5 127 ALA B N 1
ATOM 3215 C CA . ALA B 1 127 ? 14.328 -11.109 7.742 1 74.5 127 ALA B CA 1
ATOM 3216 C C . ALA B 1 127 ? 13.43 -12.25 8.195 1 74.5 127 ALA B C 1
ATOM 3218 O O . ALA B 1 127 ? 13.617 -13.398 7.789 1 74.5 127 ALA B O 1
ATOM 3219 N N . SER B 1 128 ? 12.531 -11.828 8.938 1 76 128 SER B N 1
ATOM 3220 C CA . SER B 1 128 ? 11.617 -12.844 9.461 1 76 128 SER B CA 1
ATOM 3221 C C . SER B 1 128 ? 10.797 -13.477 8.344 1 76 128 SER B C 1
ATOM 3223 O O . SER B 1 128 ? 10.586 -14.688 8.336 1 76 128 SER B O 1
ATOM 3225 N N . LEU B 1 129 ? 10.398 -12.734 7.398 1 77.88 129 LEU B N 1
ATOM 3226 C CA . LEU B 1 129 ? 9.617 -13.227 6.27 1 77.88 129 LEU B CA 1
ATOM 3227 C C . LEU B 1 129 ? 10.43 -14.219 5.438 1 77.88 129 LEU B C 1
ATOM 3229 O O . LEU B 1 129 ? 9.898 -15.234 4.977 1 77.88 129 LEU B O 1
ATOM 3233 N N . LEU B 1 130 ? 11.641 -13.961 5.344 1 81.62 130 LEU B N 1
ATOM 3234 C CA . LEU B 1 130 ? 12.523 -14.805 4.555 1 81.62 130 LEU B CA 1
ATOM 3235 C C . LEU B 1 130 ? 12.875 -16.078 5.312 1 81.62 130 LEU B C 1
ATOM 3237 O O . LEU B 1 130 ? 12.914 -17.172 4.723 1 81.62 130 LEU B O 1
ATOM 3241 N N . ARG B 1 131 ? 13.055 -15.891 6.578 1 76 131 ARG B N 1
ATOM 3242 C CA . ARG B 1 131 ? 13.438 -17.031 7.41 1 76 131 ARG B CA 1
ATOM 3243 C C . ARG B 1 131 ? 12.305 -18.047 7.496 1 76 131 ARG B C 1
ATOM 3245 O O . ARG B 1 131 ? 12.547 -19.25 7.488 1 76 131 ARG B O 1
ATOM 3252 N N . THR B 1 132 ? 11.102 -17.547 7.5 1 72.12 132 THR B N 1
ATOM 3253 C CA . THR B 1 132 ? 9.953 -18.438 7.629 1 72.12 132 THR B CA 1
ATOM 3254 C C . THR B 1 132 ? 9.594 -19.062 6.281 1 72.12 132 THR B C 1
ATOM 3256 O O . THR B 1 132 ? 8.828 -20.016 6.219 1 72.12 132 THR B O 1
ATOM 3259 N N . GLY B 1 133 ? 10.039 -18.469 5.246 1 76.62 133 GLY B N 1
ATOM 3260 C CA . GLY B 1 133 ? 9.742 -18.969 3.912 1 76.62 133 GLY B CA 1
ATOM 3261 C C . GLY B 1 133 ? 8.438 -18.438 3.35 1 76.62 133 GLY B C 1
ATOM 3262 O O . GLY B 1 133 ? 7.98 -18.875 2.295 1 76.62 133 GLY B O 1
ATOM 3263 N N . ASN B 1 134 ? 7.895 -17.516 3.953 1 76.06 134 ASN B N 1
ATOM 3264 C CA . ASN B 1 134 ? 6.66 -16.891 3.484 1 76.06 134 ASN B CA 1
ATOM 3265 C C . ASN B 1 134 ? 6.902 -16.047 2.234 1 76.06 134 ASN B C 1
ATOM 3267 O O . ASN B 1 134 ? 5.973 -15.789 1.468 1 76.06 134 ASN B O 1
ATOM 3271 N N . VAL B 1 135 ? 8.141 -15.688 2.174 1 88.5 135 VAL B N 1
ATOM 3272 C CA . VAL B 1 135 ? 8.57 -14.898 1.02 1 88.5 135 VAL B CA 1
ATOM 3273 C C . VAL B 1 135 ? 9.852 -15.492 0.436 1 88.5 135 VAL B C 1
ATOM 3275 O O . VAL B 1 135 ? 10.758 -15.883 1.178 1 88.5 135 VAL B O 1
ATOM 3278 N N . ASP B 1 136 ? 9.891 -15.555 -0.871 1 89.81 136 ASP B N 1
ATOM 3279 C CA . ASP B 1 136 ? 11.062 -16.094 -1.55 1 89.81 136 ASP B CA 1
ATOM 3280 C C . ASP B 1 136 ? 12.156 -15.039 -1.704 1 89.81 136 ASP B C 1
ATOM 3282 O O . ASP B 1 136 ? 13.344 -15.352 -1.639 1 89.81 136 ASP B O 1
ATOM 3286 N N . LEU B 1 137 ? 11.648 -13.867 -1.897 1 93 137 LEU B N 1
ATOM 3287 C CA . LEU B 1 137 ? 12.547 -12.766 -2.238 1 93 137 LEU B CA 1
ATOM 3288 C C . LEU B 1 137 ? 11.984 -11.438 -1.743 1 93 137 LEU B C 1
ATOM 3290 O O . LEU B 1 137 ? 10.773 -11.219 -1.778 1 93 137 LEU B O 1
ATOM 3294 N N . VAL B 1 138 ? 12.969 -10.594 -1.303 1 93.06 138 VAL B N 1
ATOM 3295 C CA . VAL B 1 138 ? 12.586 -9.234 -0.944 1 93.06 138 VAL B CA 1
ATOM 3296 C C . VAL B 1 138 ? 13.32 -8.242 -1.843 1 93.06 138 VAL B C 1
ATOM 3298 O O . VAL B 1 138 ? 14.523 -8.367 -2.066 1 93.06 138 VAL B O 1
ATOM 3301 N N . LEU B 1 139 ? 12.562 -7.352 -2.395 1 94.94 139 LEU B N 1
ATOM 3302 C CA . LEU B 1 139 ? 13.141 -6.211 -3.096 1 94.94 139 LEU B CA 1
ATOM 3303 C C . LEU B 1 139 ? 13.047 -4.949 -2.242 1 94.94 139 LEU B C 1
ATOM 3305 O O . LEU B 1 139 ? 11.961 -4.543 -1.837 1 94.94 139 LEU B O 1
ATOM 3309 N N . SER B 1 140 ? 14.25 -4.375 -1.979 1 91.75 140 SER B N 1
ATOM 3310 C CA . SER B 1 140 ? 14.258 -3.24 -1.06 1 91.75 140 SER B CA 1
ATOM 3311 C C . SER B 1 140 ? 15.531 -2.414 -1.213 1 91.75 140 SER B C 1
ATOM 3313 O O . SER B 1 140 ? 16.469 -2.834 -1.891 1 91.75 140 SER B O 1
ATOM 3315 N N . PRO B 1 141 ? 15.469 -1.215 -0.61 1 88.5 141 PRO B N 1
ATOM 3316 C CA . PRO B 1 141 ? 16.766 -0.571 -0.425 1 88.5 141 PRO B CA 1
ATOM 3317 C C . PRO B 1 141 ? 17.766 -1.455 0.327 1 88.5 141 PRO B C 1
ATOM 3319 O O . PRO B 1 141 ? 17.359 -2.363 1.056 1 88.5 141 PRO B O 1
ATOM 3322 N N . GLU B 1 142 ? 18.969 -1.174 0.164 1 87.25 142 GLU B N 1
ATOM 3323 C CA . GLU B 1 142 ? 20.031 -1.984 0.725 1 87.25 142 GLU B CA 1
ATOM 3324 C C . GLU B 1 142 ? 19.906 -2.109 2.24 1 87.25 142 GLU B C 1
ATOM 3326 O O . GLU B 1 142 ? 19.625 -1.125 2.926 1 87.25 142 GLU B O 1
ATOM 3331 N N . LEU B 1 143 ? 20.031 -3.326 2.686 1 77.81 143 LEU B N 1
ATOM 3332 C CA . LEU B 1 143 ? 19.984 -3.59 4.117 1 77.81 143 LEU B CA 1
ATOM 3333 C C . LEU B 1 143 ? 21.344 -3.314 4.77 1 77.81 143 LEU B C 1
ATOM 3335 O O . LEU B 1 143 ? 22.391 -3.629 4.195 1 77.81 143 LEU B O 1
ATOM 3339 N N . THR B 1 144 ? 21.203 -2.672 5.828 1 74.44 144 THR B N 1
ATOM 3340 C CA . THR B 1 144 ? 22.438 -2.404 6.555 1 74.44 144 THR B CA 1
ATOM 3341 C C . THR B 1 144 ? 22.703 -3.502 7.578 1 74.44 144 THR B C 1
ATOM 3343 O O . THR B 1 144 ? 23.828 -3.625 8.078 1 74.44 144 THR B O 1
ATOM 3346 N N . SER B 1 145 ? 21.688 -4.242 7.84 1 64.94 145 SER B N 1
ATOM 3347 C CA . SER B 1 145 ? 21.875 -5.258 8.867 1 64.94 145 SER B CA 1
ATOM 3348 C C . SER B 1 145 ? 22.688 -6.434 8.336 1 64.94 145 SER B C 1
ATOM 3350 O O . SER B 1 145 ? 22.625 -6.758 7.148 1 64.94 145 SER B O 1
ATOM 3352 N N . ASN B 1 146 ? 23.625 -6.824 9.156 1 64.94 146 ASN B N 1
ATOM 3353 C CA . ASN B 1 146 ? 24.469 -7.969 8.828 1 64.94 146 ASN B CA 1
ATOM 3354 C C . ASN B 1 146 ? 23.844 -9.273 9.32 1 64.94 146 ASN B C 1
ATOM 3356 O O . ASN B 1 146 ? 24.266 -9.82 10.336 1 64.94 146 ASN B O 1
ATOM 3360 N N . GLU B 1 147 ? 22.812 -9.492 8.68 1 72.31 147 GLU B N 1
ATOM 3361 C CA . GLU B 1 147 ? 22.266 -10.812 8.984 1 72.31 147 GLU B CA 1
ATOM 3362 C C . GLU B 1 147 ? 22.984 -11.898 8.188 1 72.31 147 GLU B C 1
ATOM 3364 O O . GLU B 1 147 ? 22.875 -11.953 6.961 1 72.31 147 GLU B O 1
ATOM 3369 N N . SER B 1 148 ? 23.672 -12.781 8.781 1 77.69 148 SER B N 1
ATOM 3370 C CA . SER B 1 148 ? 24.562 -13.742 8.148 1 77.69 148 SER B CA 1
ATOM 3371 C C . SER B 1 148 ? 23.781 -14.773 7.344 1 77.69 148 SER B C 1
ATOM 3373 O O . SER B 1 148 ? 24.344 -15.445 6.469 1 77.69 148 SER B O 1
ATOM 3375 N N . ASP B 1 149 ? 22.594 -14.844 7.574 1 82.12 149 ASP B N 1
ATOM 3376 C CA . ASP B 1 149 ? 21.828 -15.891 6.902 1 82.12 149 ASP B CA 1
ATOM 3377 C C . ASP B 1 149 ? 21.125 -15.344 5.656 1 82.12 149 ASP B 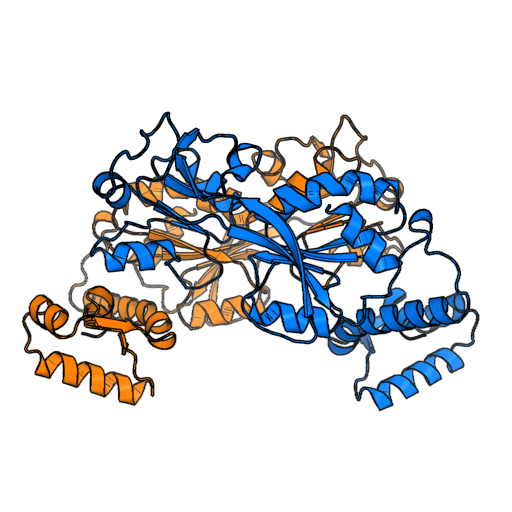C 1
ATOM 3379 O O . ASP B 1 149 ? 20.469 -16.094 4.934 1 82.12 149 ASP B O 1
ATOM 3383 N N . LEU B 1 150 ? 21.297 -14.086 5.402 1 87.06 150 LEU B N 1
ATOM 3384 C CA . LEU B 1 150 ? 20.672 -13.453 4.246 1 87.06 150 LEU B CA 1
ATOM 3385 C C . LEU B 1 150 ? 21.734 -13 3.24 1 87.06 150 LEU B C 1
ATOM 3387 O O . LEU B 1 150 ? 22.812 -12.555 3.627 1 87.06 150 LEU B O 1
ATOM 3391 N N . VAL B 1 151 ? 21.375 -13.195 2.055 1 87.94 151 VAL B N 1
ATOM 3392 C CA . VAL B 1 151 ? 22.219 -12.742 0.957 1 87.94 151 VAL B CA 1
ATOM 3393 C C . VAL B 1 151 ? 21.531 -11.625 0.19 1 87.94 151 VAL B C 1
ATOM 3395 O O . VAL B 1 151 ? 20.312 -11.664 -0.011 1 87.94 151 VAL B O 1
ATOM 3398 N N . GLN B 1 152 ? 22.266 -10.656 -0.216 1 92 152 GLN B N 1
ATOM 3399 C CA . GLN B 1 152 ? 21.688 -9.578 -1.016 1 92 152 GLN B CA 1
ATOM 3400 C C . GLN B 1 152 ? 22.562 -9.258 -2.221 1 92 152 GLN B C 1
ATOM 3402 O O . GLN B 1 152 ? 23.797 -9.312 -2.131 1 92 152 GLN B O 1
ATOM 3407 N N . THR B 1 153 ? 21.953 -8.961 -3.342 1 93.75 153 THR B N 1
ATOM 3408 C CA . THR B 1 153 ? 22.625 -8.523 -4.555 1 93.75 153 THR B CA 1
ATOM 3409 C C . THR B 1 153 ? 21.953 -7.281 -5.137 1 93.75 153 THR B C 1
ATOM 3411 O O . THR B 1 153 ? 20.719 -7.191 -5.16 1 93.75 153 THR B O 1
ATOM 3414 N N . LYS B 1 154 ? 22.781 -6.402 -5.656 1 96.06 154 LYS B N 1
ATOM 3415 C CA . LYS B 1 154 ? 22.281 -5.164 -6.25 1 96.06 154 LYS B CA 1
ATOM 3416 C C . LYS B 1 154 ? 21.516 -5.445 -7.539 1 96.06 154 LYS B C 1
ATOM 3418 O O . LYS B 1 154 ? 21.969 -6.238 -8.375 1 96.06 154 LYS B O 1
ATOM 3423 N N . VAL B 1 155 ? 20.375 -4.77 -7.707 1 97.19 155 VAL B N 1
ATOM 3424 C CA . VAL B 1 155 ? 19.562 -4.902 -8.914 1 97.19 155 VAL B CA 1
ATOM 3425 C C . VAL B 1 155 ? 19.672 -3.625 -9.75 1 97.19 155 VAL B C 1
ATOM 3427 O O . VAL B 1 155 ? 19.891 -3.684 -10.961 1 97.19 155 VAL B O 1
ATOM 3430 N N . LEU B 1 156 ? 19.5 -2.508 -9.086 1 97.19 156 LEU B N 1
ATOM 3431 C CA . LEU B 1 156 ? 19.609 -1.229 -9.781 1 97.19 156 LEU B CA 1
ATOM 3432 C C . LEU B 1 156 ? 19.984 -0.114 -8.82 1 97.19 156 LEU B C 1
ATOM 3434 O O . LEU B 1 156 ? 20.047 -0.327 -7.605 1 97.19 156 LEU B O 1
ATOM 3438 N N . SER B 1 157 ? 20.344 1.034 -9.406 1 97.31 157 SER B N 1
ATOM 3439 C CA . SER B 1 157 ? 20.594 2.273 -8.68 1 97.31 157 SER B CA 1
ATOM 3440 C C . SER B 1 157 ? 19.703 3.4 -9.172 1 97.31 157 SER B C 1
ATOM 3442 O O . SER B 1 157 ? 19.281 3.402 -10.328 1 97.31 157 SER B O 1
ATOM 3444 N N . ASP B 1 158 ? 19.438 4.309 -8.242 1 97.62 158 ASP B N 1
ATOM 3445 C CA . ASP B 1 158 ? 18.594 5.441 -8.594 1 97.62 158 ASP B CA 1
ATOM 3446 C C . ASP B 1 158 ? 18.922 6.668 -7.75 1 97.62 158 ASP B C 1
ATOM 3448 O O . ASP B 1 158 ? 19.781 6.602 -6.871 1 97.62 158 ASP B O 1
ATOM 3452 N N . VAL B 1 159 ? 18.359 7.809 -8.094 1 97.88 159 VAL B N 1
ATOM 3453 C CA . VAL B 1 159 ? 18.5 9.062 -7.359 1 97.88 159 VAL B CA 1
ATOM 3454 C C . VAL B 1 159 ? 17.125 9.672 -7.098 1 97.88 159 VAL B C 1
ATOM 3456 O O . VAL B 1 159 ? 16.172 9.406 -7.836 1 97.88 159 VAL B O 1
ATOM 3459 N N . ASP B 1 160 ? 17.094 10.453 -6.023 1 97.88 160 ASP B N 1
ATOM 3460 C CA . ASP B 1 160 ? 15.867 11.203 -5.773 1 97.88 160 ASP B CA 1
ATOM 3461 C C . ASP B 1 160 ? 15.875 12.531 -6.523 1 97.88 160 ASP B C 1
ATOM 3463 O O . ASP B 1 160 ? 16.906 13.195 -6.621 1 97.88 160 ASP B O 1
ATOM 3467 N N . VAL B 1 161 ? 14.688 12.914 -6.984 1 98.62 161 VAL B N 1
ATOM 3468 C CA . VAL B 1 161 ? 14.5 14.18 -7.688 1 98.62 161 VAL B CA 1
ATOM 3469 C C . VAL B 1 161 ? 13.211 14.844 -7.207 1 98.62 161 VAL B C 1
ATOM 3471 O O . VAL B 1 161 ? 12.43 14.234 -6.473 1 98.62 161 VAL B O 1
ATOM 3474 N N . CYS B 1 162 ? 13.078 16.031 -7.594 1 98.75 162 CYS B N 1
ATOM 3475 C CA . CYS B 1 162 ? 11.859 16.766 -7.285 1 98.75 162 CYS B CA 1
ATOM 3476 C C . CYS B 1 162 ? 10.828 16.609 -8.398 1 98.75 162 CYS B C 1
ATOM 3478 O O . CYS B 1 162 ? 11.109 16.938 -9.555 1 98.75 162 CYS B O 1
ATOM 3480 N N . PHE B 1 163 ? 9.648 16.125 -8.086 1 98.88 163 PHE B N 1
ATOM 3481 C CA . PHE B 1 163 ? 8.531 16.078 -9.023 1 98.88 163 PHE B CA 1
ATOM 3482 C C . PHE B 1 163 ? 7.551 17.219 -8.75 1 98.88 163 PHE B C 1
ATOM 3484 O O . PHE B 1 163 ? 7.242 17.516 -7.598 1 98.88 163 PHE B O 1
ATOM 3491 N N . TYR B 1 164 ? 7.078 17.828 -9.812 1 98.75 164 TYR B N 1
ATOM 3492 C CA . TYR B 1 164 ? 6.152 18.953 -9.695 1 98.75 164 TYR B CA 1
ATOM 3493 C C . TYR B 1 164 ? 5.25 19.047 -10.922 1 98.75 164 TYR B C 1
ATOM 3495 O O . TYR B 1 164 ? 5.57 18.5 -11.977 1 98.75 164 TYR B O 1
ATOM 3503 N N . ASN B 1 165 ? 4.066 19.609 -10.742 1 98.56 165 ASN B N 1
ATOM 3504 C CA . ASN B 1 165 ? 3.186 19.938 -11.859 1 98.56 165 ASN B CA 1
ATOM 3505 C C . ASN B 1 165 ? 3.537 21.297 -12.469 1 98.56 165 ASN B C 1
ATOM 3507 O O . ASN B 1 165 ? 3.318 22.328 -11.844 1 98.56 165 ASN B O 1
ATOM 3511 N N . PRO B 1 166 ? 3.961 21.312 -13.719 1 97.94 166 PRO B N 1
ATOM 3512 C CA . PRO B 1 166 ? 4.445 22.562 -14.305 1 97.94 166 PRO B CA 1
ATOM 3513 C C . PRO B 1 166 ? 3.324 23.547 -14.586 1 97.94 166 PRO B C 1
ATOM 3515 O O . PRO B 1 166 ? 3.586 24.75 -14.781 1 97.94 166 PRO B O 1
ATOM 3518 N N . SER B 1 167 ? 2.141 23.109 -14.602 1 98.19 167 SER B N 1
ATOM 3519 C CA . SER B 1 167 ? 1.008 24 -14.82 1 98.19 167 SER B CA 1
ATOM 3520 C C . SER B 1 167 ? 0.612 24.703 -13.531 1 98.19 167 SER B C 1
ATOM 3522 O O . SER B 1 167 ? -0.138 25.688 -13.562 1 98.19 167 SER B O 1
ATOM 3524 N N . LYS B 1 168 ? 1.161 24.234 -12.398 1 97.31 168 LYS B N 1
ATOM 3525 C CA . LYS B 1 168 ? 0.714 24.766 -11.117 1 97.31 168 LYS B CA 1
ATOM 3526 C C . LYS B 1 168 ? 1.849 25.484 -10.391 1 97.31 168 LYS B C 1
ATOM 3528 O O . LYS B 1 168 ? 1.605 26.281 -9.484 1 97.31 168 LYS B O 1
ATOM 3533 N N . GLN B 1 169 ? 3.047 25.172 -10.781 1 96.75 169 GLN B N 1
ATOM 3534 C CA . GLN B 1 169 ? 4.199 25.766 -10.117 1 96.75 169 GLN B CA 1
ATOM 3535 C C . GLN B 1 169 ? 5.484 25.5 -10.898 1 96.75 169 GLN B C 1
ATOM 3537 O O . GLN B 1 169 ? 5.504 24.688 -11.812 1 96.75 169 GLN B O 1
ATOM 3542 N N . ARG B 1 170 ? 6.516 26.172 -10.477 1 97.25 170 ARG B N 1
ATOM 3543 C CA . ARG B 1 170 ? 7.848 25.938 -11.016 1 97.25 170 ARG B CA 1
ATOM 3544 C C . ARG B 1 170 ? 8.695 25.125 -10.039 1 97.25 170 ARG B C 1
ATOM 3546 O O . ARG B 1 170 ? 8.391 25.062 -8.844 1 97.25 170 ARG B O 1
ATOM 3553 N N . ALA B 1 171 ? 9.711 24.562 -10.57 1 97.69 171 ALA B N 1
ATOM 3554 C CA . ALA B 1 171 ? 10.625 23.812 -9.711 1 97.69 171 ALA B CA 1
ATOM 3555 C C . ALA B 1 171 ? 11.391 24.75 -8.781 1 97.69 171 ALA B C 1
ATOM 3557 O O . ALA B 1 171 ? 11.727 25.875 -9.156 1 97.69 171 ALA B O 1
ATOM 3558 N N . PRO B 1 172 ? 11.695 24.219 -7.574 1 97.88 172 PRO B N 1
ATOM 3559 C CA . PRO B 1 172 ? 12.555 25.031 -6.707 1 97.88 172 PRO B CA 1
ATOM 3560 C C . PRO B 1 172 ? 14 25.078 -7.199 1 97.88 172 PRO B C 1
ATOM 3562 O O . PRO B 1 172 ? 14.562 24.047 -7.578 1 97.88 172 PRO B O 1
ATOM 3565 N N . LYS B 1 173 ? 14.633 26.25 -7.074 1 96.75 173 LYS B N 1
ATOM 3566 C CA . LYS B 1 173 ? 16 26.438 -7.535 1 96.75 173 LYS B CA 1
ATOM 3567 C C . LYS B 1 173 ? 16.969 26.531 -6.355 1 96.75 173 LYS B C 1
ATOM 3569 O O . LYS B 1 173 ? 18.172 26.344 -6.516 1 96.75 173 LYS B O 1
ATOM 3574 N N . THR B 1 174 ? 16.406 26.922 -5.246 1 97.31 174 THR B N 1
ATOM 3575 C CA . THR B 1 174 ? 17.219 27.078 -4.047 1 97.31 174 THR B CA 1
ATOM 3576 C C . THR B 1 174 ? 16.641 26.25 -2.898 1 97.31 174 THR B C 1
ATOM 3578 O O . THR B 1 174 ? 15.461 25.875 -2.926 1 97.31 174 THR B O 1
ATOM 3581 N N . LEU B 1 175 ? 17.484 26.062 -1.904 1 97.25 175 LEU B N 1
ATOM 3582 C CA . LEU B 1 175 ? 17.062 25.328 -0.713 1 97.25 175 LEU B CA 1
ATOM 3583 C C . LEU B 1 175 ? 15.93 26.078 -0.001 1 97.25 175 LEU B C 1
ATOM 3585 O O . LEU B 1 175 ? 15 25.453 0.511 1 97.25 175 LEU B O 1
ATOM 3589 N N . GLU B 1 176 ? 16.031 27.328 0.019 1 96.81 176 GLU B N 1
ATOM 3590 C CA . GLU B 1 176 ? 15.016 28.156 0.654 1 96.81 176 GLU B CA 1
ATOM 3591 C C . GLU B 1 176 ? 13.664 27.984 -0.039 1 96.81 176 GLU B C 1
ATOM 3593 O O . GLU B 1 176 ? 12.641 27.812 0.622 1 96.81 176 GLU B O 1
ATOM 3598 N N . GLN B 1 177 ? 13.695 28.062 -1.368 1 97.56 177 GLN B N 1
ATOM 3599 C CA . GLN B 1 177 ? 12.477 27.844 -2.139 1 97.56 177 GLN B CA 1
ATOM 3600 C C . GLN B 1 177 ? 11.891 26.469 -1.886 1 97.56 177 GLN B C 1
ATOM 3602 O O . GLN B 1 177 ? 10.688 26.312 -1.689 1 97.56 177 GLN B O 1
ATOM 3607 N N . TYR B 1 178 ? 12.742 25.484 -1.877 1 98.31 178 TYR B N 1
ATOM 3608 C CA . TYR B 1 178 ? 12.359 24.109 -1.637 1 98.31 178 TYR B CA 1
ATOM 3609 C C . TYR B 1 178 ? 11.641 23.953 -0.301 1 98.31 178 TYR B C 1
ATOM 3611 O O . TYR B 1 178 ? 10.586 23.328 -0.222 1 98.31 178 TYR B O 1
ATOM 3619 N N . CYS B 1 179 ? 12.125 24.609 0.684 1 97.69 179 CYS B N 1
ATOM 3620 C CA . CYS B 1 179 ? 11.594 24.469 2.035 1 97.69 179 CYS B CA 1
ATOM 3621 C C . CYS B 1 179 ? 10.273 25.203 2.18 1 97.69 179 CYS B C 1
ATOM 3623 O O . CYS B 1 179 ? 9.43 24.828 2.994 1 97.69 179 CYS B O 1
ATOM 3625 N N . LYS B 1 180 ? 10.094 26.188 1.418 1 96.81 180 LYS B N 1
ATOM 3626 C CA . LYS B 1 180 ? 8.898 27.016 1.528 1 96.81 180 LYS B CA 1
ATOM 3627 C C . LYS B 1 180 ? 7.715 26.375 0.809 1 96.81 180 LYS B C 1
ATOM 3629 O O . LYS B 1 180 ? 6.559 26.625 1.15 1 96.81 180 LYS B O 1
ATOM 3634 N N . MET B 1 181 ? 7.953 25.594 -0.151 1 97.81 181 MET B N 1
ATOM 3635 C CA . MET B 1 181 ? 6.902 24.969 -0.946 1 97.81 181 MET B CA 1
ATOM 3636 C C . MET B 1 181 ? 6.219 23.844 -0.161 1 97.81 181 MET B C 1
ATOM 3638 O O . MET B 1 181 ? 6.828 23.234 0.715 1 97.81 181 MET B O 1
ATOM 3642 N N . PRO B 1 182 ? 4.918 23.609 -0.453 1 98.12 182 PRO B N 1
ATOM 3643 C CA . PRO B 1 182 ? 4.25 22.469 0.181 1 98.12 182 PRO B CA 1
ATOM 3644 C C . PRO B 1 182 ? 4.73 21.125 -0.366 1 98.12 182 PRO B C 1
ATOM 3646 O O . PRO B 1 182 ? 4.883 20.969 -1.58 1 98.12 182 PRO B O 1
ATOM 3649 N N . HIS B 1 183 ? 4.926 20.141 0.573 1 98.38 183 HIS B N 1
ATOM 3650 C CA . HIS B 1 183 ? 5.48 18.844 0.205 1 98.38 183 HIS B CA 1
ATOM 3651 C C . HIS B 1 183 ? 4.504 17.719 0.516 1 98.38 183 HIS B C 1
ATOM 3653 O O . HIS B 1 183 ? 3.805 17.75 1.531 1 98.38 183 HIS B O 1
ATOM 3659 N N . ALA B 1 184 ? 4.527 16.734 -0.343 1 98.19 184 ALA B N 1
ATOM 3660 C CA . ALA B 1 184 ? 3.969 15.43 -0.012 1 98.19 184 ALA B CA 1
ATOM 3661 C C . ALA B 1 184 ? 5.07 14.391 0.145 1 98.19 184 ALA B C 1
ATOM 3663 O O . ALA B 1 184 ? 6.059 14.406 -0.594 1 98.19 184 ALA B O 1
ATOM 3664 N N . ILE B 1 185 ? 4.828 13.469 1.117 1 97 185 ILE B N 1
ATOM 3665 C CA . ILE B 1 185 ? 5.832 12.438 1.351 1 97 185 ILE B CA 1
ATOM 3666 C C . ILE B 1 185 ? 5.156 11.07 1.41 1 97 185 ILE B C 1
ATOM 3668 O O . ILE B 1 185 ? 3.967 10.969 1.716 1 97 185 ILE B O 1
ATOM 3672 N N . MET B 1 186 ? 5.949 10.07 1.024 1 93.62 186 MET B N 1
ATOM 3673 C CA . MET B 1 186 ? 5.52 8.695 1.279 1 93.62 186 MET B CA 1
ATOM 3674 C C . MET B 1 186 ? 5.867 8.273 2.703 1 93.62 186 MET B C 1
ATOM 3676 O O . MET B 1 186 ? 6.996 8.469 3.154 1 93.62 186 MET B O 1
ATOM 3680 N N . SER B 1 187 ? 4.867 7.699 3.379 1 86.38 187 SER B N 1
ATOM 3681 C CA . SER B 1 187 ? 5.102 7.301 4.762 1 86.38 187 SER B CA 1
ATOM 3682 C C . SER B 1 187 ? 4.375 6 5.094 1 86.38 187 SER B C 1
ATOM 3684 O O . SER B 1 187 ? 3.193 5.844 4.781 1 86.38 187 SER B O 1
ATOM 3686 N N . PHE B 1 188 ? 5.09 4.918 5.664 1 70.38 188 PHE B N 1
ATOM 3687 C CA . PHE B 1 188 ? 4.516 3.631 6.047 1 70.38 188 PHE B CA 1
ATOM 3688 C C . PHE B 1 188 ? 4.047 3.654 7.496 1 70.38 188 PHE B C 1
ATOM 3690 O O . PHE B 1 188 ? 3.389 2.721 7.957 1 70.38 188 PHE B O 1
ATOM 3697 N N . GLY B 1 189 ? 4.18 4.703 8.117 1 65.06 189 GLY B N 1
ATOM 3698 C CA . GLY B 1 189 ? 3.85 4.711 9.531 1 65.06 189 GLY B CA 1
ATOM 3699 C C . GLY B 1 189 ? 3.389 6.066 10.031 1 65.06 189 GLY B C 1
ATOM 3700 O O . GLY B 1 189 ? 2.676 6.785 9.328 1 65.06 189 GLY B O 1
ATOM 3701 N N . GLN B 1 190 ? 3.738 6.121 11.227 1 61.62 190 GLN B N 1
ATOM 3702 C CA . GLN B 1 190 ? 3.273 7.312 11.922 1 61.62 190 GLN B CA 1
ATOM 3703 C C . GLN B 1 190 ? 4.27 8.461 11.781 1 61.62 190 GLN B C 1
ATOM 3705 O O . GLN B 1 190 ? 3.984 9.594 12.172 1 61.62 190 GLN B O 1
ATOM 3710 N N . SER B 1 191 ? 5.316 7.969 11.062 1 65.69 191 SER B N 1
ATOM 3711 C CA . SER B 1 191 ? 6.305 9.031 10.922 1 65.69 191 SER B CA 1
ATOM 3712 C C . SER B 1 191 ? 5.918 10.008 9.812 1 65.69 191 SER B C 1
ATOM 3714 O O . SER B 1 191 ? 5.434 9.586 8.758 1 65.69 191 SER B O 1
ATOM 3716 N N . HIS B 1 192 ? 6.113 11.242 10.164 1 75.56 192 HIS B N 1
ATOM 3717 C CA . HIS B 1 192 ? 5.84 12.289 9.195 1 75.56 192 HIS B CA 1
ATOM 3718 C C . HIS B 1 192 ? 7.133 12.922 8.68 1 75.56 192 HIS B C 1
ATOM 3720 O O . HIS B 1 192 ? 7.133 14.07 8.227 1 75.56 192 HIS B O 1
ATOM 3726 N N . GLN B 1 193 ? 8.203 12.07 8.844 1 82.69 193 GLN B N 1
ATOM 3727 C CA . GLN B 1 193 ? 9.492 12.57 8.398 1 82.69 193 GLN B CA 1
ATOM 3728 C C . GLN B 1 193 ? 10.227 11.516 7.562 1 82.69 193 GLN B C 1
ATOM 3730 O O . GLN B 1 193 ? 9.969 10.32 7.695 1 82.69 193 GLN B O 1
ATOM 3735 N N . THR B 1 194 ? 11.031 12.039 6.734 1 89.69 194 THR B N 1
ATOM 3736 C CA . THR B 1 194 ? 11.93 11.203 5.941 1 89.69 194 THR B CA 1
ATOM 3737 C C . THR B 1 194 ? 13.391 11.531 6.238 1 89.69 194 THR B C 1
ATOM 3739 O O . THR B 1 194 ? 13.68 12.414 7.055 1 89.69 194 THR B O 1
ATOM 3742 N N . GLU B 1 195 ? 14.305 10.789 5.617 1 88 195 GLU B N 1
ATOM 3743 C CA . GLU B 1 195 ? 15.734 11.055 5.762 1 88 195 GLU B CA 1
ATOM 3744 C C . GLU B 1 195 ? 16.078 12.484 5.344 1 88 195 GLU B C 1
ATOM 3746 O O . GLU B 1 195 ? 17 13.086 5.879 1 88 195 GLU B O 1
ATOM 3751 N N . ILE B 1 196 ? 15.312 13.008 4.477 1 94.06 196 ILE B N 1
ATOM 3752 C CA . ILE B 1 196 ? 15.523 14.367 3.992 1 94.06 196 ILE B CA 1
ATOM 3753 C C . ILE B 1 196 ? 15.32 15.359 5.133 1 94.06 196 ILE B C 1
ATOM 3755 O O . ILE B 1 196 ? 16.047 16.344 5.238 1 94.06 196 ILE B O 1
ATOM 3759 N N . ASP B 1 197 ? 14.406 15.109 5.949 1 92.25 197 ASP B N 1
ATOM 3760 C CA . ASP B 1 197 ? 14.141 16 7.074 1 92.25 197 ASP B CA 1
ATOM 3761 C C . ASP B 1 197 ? 15.32 16.031 8.039 1 92.25 197 ASP B C 1
ATOM 3763 O O . ASP B 1 197 ? 15.648 17.078 8.602 1 92.25 197 ASP B O 1
ATOM 3767 N N . THR B 1 198 ? 15.914 14.914 8.203 1 88.19 198 THR B N 1
ATOM 3768 C CA . THR B 1 198 ? 17.109 14.836 9.039 1 88.19 198 THR B CA 1
ATOM 3769 C C . THR B 1 198 ? 18.234 15.688 8.453 1 88.19 198 THR B C 1
ATOM 3771 O O . THR B 1 198 ? 18.906 16.422 9.172 1 88.19 198 THR B O 1
ATOM 3774 N N . LEU B 1 199 ? 18.375 15.578 7.234 1 90.75 199 LEU B N 1
ATOM 3775 C CA . LEU B 1 199 ? 19.406 16.344 6.531 1 90.75 199 LEU B CA 1
ATOM 3776 C C . LEU B 1 199 ? 19.141 17.828 6.633 1 90.75 199 LEU B C 1
ATOM 3778 O O . LEU B 1 199 ? 20.047 18.609 6.914 1 90.75 199 LEU B O 1
ATOM 3782 N N . LEU B 1 200 ? 17.922 18.219 6.406 1 93.31 200 LEU B N 1
ATOM 3783 C CA . LEU B 1 200 ? 17.531 19.625 6.457 1 93.31 200 LEU B CA 1
ATOM 3784 C C . LEU B 1 200 ? 17.719 20.188 7.859 1 93.31 200 LEU B C 1
ATOM 3786 O O . LEU B 1 200 ? 18.188 21.328 8.016 1 93.31 200 LEU B O 1
ATOM 3790 N N . HIS B 1 201 ? 17.438 19.422 8.766 1 88.69 201 HIS B N 1
ATOM 3791 C CA . HIS B 1 201 ? 17.562 19.844 10.156 1 88.69 201 HIS B CA 1
ATOM 3792 C C . HIS B 1 201 ? 19 20.172 10.508 1 88.69 201 HIS B C 1
ATOM 3794 O O . HIS B 1 201 ? 19.266 21.125 11.258 1 88.69 201 HIS B O 1
ATOM 3800 N N . LYS B 1 202 ? 19.891 19.422 10.062 1 88.88 202 LYS B N 1
ATOM 3801 C CA . LYS B 1 202 ? 21.312 19.656 10.289 1 88.88 202 LYS B CA 1
ATOM 3802 C C . LYS B 1 202 ? 21.719 21.047 9.789 1 88.88 202 LYS B C 1
ATOM 3804 O O . LYS B 1 202 ? 22.656 21.641 10.32 1 88.88 202 LYS B O 1
ATOM 3809 N N . SER B 1 203 ? 21.031 21.547 8.867 1 88.5 203 SER B N 1
ATOM 3810 C CA . SER B 1 203 ? 21.328 22.859 8.305 1 88.5 203 SER B CA 1
ATOM 3811 C C . SER B 1 203 ? 20.406 23.922 8.883 1 88.5 203 SER B C 1
ATOM 3813 O O . SER B 1 203 ? 20.312 25.031 8.359 1 88.5 203 SER B O 1
ATOM 3815 N N . GLY B 1 204 ? 19.578 23.516 9.797 1 91.56 204 GLY B N 1
ATOM 3816 C CA . GLY B 1 204 ? 18.656 24.4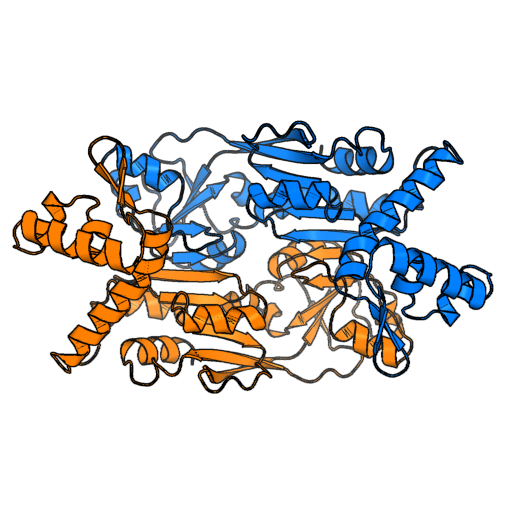53 10.438 1 91.56 204 GLY B CA 1
ATOM 3817 C C . GLY B 1 204 ? 17.453 24.781 9.594 1 91.56 204 GLY B C 1
ATOM 3818 O O . GLY B 1 204 ? 16.859 25.859 9.727 1 91.56 204 GLY B O 1
ATOM 3819 N N . LYS B 1 205 ? 17.219 23.938 8.672 1 94.44 205 LYS B N 1
ATOM 3820 C CA . LYS B 1 205 ? 16.094 24.156 7.773 1 94.44 205 LYS B CA 1
ATOM 3821 C C . LYS B 1 205 ? 14.992 23.125 8 1 94.44 205 LYS B C 1
ATOM 3823 O O . LYS B 1 205 ? 15.242 22.062 8.602 1 94.44 205 LYS B O 1
ATOM 3828 N N . ARG B 1 206 ? 13.781 23.531 7.59 1 94 206 ARG B N 1
ATOM 3829 C CA . ARG B 1 206 ? 12.617 22.641 7.676 1 94 206 ARG B CA 1
ATOM 3830 C C . ARG B 1 206 ? 11.703 22.828 6.469 1 94 206 ARG B C 1
ATOM 3832 O O . ARG B 1 206 ? 11.461 23.953 6.027 1 94 206 ARG B O 1
ATOM 3839 N N . ARG B 1 207 ? 11.273 21.688 6.031 1 95.38 207 ARG B N 1
ATOM 3840 C CA . ARG B 1 207 ? 10.289 21.797 4.965 1 95.38 207 ARG B CA 1
ATOM 3841 C C . ARG B 1 207 ? 8.867 21.656 5.512 1 95.38 207 ARG B C 1
ATOM 3843 O O . ARG B 1 207 ? 8.68 21.234 6.652 1 95.38 207 ARG B O 1
ATOM 3850 N N . ARG B 1 208 ? 7.938 22.031 4.652 1 93.81 208 ARG B N 1
ATOM 3851 C CA . ARG B 1 208 ? 6.527 22 5.027 1 93.81 208 ARG B CA 1
ATOM 3852 C C . ARG B 1 208 ? 5.82 20.797 4.414 1 93.81 208 ARG B C 1
ATOM 3854 O O . ARG B 1 208 ? 5.402 20.844 3.256 1 93.81 208 ARG B O 1
ATOM 3861 N N . VAL B 1 209 ? 5.598 19.781 5.184 1 95.81 209 VAL B N 1
ATOM 3862 C CA . VAL B 1 209 ? 4.871 18.594 4.719 1 95.81 2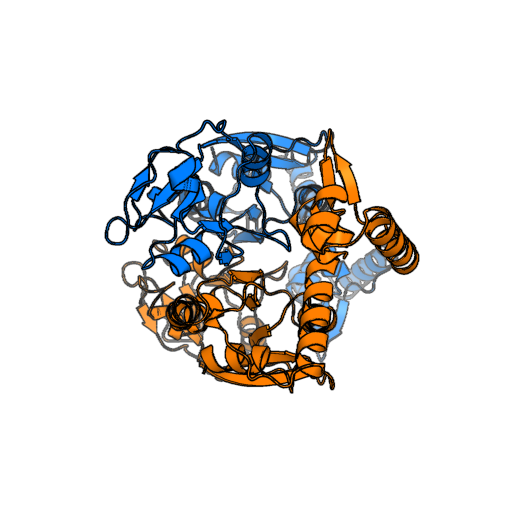09 VAL B CA 1
ATOM 3863 C C . VAL B 1 209 ? 3.371 18.797 4.938 1 95.81 209 VAL B C 1
ATOM 3865 O O . VAL B 1 209 ? 2.922 18.953 6.078 1 95.81 209 VAL B O 1
ATOM 3868 N N . VAL B 1 210 ? 2.613 18.719 3.844 1 97 210 VAL B N 1
ATOM 3869 C CA . VAL B 1 210 ? 1.192 19.031 3.965 1 97 210 VAL B CA 1
ATOM 3870 C C . VAL B 1 210 ? 0.367 17.766 3.723 1 97 210 VAL B C 1
ATOM 3872 O O . VAL B 1 210 ? -0.831 17.734 4.016 1 97 210 VAL B O 1
ATOM 3875 N N . ALA B 1 211 ? 1.026 16.719 3.193 1 97.12 211 ALA B N 1
ATOM 3876 C CA . ALA B 1 211 ? 0.328 15.453 2.945 1 97.12 211 ALA B CA 1
ATOM 3877 C C . ALA B 1 211 ? 1.29 14.273 3.006 1 97.12 211 ALA B C 1
ATOM 3879 O O . ALA B 1 211 ? 2.459 14.398 2.633 1 97.12 211 ALA B O 1
ATOM 3880 N N . SER B 1 212 ? 0.774 13.172 3.459 1 96.38 212 SER B N 1
ATOM 3881 C CA . SER B 1 212 ? 1.491 11.898 3.395 1 96.38 212 SER B CA 1
ATOM 3882 C C . SER B 1 212 ? 0.555 10.758 3.027 1 96.38 212 SER B C 1
ATOM 3884 O O . SER B 1 212 ? -0.631 10.781 3.359 1 96.38 212 SER B O 1
ATOM 3886 N N . ALA B 1 213 ? 1.072 9.828 2.332 1 94.81 213 ALA B N 1
ATOM 3887 C CA . ALA B 1 213 ? 0.318 8.648 1.903 1 94.81 213 ALA B CA 1
ATOM 3888 C C . ALA B 1 213 ? 1.2 7.406 1.894 1 94.81 213 ALA B C 1
ATOM 3890 O O . ALA B 1 213 ? 2.43 7.508 1.909 1 94.81 213 ALA B O 1
ATOM 3891 N N . PRO B 1 214 ? 0.561 6.281 1.805 1 91 214 PRO B N 1
ATOM 3892 C CA . PRO B 1 214 ? 1.33 5.062 2.068 1 91 214 PRO B CA 1
ATOM 3893 C C . PRO B 1 214 ? 1.989 4.5 0.812 1 91 214 PRO B C 1
ATOM 3895 O O . PRO B 1 214 ? 2.668 3.473 0.875 1 91 214 PRO B O 1
ATOM 3898 N N . SER B 1 215 ? 1.805 5.078 -0.316 1 93 215 SER B N 1
ATOM 3899 C CA . SER B 1 215 ? 2.406 4.578 -1.547 1 93 215 SER B CA 1
ATOM 3900 C C . SER B 1 215 ? 2.768 5.719 -2.492 1 93 215 SER B C 1
ATOM 3902 O O . SER B 1 215 ? 2.217 6.816 -2.385 1 93 215 SER B O 1
ATOM 3904 N N . PHE B 1 216 ? 3.684 5.438 -3.416 1 96.19 216 PHE B N 1
ATOM 3905 C CA . PHE B 1 216 ? 4.051 6.418 -4.43 1 96.19 216 PHE B CA 1
ATOM 3906 C C . PHE B 1 216 ? 2.865 6.727 -5.34 1 96.19 216 PHE B C 1
ATOM 3908 O O . PHE B 1 216 ? 2.621 7.887 -5.68 1 96.19 216 PHE B O 1
ATOM 3915 N N . ALA B 1 217 ? 2.137 5.703 -5.609 1 96.38 217 ALA B N 1
ATOM 3916 C CA . ALA B 1 217 ? 0.988 5.867 -6.496 1 96.38 217 ALA B CA 1
ATOM 3917 C C . ALA B 1 217 ? -0.07 6.77 -5.867 1 96.38 217 ALA B C 1
ATOM 3919 O O . ALA B 1 217 ? -0.653 7.617 -6.543 1 96.38 217 ALA B O 1
ATOM 3920 N N . SER B 1 218 ? -0.304 6.566 -4.613 1 95.62 218 SER B N 1
ATOM 3921 C CA . SER B 1 218 ? -1.3 7.387 -3.932 1 95.62 218 SER B CA 1
ATOM 3922 C C . SER B 1 218 ? -0.863 8.844 -3.865 1 95.62 218 SER B C 1
ATOM 3924 O O . SER B 1 218 ? -1.688 9.758 -3.994 1 95.62 218 SER B O 1
ATOM 3926 N N . ILE B 1 219 ? 0.382 9.055 -3.688 1 97.25 219 ILE B N 1
ATOM 3927 C CA . ILE B 1 219 ? 0.909 10.414 -3.654 1 97.25 219 ILE B CA 1
ATOM 3928 C C . ILE B 1 219 ? 0.726 11.078 -5.02 1 97.25 219 ILE B C 1
ATOM 3930 O O . ILE B 1 219 ? 0.204 12.188 -5.113 1 97.25 219 ILE B O 1
ATOM 3934 N N . ALA B 1 220 ? 1.162 10.398 -6.023 1 98.12 220 ALA B N 1
ATOM 3935 C CA . ALA B 1 220 ? 1.054 10.945 -7.371 1 98.12 220 ALA B CA 1
ATOM 3936 C C . ALA B 1 220 ? -0.39 11.312 -7.699 1 98.12 220 ALA B C 1
ATOM 3938 O O . ALA B 1 220 ? -0.657 12.391 -8.234 1 98.12 220 ALA B O 1
ATOM 3939 N N . SER B 1 221 ? -1.265 10.43 -7.348 1 96.81 221 SER B N 1
ATOM 3940 C CA . SER B 1 221 ? -2.676 10.656 -7.633 1 96.81 221 SER B CA 1
ATOM 3941 C C . SER B 1 221 ? -3.213 11.852 -6.844 1 96.81 221 SER B C 1
ATOM 3943 O O . SER B 1 221 ? -3.889 12.719 -7.398 1 96.81 221 SER B O 1
ATOM 3945 N N . LEU B 1 222 ? -2.877 11.906 -5.625 1 97.31 222 LEU B N 1
ATOM 3946 C CA . LEU B 1 222 ? -3.406 12.898 -4.699 1 97.31 222 LEU B CA 1
ATOM 3947 C C . LEU B 1 222 ? -2.965 14.305 -5.098 1 97.31 222 LEU B C 1
ATOM 3949 O O . LEU B 1 222 ? -3.748 15.25 -5.02 1 97.31 222 LEU B O 1
ATOM 3953 N N . ILE B 1 223 ? -1.777 14.461 -5.625 1 97.81 223 ILE B N 1
ATOM 3954 C CA . ILE B 1 223 ? -1.249 15.812 -5.766 1 97.81 223 ILE B CA 1
ATOM 3955 C C . ILE B 1 223 ? -1.226 16.203 -7.238 1 97.81 223 ILE B C 1
ATOM 3957 O O . ILE B 1 223 ? -0.69 17.266 -7.598 1 97.81 223 ILE B O 1
ATOM 3961 N N . LYS B 1 224 ? -1.759 15.383 -8.094 1 96.81 224 LYS B N 1
ATOM 3962 C CA . LYS B 1 224 ? -1.681 15.547 -9.539 1 96.81 224 LYS B CA 1
ATOM 3963 C C . LYS B 1 224 ? -2.109 16.953 -9.953 1 96.81 224 LYS B C 1
ATOM 3965 O O . LYS B 1 224 ? -1.496 17.562 -10.836 1 96.81 224 LYS B O 1
ATOM 3970 N N . GLU B 1 225 ? -3.088 17.578 -9.367 1 96.12 225 GLU B N 1
ATOM 3971 C CA . GLU B 1 225 ? -3.633 18.859 -9.773 1 96.12 225 GLU B CA 1
ATOM 3972 C C . GLU B 1 225 ? -3.395 19.922 -8.711 1 96.12 225 GLU B C 1
ATOM 3974 O O . GLU B 1 225 ? -4.23 20.812 -8.508 1 96.12 225 GLU B O 1
ATOM 3979 N N . THR B 1 226 ? -2.314 19.75 -7.996 1 97.38 226 THR B N 1
ATOM 3980 C CA . THR B 1 226 ? -1.98 20.688 -6.934 1 97.38 226 THR B CA 1
ATOM 3981 C C . THR B 1 226 ? -0.612 21.312 -7.18 1 97.38 226 THR B C 1
ATOM 3983 O O . THR B 1 226 ? 0.085 20.953 -8.125 1 97.38 226 THR B O 1
ATOM 3986 N N . ASN B 1 227 ? -0.255 22.297 -6.328 1 97.75 227 ASN B N 1
ATOM 3987 C CA . ASN B 1 227 ? 1.07 22.906 -6.367 1 97.75 227 ASN B CA 1
ATOM 3988 C C . ASN B 1 227 ? 2.039 22.219 -5.418 1 97.75 227 ASN B C 1
ATOM 3990 O O . ASN B 1 227 ? 3.127 22.719 -5.145 1 97.75 227 ASN B O 1
ATOM 3994 N N . ILE B 1 228 ? 1.627 21.109 -4.914 1 98.5 228 ILE B N 1
ATOM 3995 C CA . ILE B 1 228 ? 2.438 20.344 -3.971 1 98.5 228 ILE B CA 1
ATOM 3996 C C . ILE B 1 228 ? 3.559 19.625 -4.719 1 98.5 228 ILE B C 1
ATOM 3998 O O . ILE B 1 228 ? 3.328 19.031 -5.777 1 98.5 228 ILE B O 1
ATOM 4002 N N . ILE B 1 229 ? 4.766 19.672 -4.188 1 98.75 229 ILE B N 1
ATOM 4003 C CA . ILE B 1 229 ? 5.902 18.984 -4.793 1 98.75 229 ILE B CA 1
ATOM 4004 C C . ILE B 1 229 ? 6.223 17.719 -3.994 1 98.75 229 ILE B C 1
ATOM 4006 O O . ILE B 1 229 ? 5.809 17.594 -2.84 1 98.75 229 ILE B O 1
ATOM 4010 N N . ALA B 1 230 ? 6.957 16.781 -4.605 1 98.62 230 ALA B N 1
ATOM 4011 C CA . ALA B 1 230 ? 7.367 15.539 -3.967 1 98.62 230 ALA B CA 1
ATOM 4012 C C . ALA B 1 230 ? 8.789 15.156 -4.371 1 98.62 230 ALA B C 1
ATOM 4014 O O . ALA B 1 230 ? 9.156 15.258 -5.543 1 98.62 230 ALA B O 1
ATOM 4015 N N . THR B 1 231 ? 9.57 14.789 -3.42 1 98.25 231 THR B N 1
ATOM 4016 C CA . THR B 1 231 ? 10.891 14.219 -3.684 1 98.25 231 THR B CA 1
ATOM 4017 C C . THR B 1 231 ? 10.812 12.695 -3.719 1 98.25 231 THR B C 1
ATOM 4019 O O . THR B 1 231 ? 10.562 12.055 -2.695 1 98.25 231 THR B O 1
ATOM 4022 N N . MET B 1 232 ? 11.008 12.148 -4.961 1 98 232 MET B N 1
ATOM 4023 C CA . MET B 1 232 ? 10.828 10.719 -5.215 1 98 232 MET B CA 1
ATOM 4024 C C . MET B 1 232 ? 11.914 10.195 -6.148 1 98 232 MET B C 1
ATOM 4026 O O . MET B 1 232 ? 12.586 10.977 -6.832 1 98 232 MET B O 1
ATOM 4030 N N . PRO B 1 233 ? 12.055 8.844 -6.25 1 98 233 PRO B N 1
ATOM 4031 C CA . PRO B 1 233 ? 13.023 8.258 -7.18 1 98 233 PRO B CA 1
ATOM 4032 C C . PRO B 1 233 ? 12.781 8.672 -8.625 1 98 233 PRO B C 1
ATOM 4034 O O . PRO B 1 233 ? 11.641 8.633 -9.102 1 98 233 PRO B O 1
ATOM 4037 N N . ALA B 1 234 ? 13.836 8.922 -9.336 1 98.62 234 ALA B N 1
ATOM 4038 C CA . ALA B 1 234 ? 13.789 9.508 -10.672 1 98.62 234 ALA B CA 1
ATOM 4039 C C . ALA B 1 234 ? 13.109 8.555 -11.656 1 98.62 234 ALA B C 1
ATOM 4041 O O . ALA B 1 234 ? 12.391 8.992 -12.562 1 98.62 234 ALA B O 1
ATOM 4042 N N . ARG B 1 235 ? 13.25 7.293 -11.492 1 98.25 235 ARG B N 1
ATOM 4043 C CA . ARG B 1 235 ? 12.766 6.297 -12.438 1 98.25 235 ARG B CA 1
ATOM 4044 C C . ARG B 1 235 ? 11.242 6.285 -12.492 1 98.25 235 ARG B C 1
ATOM 4046 O O . ARG B 1 235 ? 10.648 5.746 -13.422 1 98.25 235 ARG B O 1
ATOM 4053 N N . LEU B 1 236 ? 10.625 6.879 -11.5 1 98.25 236 LEU B N 1
ATOM 4054 C CA . LEU B 1 236 ? 9.164 6.891 -11.453 1 98.25 236 LEU B CA 1
ATOM 4055 C C . LEU B 1 236 ? 8.594 7.82 -12.516 1 98.25 236 LEU B C 1
ATOM 4057 O O . LEU B 1 236 ? 7.395 7.785 -12.805 1 98.25 236 LEU B O 1
ATOM 4061 N N . ALA B 1 237 ? 9.391 8.617 -13.148 1 98 237 ALA B N 1
ATOM 4062 C CA . ALA B 1 237 ? 8.953 9.523 -14.211 1 98 237 ALA B CA 1
ATOM 4063 C C . ALA B 1 237 ? 8.352 8.758 -15.383 1 98 237 ALA B C 1
ATOM 4065 O O . ALA B 1 237 ? 7.512 9.289 -16.109 1 98 237 ALA B O 1
ATOM 4066 N N . GLU B 1 238 ? 8.695 7.535 -15.523 1 95.62 238 GLU B N 1
ATOM 4067 C CA . GLU B 1 238 ? 8.281 6.746 -16.688 1 95.62 238 GLU B CA 1
ATOM 4068 C C . GLU B 1 238 ? 7.012 5.953 -16.375 1 95.62 238 GLU B C 1
ATOM 4070 O O . GLU B 1 238 ? 6.547 5.176 -17.219 1 95.62 238 GLU B O 1
ATOM 4075 N N . SER B 1 239 ? 6.48 6.121 -15.211 1 95.62 239 SER B N 1
ATOM 4076 C CA . SER B 1 239 ? 5.324 5.332 -14.805 1 95.62 239 SER B CA 1
ATOM 4077 C C . SER B 1 239 ? 4.418 6.125 -13.867 1 95.62 239 SER B C 1
ATOM 4079 O O . SER B 1 239 ? 3.65 6.98 -14.312 1 95.62 239 SER B O 1
ATOM 4081 N N . ILE B 1 240 ? 4.586 5.934 -12.562 1 97 240 ILE B N 1
ATOM 4082 C CA . ILE B 1 240 ? 3.68 6.457 -11.539 1 97 240 ILE B CA 1
ATOM 4083 C C . ILE B 1 240 ? 3.625 7.98 -11.641 1 97 240 ILE B C 1
ATOM 4085 O O . ILE B 1 240 ? 2.561 8.578 -11.469 1 97 240 ILE B O 1
ATOM 4089 N N . PHE B 1 241 ? 4.719 8.609 -11.969 1 98.25 241 PHE B N 1
ATOM 4090 C CA . PHE B 1 241 ? 4.797 10.07 -11.992 1 98.25 241 PHE B CA 1
ATOM 4091 C C . PHE B 1 241 ? 4.934 10.586 -13.422 1 98.25 241 PHE B C 1
ATOM 4093 O O . PHE B 1 241 ? 5.555 11.625 -13.656 1 98.25 241 PHE B O 1
ATOM 4100 N N . GLU B 1 242 ? 4.367 9.922 -14.328 1 96.81 242 GLU B N 1
ATOM 4101 C CA . GLU B 1 242 ? 4.477 10.266 -15.742 1 96.81 242 GLU B CA 1
ATOM 4102 C C . GLU B 1 242 ? 3.83 11.617 -16.031 1 96.81 242 GLU B C 1
ATOM 4104 O O . GLU B 1 242 ? 4.207 12.297 -17 1 96.81 242 GLU B O 1
ATOM 4109 N N . ASP B 1 243 ? 2.91 12.086 -15.242 1 96.81 243 ASP B N 1
ATOM 4110 C CA . ASP B 1 243 ? 2.176 13.328 -15.492 1 96.81 243 ASP B CA 1
ATOM 4111 C C . ASP B 1 243 ? 2.906 14.523 -14.898 1 96.81 243 ASP B C 1
ATOM 4113 O O . ASP B 1 243 ? 2.438 15.664 -15 1 96.81 243 ASP B O 1
ATOM 4117 N N . PHE B 1 244 ? 4.039 14.281 -14.281 1 98.56 244 PHE B N 1
ATOM 4118 C CA . PHE B 1 244 ? 4.812 15.328 -13.625 1 98.56 244 PHE B CA 1
ATOM 4119 C C . PHE B 1 244 ? 6.094 15.617 -14.391 1 98.56 244 PHE B C 1
ATOM 4121 O O . PHE B 1 244 ? 6.539 14.797 -15.195 1 98.56 244 PHE B O 1
ATOM 4128 N N . GLU B 1 245 ? 6.617 16.781 -14.117 1 98.62 245 GLU B N 1
ATOM 4129 C CA . GLU B 1 245 ? 7.98 17.078 -14.539 1 98.62 245 GLU B CA 1
ATOM 4130 C C . GLU B 1 245 ? 8.969 16.859 -13.391 1 98.62 245 GLU B C 1
ATOM 4132 O O . GLU B 1 245 ? 8.594 16.906 -12.219 1 98.62 245 GLU B O 1
ATOM 4137 N N . GLN B 1 246 ? 10.172 16.578 -13.75 1 98.12 246 GLN B N 1
ATOM 4138 C CA . GLN B 1 246 ? 11.211 16.359 -12.75 1 98.12 246 GLN B CA 1
ATOM 4139 C C . GLN B 1 246 ? 12.266 17.453 -12.797 1 98.12 246 GLN B C 1
ATOM 4141 O O . GLN B 1 246 ? 12.531 18.016 -13.852 1 98.12 246 GLN B O 1
ATOM 4146 N N . ALA B 1 247 ? 12.883 17.766 -11.68 1 98.38 247 ALA B N 1
ATOM 4147 C CA . ALA B 1 247 ? 14.016 18.688 -11.547 1 98.38 247 ALA B CA 1
ATOM 4148 C C . ALA B 1 247 ? 15.008 18.188 -10.508 1 98.38 247 ALA B C 1
ATOM 4150 O O . ALA B 1 247 ? 14.633 17.469 -9.57 1 98.38 247 ALA B O 1
ATOM 4151 N N . PRO B 1 248 ? 16.297 18.578 -10.688 1 97.75 248 PRO B N 1
ATOM 4152 C CA . PRO B 1 248 ? 17.25 18.25 -9.633 1 97.75 248 PRO B CA 1
ATOM 4153 C C . PRO B 1 248 ? 16.922 18.922 -8.305 1 97.75 248 PRO B C 1
ATOM 4155 O O . PRO B 1 248 ? 16.312 19.984 -8.281 1 97.75 248 PRO B O 1
ATOM 4158 N N . LEU B 1 249 ? 17.375 18.266 -7.254 1 98 249 LEU B N 1
ATOM 4159 C CA . LEU B 1 249 ? 17.219 18.859 -5.934 1 98 249 LEU B CA 1
ATOM 4160 C C . LEU B 1 249 ? 18.219 20 -5.742 1 98 249 LEU B C 1
ATOM 4162 O O . LEU B 1 249 ? 19.328 19.953 -6.273 1 98 249 LEU B O 1
ATOM 4166 N N . PRO B 1 250 ? 17.891 20.984 -4.988 1 97.25 250 PRO B N 1
ATOM 4167 C CA . PRO B 1 250 ? 18.812 22.078 -4.723 1 97.25 250 PRO B CA 1
ATOM 4168 C C . PRO B 1 250 ? 19.812 21.766 -3.611 1 97.25 250 PRO B C 1
ATOM 4170 O O . PRO B 1 250 ? 20.344 22.672 -2.961 1 97.25 250 PRO B O 1
ATOM 4173 N N . PHE B 1 251 ? 20 20.562 -3.324 1 96.19 251 PHE B N 1
ATOM 4174 C CA . PHE B 1 251 ? 21 20.016 -2.402 1 96.19 251 PHE B CA 1
ATOM 4175 C C . PHE B 1 251 ? 21.453 18.641 -2.838 1 96.19 251 PHE B C 1
ATOM 4177 O O . PHE B 1 251 ? 20.844 18.031 -3.719 1 96.19 251 PHE B O 1
ATOM 4184 N N . GLU B 1 252 ? 22.453 18.203 -2.217 1 93.69 252 GLU B N 1
ATOM 4185 C CA . GLU B 1 252 ? 23.016 16.922 -2.611 1 93.69 252 GLU B CA 1
ATOM 4186 C C . GLU B 1 252 ? 22.422 15.781 -1.786 1 93.69 252 GLU B C 1
ATOM 4188 O O . GLU B 1 252 ? 22.312 15.883 -0.562 1 93.69 252 GLU B O 1
ATOM 4193 N N . LEU B 1 253 ? 21.984 14.766 -2.455 1 94.81 253 LEU B N 1
ATOM 4194 C CA . LEU B 1 253 ? 21.578 13.484 -1.887 1 94.81 253 LEU B CA 1
ATOM 4195 C C . LEU B 1 253 ? 22.234 12.328 -2.623 1 94.81 253 LEU B C 1
ATOM 4197 O O . LEU B 1 253 ? 22.172 12.258 -3.854 1 94.81 253 LEU B O 1
ATOM 4201 N N . PRO B 1 254 ? 22.875 11.508 -1.869 1 93.88 254 PRO B N 1
ATOM 4202 C CA . PRO B 1 254 ? 23.516 10.383 -2.545 1 93.88 254 PRO B CA 1
ATOM 4203 C C . PRO B 1 254 ? 22.516 9.461 -3.238 1 93.88 254 PRO B C 1
ATOM 4205 O O . PRO B 1 254 ? 21.359 9.352 -2.807 1 93.88 254 PRO B O 1
ATOM 4208 N N . PRO B 1 255 ? 23.047 8.766 -4.312 1 96.44 255 PRO B N 1
ATOM 4209 C CA . PRO B 1 255 ? 22.203 7.723 -4.895 1 96.44 255 PRO B CA 1
ATOM 4210 C C . PRO B 1 255 ? 21.953 6.559 -3.936 1 96.44 255 PRO B C 1
ATOM 4212 O O . PRO B 1 255 ? 22.625 6.449 -2.908 1 96.44 255 PRO B O 1
ATOM 4215 N N . PHE B 1 256 ? 20.953 5.801 -4.254 1 95.19 256 PHE B N 1
ATOM 4216 C CA . PHE B 1 256 ? 20.672 4.609 -3.469 1 95.19 256 PHE B CA 1
ATOM 4217 C C . PHE B 1 256 ? 20.578 3.377 -4.363 1 95.19 256 PHE B C 1
ATOM 4219 O O . PHE B 1 256 ? 20.422 3.498 -5.578 1 95.19 256 PHE B O 1
ATOM 4226 N N . ASN B 1 257 ? 20.688 2.242 -3.713 1 96.12 257 ASN B N 1
ATOM 4227 C CA . ASN B 1 257 ? 20.609 0.973 -4.426 1 96.12 257 ASN B CA 1
ATOM 4228 C C . ASN B 1 257 ? 19.375 0.176 -4.012 1 96.12 257 ASN B C 1
ATOM 4230 O O . ASN B 1 257 ? 18.953 0.221 -2.852 1 96.12 257 ASN B O 1
ATOM 4234 N N . ILE B 1 258 ? 18.828 -0.48 -5.012 1 96.25 258 ILE B N 1
ATOM 4235 C CA . ILE B 1 258 ? 17.828 -1.516 -4.734 1 96.25 258 ILE B CA 1
ATOM 4236 C C . ILE B 1 258 ? 18.484 -2.895 -4.863 1 96.25 258 ILE B C 1
ATOM 4238 O O . ILE B 1 258 ? 19.188 -3.168 -5.836 1 96.25 258 ILE B O 1
ATOM 4242 N N . VAL B 1 259 ? 18.156 -3.658 -3.848 1 94.81 259 VAL B N 1
ATOM 4243 C CA . VAL B 1 259 ? 18.75 -4.992 -3.822 1 94.81 259 VAL B CA 1
ATOM 4244 C C . VAL B 1 259 ? 17.656 -6.047 -3.764 1 94.81 259 VAL B C 1
ATOM 4246 O O . VAL B 1 259 ? 16.516 -5.75 -3.393 1 94.81 259 VAL B O 1
ATOM 4249 N N . LYS B 1 260 ? 17.969 -7.203 -4.23 1 95.25 260 LYS B N 1
ATOM 4250 C CA . LYS B 1 260 ? 17.172 -8.398 -3.947 1 95.25 260 LYS B CA 1
ATOM 4251 C C . LYS B 1 260 ? 17.812 -9.219 -2.828 1 95.25 260 LYS B C 1
ATOM 4253 O O . LYS B 1 260 ? 19.016 -9.477 -2.844 1 95.25 260 LYS B O 1
ATOM 4258 N N . VAL B 1 261 ? 17 -9.609 -1.868 1 92.5 261 VAL B N 1
ATOM 4259 C CA . VAL B 1 261 ? 17.453 -10.328 -0.678 1 92.5 261 VAL B CA 1
ATOM 4260 C C . VAL B 1 261 ? 16.766 -11.688 -0.603 1 92.5 261 VAL B C 1
ATOM 4262 O O . VAL B 1 261 ? 15.57 -11.805 -0.85 1 92.5 261 VAL B O 1
ATOM 4265 N N . TRP B 1 262 ? 17.531 -12.703 -0.286 1 90.44 262 TRP B N 1
ATOM 4266 C CA . TRP B 1 262 ? 16.969 -14.039 -0.114 1 90.44 262 TRP B CA 1
ATOM 4267 C C . TRP B 1 262 ? 17.734 -14.812 0.958 1 90.44 262 TRP B C 1
ATOM 4269 O O . TRP B 1 262 ? 18.797 -14.383 1.405 1 90.44 262 TRP B O 1
ATOM 4279 N N . HIS B 1 263 ? 17.109 -15.82 1.445 1 85.75 263 HIS B N 1
ATOM 4280 C CA . HIS B 1 263 ? 17.719 -16.641 2.48 1 85.75 263 HIS B CA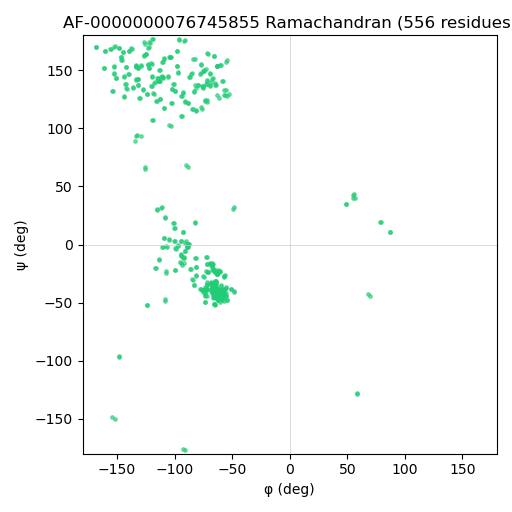 1
ATOM 4281 C C . HIS B 1 263 ? 18.766 -17.594 1.889 1 85.75 263 HIS B C 1
ATOM 4283 O O . HIS B 1 263 ? 18.531 -18.188 0.832 1 85.75 263 HIS B O 1
ATOM 4289 N N . ASN B 1 264 ? 19.797 -17.875 2.648 1 82.38 264 ASN B N 1
ATOM 4290 C CA . ASN B 1 264 ? 20.922 -18.688 2.215 1 82.38 264 ASN B CA 1
ATOM 4291 C C . ASN B 1 264 ? 20.5 -20.141 1.938 1 82.38 264 ASN B C 1
ATOM 4293 O O . ASN B 1 264 ? 21.109 -20.828 1.13 1 82.38 264 ASN B O 1
ATOM 4297 N N . ARG B 1 265 ? 19.516 -20.531 2.496 1 78 265 ARG B N 1
ATOM 4298 C CA . ARG B 1 265 ? 19.031 -21.891 2.295 1 78 265 ARG B CA 1
ATOM 4299 C C . ARG B 1 265 ? 18.656 -22.125 0.834 1 78 265 ARG B C 1
ATOM 4301 O O . ARG B 1 265 ? 18.672 -23.266 0.364 1 78 265 ARG B O 1
ATOM 4308 N N . ASN B 1 266 ? 18.391 -21.031 0.139 1 81.19 266 ASN B N 1
ATOM 4309 C CA . ASN B 1 266 ? 17.953 -21.156 -1.247 1 81.19 266 ASN B CA 1
ATOM 4310 C C . ASN B 1 266 ? 19.094 -20.891 -2.223 1 81.19 266 ASN B C 1
ATOM 4312 O O . ASN B 1 266 ? 18.875 -20.734 -3.424 1 81.19 266 ASN B O 1
ATOM 4316 N N . LYS B 1 267 ? 20.234 -20.891 -1.705 1 75.75 267 LYS B N 1
ATOM 4317 C CA . LYS B 1 267 ? 21.391 -20.562 -2.523 1 75.75 267 LYS B CA 1
ATOM 4318 C C . LYS B 1 267 ? 21.594 -21.609 -3.623 1 75.75 267 LYS B C 1
ATOM 4320 O O . LYS B 1 267 ? 21.969 -21.266 -4.746 1 75.75 267 LYS B O 1
ATOM 4325 N N . GLN B 1 268 ? 21.25 -22.859 -3.398 1 75.31 268 GLN B N 1
ATOM 4326 C CA . GLN B 1 268 ? 21.516 -23.922 -4.363 1 75.31 268 GLN B CA 1
ATOM 4327 C C . GLN B 1 268 ? 20.234 -24.328 -5.086 1 75.31 268 GLN B C 1
ATOM 4329 O O . GLN B 1 268 ? 20.234 -25.281 -5.879 1 75.31 268 GLN B O 1
ATOM 4334 N N . SER B 1 269 ? 19.234 -23.641 -4.777 1 82.62 269 SER B N 1
ATOM 4335 C CA . SER B 1 269 ? 17.953 -23.969 -5.406 1 82.62 269 SER B CA 1
ATOM 4336 C C . SER B 1 269 ? 17.906 -23.453 -6.844 1 82.62 269 SER B C 1
ATOM 4338 O O . SER B 1 269 ? 17.953 -22.25 -7.086 1 82.62 269 SER B O 1
ATOM 4340 N N . GLN B 1 270 ? 17.766 -24.391 -7.789 1 86.44 270 GLN B N 1
ATOM 4341 C CA . GLN B 1 270 ? 17.641 -24.016 -9.188 1 86.44 270 GLN B CA 1
ATOM 4342 C C . GLN B 1 270 ? 16.375 -23.188 -9.43 1 86.44 270 GLN B C 1
ATOM 4344 O O . GLN B 1 270 ? 16.391 -22.25 -10.227 1 86.44 270 GLN B O 1
ATOM 4349 N N . ARG B 1 271 ? 15.305 -23.516 -8.766 1 89.31 271 ARG B N 1
ATOM 4350 C CA . ARG B 1 271 ? 14.039 -22.797 -8.852 1 89.31 271 ARG B CA 1
ATOM 4351 C C . ARG B 1 271 ? 14.203 -21.344 -8.43 1 89.31 271 ARG B C 1
ATOM 4353 O O . ARG B 1 271 ? 13.773 -20.438 -9.141 1 89.31 271 ARG B O 1
ATOM 4360 N N . HIS B 1 272 ? 14.922 -21.156 -7.367 1 89.88 272 HIS B N 1
ATOM 4361 C CA . HIS B 1 272 ? 15.148 -19.812 -6.859 1 89.88 272 HIS B CA 1
ATOM 4362 C C . HIS B 1 272 ? 16.141 -19.047 -7.738 1 89.88 272 HIS B C 1
ATOM 4364 O O . HIS B 1 272 ? 15.984 -17.844 -7.957 1 89.88 272 HIS B O 1
ATOM 4370 N N . SER B 1 273 ? 17.078 -19.766 -8.195 1 91.38 273 SER B N 1
ATOM 4371 C CA . SER B 1 273 ? 18.031 -19.141 -9.094 1 91.38 273 SER B CA 1
ATOM 4372 C C . SER B 1 273 ? 17.359 -18.625 -10.359 1 91.38 273 SER B C 1
ATOM 4374 O O . SER B 1 273 ? 17.609 -17.516 -10.805 1 91.38 273 SER B O 1
ATOM 4376 N N . TRP B 1 274 ? 16.516 -19.453 -10.883 1 94.62 274 TRP B N 1
ATOM 4377 C CA . TRP B 1 274 ? 15.75 -19.047 -12.062 1 94.62 274 TRP B CA 1
ATOM 4378 C C . TRP B 1 274 ? 14.945 -17.781 -11.789 1 94.62 274 TRP B C 1
ATOM 4380 O O . TRP B 1 274 ? 14.992 -16.828 -12.57 1 94.62 274 TRP B O 1
ATOM 4390 N N . PHE B 1 275 ? 14.258 -17.781 -10.711 1 96.56 275 PHE B N 1
ATOM 4391 C CA . PHE B 1 275 ? 13.398 -16.656 -10.352 1 96.56 275 PHE B CA 1
ATOM 4392 C C . PHE B 1 275 ? 14.211 -15.391 -10.164 1 96.56 275 PHE B C 1
ATOM 4394 O O . PHE B 1 275 ? 13.836 -14.328 -10.672 1 96.56 275 PHE B O 1
ATOM 4401 N N . LYS B 1 276 ? 15.297 -15.445 -9.539 1 94.94 276 LYS B N 1
ATOM 4402 C CA . LYS B 1 276 ? 16.188 -14.312 -9.328 1 94.94 276 LYS B CA 1
ATOM 4403 C C . LYS B 1 276 ? 16.75 -13.797 -10.648 1 94.94 276 LYS B C 1
ATOM 4405 O O . LYS B 1 276 ? 16.906 -12.586 -10.828 1 94.94 276 LYS B O 1
ATOM 4410 N N . ASP B 1 277 ? 16.969 -14.641 -11.539 1 94.75 277 ASP B N 1
ATOM 4411 C CA . ASP B 1 277 ? 17.578 -14.281 -12.82 1 94.75 277 ASP B CA 1
ATOM 4412 C C . ASP B 1 277 ? 16.594 -13.508 -13.695 1 94.75 277 ASP B C 1
ATOM 4414 O O . ASP B 1 277 ? 17 -12.797 -14.617 1 94.75 277 ASP B O 1
ATOM 4418 N N . LEU B 1 278 ? 15.312 -13.664 -13.438 1 95.81 278 LEU B N 1
ATOM 4419 C CA . LEU B 1 278 ? 14.312 -12.891 -14.164 1 95.81 278 LEU B CA 1
ATOM 4420 C C . LEU B 1 278 ? 14.461 -11.406 -13.883 1 95.81 278 LEU B C 1
ATOM 4422 O O . LEU B 1 278 ? 13.977 -10.57 -14.656 1 95.81 278 LEU B O 1
ATOM 4426 N N . MET B 1 279 ? 15.031 -11.016 -12.719 1 93.25 279 MET B N 1
ATOM 4427 C CA . MET B 1 279 ? 15.078 -9.633 -12.266 1 93.25 279 MET B CA 1
ATOM 4428 C C . MET B 1 279 ? 16.453 -9.016 -12.531 1 93.25 279 MET B C 1
ATOM 4430 O O . MET B 1 279 ? 16.797 -7.98 -11.961 1 93.25 279 MET B O 1
ATOM 4434 N N . LYS B 1 280 ? 17.219 -9.602 -13.406 1 83.75 280 LYS B N 1
ATOM 4435 C CA . LYS B 1 280 ? 18.516 -9.07 -13.781 1 83.75 280 LYS B CA 1
ATOM 4436 C C . LYS B 1 280 ? 18.406 -8.047 -14.906 1 83.75 280 LYS B C 1
ATOM 4438 O O . LYS B 1 280 ? 17.516 -8.156 -15.758 1 83.75 280 LYS B O 1
#

Radius of gyration: 25.94 Å; Cα contacts (8 Å, |Δi|>4): 935; chains: 2; bounding box: 49×77×63 Å

pLDDT: mean 86.45, std 12.11, range [51.38, 98.88]

Organism: NCBI:txid190893

Solvent-accessible surface area (backbone atoms only — not comparable to full-atom values): 30566 Å² total; per-residue (Å²): 99,66,63,41,25,64,74,58,31,26,59,63,57,21,10,58,74,66,71,47,51,50,65,56,41,50,49,52,46,50,53,48,22,64,73,67,72,40,77,40,52,39,84,47,88,99,39,43,36,71,32,76,65,33,63,58,42,45,47,40,52,50,50,50,52,49,51,50,49,42,68,73,45,80,63,78,75,55,51,61,73,34,63,64,67,47,30,36,26,31,43,71,66,48,37,64,72,41,47,44,72,29,41,63,57,48,48,68,48,22,62,54,28,26,43,35,36,32,68,55,66,55,75,78,51,46,55,54,36,34,72,56,42,72,25,62,33,35,48,40,65,68,75,82,72,86,50,87,57,52,45,73,46,83,64,49,73,50,41,69,22,34,35,34,28,72,92,57,41,78,80,50,76,39,57,66,52,50,29,70,40,45,27,41,45,74,26,93,57,88,52,91,70,56,75,63,52,57,57,33,44,76,73,75,40,67,65,41,69,40,34,34,19,58,36,66,57,55,43,40,64,61,35,58,92,34,66,41,29,32,77,43,58,52,76,36,47,82,53,71,35,48,88,40,47,78,42,71,55,58,62,90,70,79,67,48,45,34,21,43,35,34,40,55,87,46,70,81,34,56,66,53,48,53,59,55,57,55,58,108,100,67,64,42,26,66,73,58,31,27,61,61,57,23,10,58,73,67,72,47,50,50,64,56,42,50,51,53,47,49,54,48,24,64,71,67,72,41,77,40,54,42,84,46,87,98,40,44,37,72,33,74,62,35,62,62,42,46,58,44,50,51,51,51,52,52,51,49,47,42,67,74,43,79,61,76,74,55,52,62,73,34,64,64,67,47,32,34,26,30,44,72,65,46,37,64,72,41,48,46,73,28,43,61,57,47,49,68,49,23,62,55,26,27,44,36,34,33,67,55,66,57,75,79,50,46,58,54,36,33,72,67,50,76,25,61,32,36,50,39,65,67,73,84,71,85,51,86,58,51,44,74,45,83,64,50,73,48,39,68,24,33,35,35,27,75,93,58,42,77,81,51,78,38,56,68,51,50,26,69,40,45,27,40,45,74,26,91,57,88,54,92,69,54,74,63,52,57,57,33,44,77,71,76,40,67,65,41,69,39,34,33,19,58,36,68,57,54,42,39,63,61,36,60,89,33,66,41,30,33,77,42,57,52,78,36,47,82,53,70,37,47,88,41,47,76,40,73,56,58,61,91,71,78,67,49,46,34,21,43,34,32,39,53,88,46,70,82,34,58,66,52,48,52,58,56,59,55,58,107

InterPro domains:
  IPR000847 LysR, HTH, N-terminal domain [PF00126] (2-54)
  IPR000847 LysR, HTH, N-terminal domain [PS50931] (1-51)
  IPR005119 LysR, substrate-binding [PF03466] (89-279)
  IPR036388 Winged helix-like DNA-binding domain superfamily [G3DSA:1.10.10.10] (1-73)
  IPR036390 Winged helix DNA-binding domain superfamily [SSF46785] (1-71)
  IPR037402 HTH-type transcriptional regulator YidZ, PBP2 domain [cd08417] (86-280)
  IPR050389 LysR-type Transcriptional Regulators [PTHR30118] (2-279)

Foldseek 3Di:
DLLLCQVVLALCRSCVVVVHDSVVSVVVQVVVCVVVVHNQWDDDDVGIHGDPVVVLCNLVVVVVVVVVVCVVDVDFDQLCPDQEEAEEEDAVVCCVPFVVVLVVVSCVRNVNYYYHYHYDDDPVVVVVCQVSRVHAKYKDWDDPDCDPFKDKDFQDKWDKWKWFQPVADDDDQAPVSQQEAEEEEADQDDDPDDVVQVVQVVVPGHHHYDYYDHHLLVRLVVCVPHGYMYIDTPVCCVPSNVSIDTDHDNDDDDMTTIMMMHGNVCVPPSVSVVVVVSRD/DLLLCQVVQALCRSCVVVVHDSVVSVVVLVVVCVVVVHNQWDDDDVGIHGDPVVVLCNQVVVVVVVVVVCVVPVDFDQLCPDQEEAEEEDAVVCCVPFVVVLVVVSCVRNVNYYYHYHYDDDPVVVVVCQVSSVHAKYKDWDDPDPDPFKDKDFQDKWAKWKWFQPVADDDDQAPVSQQEAEEEEADQDDDPDDVVQVVQVVVPGHHHYDYYDHHLLVRLVVCVPHGYMYIDTPVCCVPSNVSIDTDHDNDDDDMTTIMMMHGNVCVPPSVSVVVVVSRD